Protein AF-0000000078527550 (afdb_homodimer)

Sequence (430 aa):
MIEKKNLVITIGRQYGSGGRIVGKALAEELGIHFYDEEILSITSEQSAVGEVFFRLADEKAGSNLLYKIVSGLKPQLGKPSTDADIVKPENLFRFQSQVIKELASEESCIIAGRCGDYILGREKEEFPGLVKIFVYADTETLIKRTMEVDKIDEKEATKRVKKINRERKEYYRYYTGGNWEDWNNYDLIINTSSIDLEQTAKLIKDYIKLRGIELMIEKKNLVITIGRQYGSGGRIVGKALAEELGIHFYDEEILSITSEQSAVGEVFFRLADEKAGSNLLYKIVSGLKPQLGKPSTDADIVKPENLFRFQSQVIKELASEESCIIAGRCGDYILGREKEEFPGLVKIFVYADTETLIKRTMEVDKIDEKEATKRVKKINRERKEYYRYYTGGNWEDWNNYDLIINTSSIDLEQTAKLIKDYIKLRGIEL

Foldseek 3Di:
DPPQFAAEEEEAEFAQLCRQVLQVVLCVVVVHAEAEPVQLQLLLCCLQVVPSPPPVPDDDDLVVQLVVQSVVCSVVLPHNPPPPPDCPPQSSLVSSLSSLVSSSQPHHYYYYASCSLVSCVVVCVSRVNYAYEYGYEDLVSSQVSQCVPVVDDSVVSSVVSVVVNVVRQVSCCVNPVDGSPDPVSHDYYDYCHVPPSVVVSVVVVVVSVVSVRDD/DPPQFAAEEEEAEFAQLCRQVLQVVLCVVVVHAEAEPVQLQLLLVCLQPPDSPCPVPDDDDLVVQLVVQSVVCSVVLPHNPPPPPPCPPQSSLVSSLSSLVSSSQPHHYYYYASCSLVSCVVVCVSRVNYAYEYGYEDLVSSQVSQCVPVVDDSVVSSVVSVVVNVVRQVSCCVRPVDGSPDPVSHDYYDYCHVPPSVVVSVVVVVVSVVSVRDD

Secondary structure (DSSP, 8-state):
-------EEEEEE-TTSSHHHHHHHHHHHHT-EEE-HHHHHHHHHHHHSSS------S-STHHHHHHHHHHHHTTTT----SSS----HHHHHHHHHHHHHHHHHHS-EEEESTTHHHHHHTTGGG-TTEEEEEEE--HHHHHHHHHHHHT--HHHHHHHHHHHHHHHHHHHHHHHSS-TT-GGG-SEEEETTTS-HHHHHHHHHHHHHHTT---/-------EEEEEE-TTSSHHHHHHHHHHHHT-EEE-HHHHHHHHHHHHSSS------SSSTHHHHHHHHHHHHTTTT----SSS----HHHHHHHHHHHHHHHHHHS-EEEESTTHHHHHHTTGGG-TTEEEEEEE--HHHHHHHHHHHHT--HHHHHHHHHHHHHHHHHHHHHHHSS-TT-GGG-SEEEETTTS-HHHHHHHHHHHHHHTT---

pLDDT: mean 83.4, std 20.77, range [29.89, 98.81]

Organism: NCBI:txid29354

Radius of gyration: 24.75 Å; Cα contacts (8 Å, |Δi|>4): 648; chains: 2; bounding box: 55×80×61 Å

Solvent-accessible surface area (backbone atoms only — not comparable to full-atom values): 23259 Å² total; per-residue (Å²): 124,86,72,81,65,40,46,27,38,22,37,43,58,40,56,39,28,48,36,68,60,27,47,47,51,44,19,60,75,71,71,36,36,67,44,39,53,70,60,49,46,41,53,31,48,17,56,48,49,73,72,59,68,70,76,65,72,88,87,77,80,59,56,58,56,54,50,52,51,53,63,62,44,35,71,73,72,46,70,50,64,83,60,85,69,68,79,48,70,64,56,46,49,52,49,40,46,49,51,52,52,51,49,48,72,73,37,43,31,35,34,35,42,88,52,40,41,59,62,49,56,74,42,40,87,81,38,78,33,58,41,29,35,33,27,30,48,49,69,67,50,17,31,53,44,31,20,66,75,69,68,46,52,68,69,60,21,45,52,47,38,53,50,52,40,49,50,52,38,50,51,35,27,71,77,67,72,47,60,70,85,43,69,85,65,38,44,36,37,42,29,46,69,73,40,54,60,68,51,48,36,50,49,52,52,53,51,42,50,67,65,65,50,87,127,122,85,71,78,67,39,47,28,37,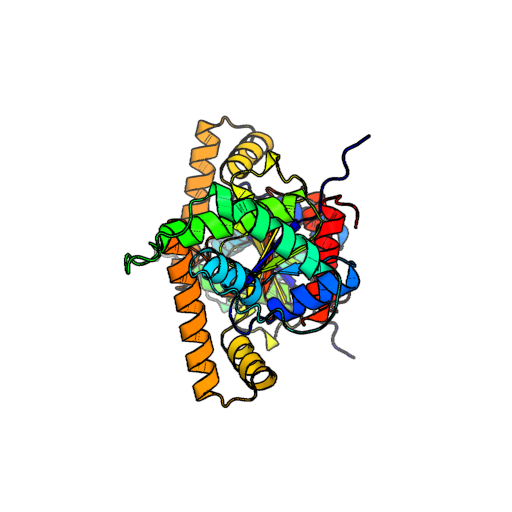22,37,43,57,41,56,39,27,46,36,69,59,30,48,47,53,44,19,60,74,71,71,38,37,69,43,39,53,69,62,49,45,46,54,30,53,20,54,50,46,79,83,59,72,69,80,64,67,88,90,69,78,60,57,57,56,56,50,51,50,52,63,61,45,35,72,74,73,46,69,46,66,85,61,84,72,67,80,49,71,64,56,44,49,52,49,40,45,49,52,52,50,50,48,48,70,74,36,43,31,35,34,35,42,88,51,39,42,60,61,49,56,75,42,38,87,81,37,77,33,60,43,29,35,34,26,30,50,50,68,67,52,18,31,53,43,31,20,66,73,68,67,46,53,69,68,60,21,47,52,48,36,53,49,51,41,48,50,50,38,50,50,34,26,70,76,67,71,46,59,70,83,43,69,85,65,38,43,36,37,42,29,46,68,74,39,54,60,68,50,48,37,49,50,52,50,51,51,41,50,68,66,65,49,84,126

Nearest PDB structures (foldseek):
  3hdt-assembly1_B  TM=9.704E-01  e=2.026E-17  [Clostridium] symbiosum ATCC 14940
  3fdi-assembly1_A  TM=9.260E-01  e=7.125E-14  Eubacterium ventriosum ATCC 27560
  3fdi-assembly1_B  TM=8.139E-01  e=6.017E-14  Eubacterium ventriosum ATCC 27560
  7l4a-assembly1_A  TM=5.461E-01  e=1.454E-07  Encephalitozoon cuniculi GB-M1
  2dft-assembly1_C  TM=6.383E-01  e=1.118E-04  Mycobacterium tuberculosis

InterPro domains:
  IPR027417 P-loop containing nucleoside triphosphate hydrolase [G3DSA:3.40.50.300] (2-211)
  IPR027417 P-loop containing nucleoside triphosphate hydrolase [SSF52540] (8-210)

Structure (mmCIF, N/CA/C/O backbone):
data_AF-0000000078527550-model_v1
#
loop_
_entity.id
_entity.type
_entity.pdbx_description
1 polymer 'Cytidylate kinase'
#
loop_
_atom_site.group_PDB
_atom_site.id
_atom_site.type_symbol
_atom_site.label_atom_id
_atom_site.label_alt_id
_atom_site.label_comp_id
_atom_site.label_asym_id
_atom_site.label_entity_id
_atom_site.label_seq_id
_atom_site.pdbx_PDB_ins_code
_atom_site.Cartn_x
_atom_site.Cartn_y
_atom_site.Cartn_z
_atom_site.occupancy
_atom_site.B_iso_or_equiv
_atom_site.auth_seq_id
_atom_site.auth_comp_id
_atom_site.auth_asym_id
_atom_site.auth_atom_id
_atom_site.pdbx_PDB_model_num
ATOM 1 N N . MET A 1 1 ? 22.531 15.102 23.359 1 30.14 1 MET A N 1
ATOM 2 C CA . MET A 1 1 ? 21.172 14.625 23.641 1 30.14 1 MET A CA 1
ATOM 3 C C . MET A 1 1 ? 20.547 14 22.406 1 30.14 1 MET A C 1
ATOM 5 O O . MET A 1 1 ? 20.516 14.617 21.328 1 30.14 1 MET A O 1
ATOM 9 N N . ILE A 1 2 ? 20.516 12.836 22.078 1 40.72 2 ILE A N 1
ATOM 10 C CA . ILE A 1 2 ? 20.125 12.219 20.828 1 40.72 2 ILE A CA 1
ATOM 11 C C . ILE A 1 2 ? 18.75 12.727 20.406 1 40.72 2 ILE A C 1
ATOM 13 O O . ILE A 1 2 ? 17.766 12.516 21.109 1 40.72 2 ILE A O 1
ATOM 17 N N . GLU A 1 3 ? 18.625 13.953 19.906 1 47.38 3 GLU A N 1
ATOM 18 C CA . GLU A 1 3 ? 17.453 14.797 19.703 1 47.38 3 GLU A CA 1
ATOM 19 C C . GLU A 1 3 ? 16.234 13.969 19.281 1 47.38 3 GLU A C 1
ATOM 21 O O . GLU A 1 3 ? 16.328 13.125 18.391 1 47.38 3 GLU A O 1
ATOM 26 N N . LYS A 1 4 ? 15.469 13.617 20.281 1 56.16 4 LYS A N 1
ATOM 27 C CA . LY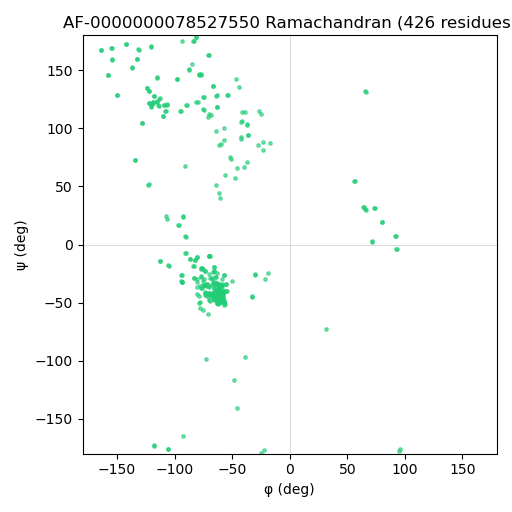S A 1 4 ? 14.25 12.82 20.125 1 56.16 4 LYS A CA 1
ATOM 28 C C . LYS A 1 4 ? 13.508 13.211 18.844 1 56.16 4 LYS A C 1
ATOM 30 O O . LYS A 1 4 ? 13.227 14.391 18.625 1 56.16 4 LYS A O 1
ATOM 35 N N . LYS A 1 5 ? 13.586 12.398 17.766 1 78.44 5 LYS A N 1
ATOM 36 C CA . LYS A 1 5 ? 12.945 12.625 16.484 1 78.44 5 LYS A CA 1
ATOM 37 C C . LYS A 1 5 ? 11.43 12.461 16.578 1 78.44 5 LYS A C 1
ATOM 39 O O . LYS A 1 5 ? 10.945 11.445 17.078 1 78.44 5 LYS A O 1
ATOM 44 N N . ASN A 1 6 ? 10.695 13.695 16.391 1 91 6 ASN A N 1
ATOM 45 C CA . ASN A 1 6 ? 9.242 13.641 16.438 1 91 6 ASN A CA 1
ATOM 46 C C . ASN A 1 6 ? 8.688 12.602 15.461 1 91 6 ASN A C 1
ATOM 48 O O . ASN A 1 6 ? 9.133 12.523 14.312 1 91 6 ASN A O 1
ATOM 52 N N . LEU A 1 7 ? 7.844 11.766 16.047 1 96.69 7 LEU A N 1
ATOM 53 C CA . LEU A 1 7 ? 7.062 10.898 15.172 1 96.69 7 LEU A CA 1
ATOM 54 C C . LEU A 1 7 ? 5.949 11.68 14.484 1 96.69 7 LEU A C 1
ATOM 56 O O . LEU A 1 7 ? 5.066 12.227 15.156 1 96.69 7 LEU A O 1
ATOM 60 N N . VAL A 1 8 ? 6.066 11.758 13.195 1 97.31 8 VAL A N 1
ATOM 61 C CA . VAL A 1 8 ? 5.023 12.414 12.422 1 97.31 8 VAL A CA 1
ATOM 62 C C . VAL A 1 8 ? 4.426 11.43 11.414 1 97.31 8 VAL A C 1
ATOM 64 O O . VAL A 1 8 ? 5.133 10.922 10.539 1 97.31 8 VAL A O 1
ATOM 67 N N . ILE A 1 9 ? 3.127 11.195 11.578 1 98.25 9 ILE A N 1
ATOM 68 C CA . ILE A 1 9 ? 2.428 10.312 10.656 1 98.25 9 ILE A CA 1
ATOM 69 C C . ILE A 1 9 ? 1.487 11.125 9.773 1 98.25 9 ILE A C 1
ATOM 71 O O . ILE A 1 9 ? 0.632 11.859 10.273 1 98.25 9 ILE A O 1
ATOM 75 N N . THR A 1 10 ? 1.687 11.078 8.477 1 98.38 10 THR A N 1
ATOM 76 C CA . THR A 1 10 ? 0.706 11.641 7.562 1 98.38 10 THR A CA 1
ATOM 77 C C . THR A 1 10 ? -0.215 10.555 7.016 1 98.38 10 THR A C 1
ATOM 79 O O . THR A 1 10 ? 0.228 9.438 6.742 1 98.38 10 THR A O 1
ATOM 82 N N . ILE A 1 11 ? -1.47 10.898 6.852 1 98.44 11 ILE A N 1
ATOM 83 C CA . ILE A 1 11 ? -2.438 9.93 6.352 1 98.44 11 ILE A CA 1
ATOM 84 C C . ILE A 1 11 ? -3.201 10.523 5.168 1 98.44 11 ILE A C 1
ATOM 86 O O . ILE A 1 11 ? -3.996 11.445 5.34 1 98.44 11 ILE A O 1
ATOM 90 N N . GLY A 1 12 ? -2.838 10.055 3.992 1 97.88 12 GLY A N 1
ATOM 91 C CA . GLY A 1 12 ? -3.785 10.156 2.893 1 97.88 12 GLY A CA 1
ATOM 92 C C . GLY A 1 12 ? -4.863 9.086 2.934 1 97.88 12 GLY A C 1
ATOM 93 O O . GLY A 1 12 ? -4.605 7.953 3.344 1 97.88 12 GLY A O 1
ATOM 94 N N . ARG A 1 13 ? -6.062 9.523 2.463 1 98.44 13 ARG A N 1
ATOM 95 C CA . ARG A 1 13 ? -7.129 8.539 2.619 1 98.44 13 ARG A CA 1
ATOM 96 C C . ARG A 1 13 ? -8.273 8.805 1.643 1 98.44 13 ARG A C 1
ATOM 98 O O . ARG A 1 13 ? -8.594 9.961 1.364 1 98.44 13 ARG A O 1
ATOM 105 N N . GLN A 1 14 ? -8.859 7.801 1.211 1 98.31 14 GLN A N 1
ATOM 106 C CA . GLN A 1 14 ? -10.133 7.91 0.505 1 98.31 14 GLN A CA 1
ATOM 107 C C . GLN A 1 14 ? -11.281 8.141 1.479 1 98.31 14 GLN A C 1
ATOM 109 O O . GLN A 1 14 ? -11.258 7.637 2.605 1 98.31 14 GLN A O 1
ATOM 114 N N . TYR A 1 15 ? -12.234 8.883 1.011 1 97.88 15 TYR A N 1
ATOM 115 C CA . TYR A 1 15 ? -13.43 9.055 1.837 1 97.88 15 TYR A CA 1
ATOM 116 C C . TYR A 1 15 ? -14.156 7.727 2.029 1 97.88 15 TYR A C 1
ATOM 118 O O . TYR A 1 15 ? -14.414 7.008 1.061 1 97.88 15 TYR A O 1
ATOM 126 N N . GLY A 1 16 ? -14.438 7.383 3.248 1 98.38 16 GLY A N 1
ATOM 127 C CA . GLY A 1 16 ? -15.094 6.121 3.553 1 98.38 16 GLY A CA 1
ATOM 128 C C . GLY A 1 16 ? -14.117 5 3.854 1 98.38 16 GLY A C 1
ATOM 129 O O . GLY A 1 16 ? -14.516 3.91 4.262 1 98.38 16 GLY A O 1
ATOM 130 N N . SER A 1 17 ? -12.82 5.238 3.732 1 98.5 17 SER A N 1
ATOM 131 C CA . SER A 1 17 ? -11.828 4.188 3.955 1 98.5 17 SER A CA 1
ATOM 132 C C . SER A 1 17 ? -11.625 3.926 5.445 1 98.5 17 SER A C 1
ATOM 134 O O . SER A 1 17 ? -11.094 2.883 5.832 1 98.5 17 SER A O 1
ATOM 136 N N . GLY A 1 18 ? -11.984 4.879 6.246 1 98.19 18 GLY A N 1
ATOM 137 C CA . GLY A 1 18 ? -11.758 4.785 7.68 1 98.19 18 GLY A CA 1
ATOM 138 C C . GLY A 1 18 ? -10.445 5.398 8.117 1 98.19 18 GLY A C 1
ATOM 139 O O . GLY A 1 18 ? -10.086 5.332 9.297 1 98.19 18 GLY A O 1
ATOM 140 N N . GLY A 1 19 ? -9.781 6.035 7.211 1 97.81 19 GLY A N 1
ATOM 141 C CA . GLY A 1 19 ? -8.484 6.609 7.523 1 97.81 19 GLY A CA 1
ATOM 142 C C . GLY A 1 19 ? -8.531 7.625 8.648 1 97.81 19 GLY A C 1
ATOM 143 O O . GLY A 1 19 ? -7.633 7.668 9.492 1 97.81 19 GLY A O 1
ATOM 144 N N . ARG A 1 20 ? -9.531 8.453 8.648 1 96.62 20 ARG A N 1
ATOM 145 C CA . ARG A 1 20 ? -9.688 9.445 9.703 1 96.62 20 ARG A CA 1
ATOM 146 C C . ARG A 1 20 ? -9.945 8.773 11.055 1 96.62 20 ARG A C 1
ATOM 148 O O . ARG A 1 20 ? -9.359 9.164 12.062 1 96.62 20 ARG A O 1
ATOM 155 N N . ILE A 1 21 ? -10.766 7.77 11.062 1 97.31 21 ILE A N 1
ATOM 156 C CA . ILE A 1 21 ? -11.117 7.043 12.281 1 97.31 21 ILE A CA 1
ATOM 157 C C . ILE A 1 21 ? -9.875 6.344 12.836 1 97.31 21 ILE A C 1
ATOM 159 O O . ILE A 1 21 ? -9.586 6.441 14.023 1 97.31 21 ILE A O 1
ATOM 163 N N . VAL A 1 22 ? -9.164 5.719 11.969 1 98.06 22 VAL A N 1
ATOM 164 C CA . VAL A 1 22 ? -7.934 5.027 12.352 1 98.06 22 VAL A CA 1
ATOM 165 C C . VAL A 1 22 ? -6.93 6.031 12.914 1 98.06 22 VAL A C 1
ATOM 167 O O . VAL A 1 22 ? -6.305 5.781 13.945 1 98.06 22 VAL A O 1
ATOM 170 N N . GLY A 1 23 ? -6.754 7.168 12.211 1 97.44 23 GLY A N 1
ATOM 171 C CA . GLY A 1 23 ? -5.824 8.195 12.656 1 97.44 23 GLY A CA 1
ATOM 172 C C . GLY A 1 23 ? -6.148 8.734 14.031 1 97.44 23 GLY A C 1
ATOM 173 O O . GLY A 1 23 ? -5.258 8.883 14.867 1 97.44 23 GLY A O 1
ATOM 174 N N . LYS A 1 24 ? -7.371 9.016 14.266 1 95.38 24 LYS A N 1
ATOM 175 C CA . LYS A 1 24 ? -7.801 9.539 15.562 1 95.38 24 LYS A CA 1
ATOM 176 C C . LYS A 1 24 ? -7.562 8.523 16.672 1 95.38 24 LYS A C 1
ATOM 178 O O . LYS A 1 24 ? -7.043 8.859 17.734 1 95.38 24 LYS A O 1
ATOM 183 N N . ALA A 1 25 ? -7.961 7.309 16.406 1 95.94 25 ALA A N 1
ATOM 184 C CA . ALA A 1 25 ? -7.773 6.246 17.391 1 95.94 25 ALA A CA 1
ATOM 185 C C . ALA A 1 25 ? -6.297 6.035 17.703 1 95.94 25 ALA A C 1
ATOM 187 O O . ALA A 1 25 ? -5.914 5.875 18.859 1 95.94 25 ALA A O 1
ATOM 188 N N . LEU A 1 26 ? -5.527 6.031 16.703 1 97.12 26 LEU A N 1
ATOM 189 C CA . LEU A 1 26 ? -4.086 5.844 16.844 1 97.12 26 LEU A CA 1
ATOM 190 C C . LEU A 1 26 ? -3.471 6.992 17.641 1 97.12 26 LEU A C 1
ATOM 192 O O . LEU A 1 26 ? -2.617 6.77 18.5 1 97.12 26 LEU A O 1
ATOM 196 N N . ALA A 1 27 ? -3.855 8.219 17.328 1 95.75 27 ALA A N 1
ATOM 197 C CA . ALA A 1 27 ? -3.363 9.398 18.047 1 95.75 27 ALA A CA 1
ATOM 198 C C . ALA A 1 27 ? -3.686 9.305 19.531 1 95.75 27 ALA A C 1
ATOM 200 O O . ALA A 1 27 ? -2.832 9.586 20.375 1 95.75 27 ALA A O 1
ATOM 201 N N . GLU A 1 28 ? -4.883 8.891 19.812 1 95.56 28 GLU A N 1
ATOM 202 C CA . GLU A 1 28 ? -5.301 8.719 21.203 1 95.56 28 GLU A CA 1
ATOM 203 C C . GLU A 1 28 ? -4.461 7.66 21.906 1 95.56 28 GLU A C 1
ATOM 205 O O . GLU A 1 28 ? -4 7.871 23.031 1 95.56 28 GLU A O 1
ATOM 210 N N . GLU A 1 29 ? -4.297 6.602 21.281 1 94.94 29 GLU A N 1
ATOM 211 C CA . GLU A 1 29 ? -3.539 5.496 21.859 1 94.94 29 GLU A CA 1
ATOM 212 C C . GLU A 1 29 ? -2.09 5.902 22.125 1 94.94 29 GLU A C 1
ATOM 214 O O . GLU A 1 29 ? -1.502 5.508 23.141 1 94.94 29 GLU A O 1
ATOM 219 N N . LEU A 1 30 ? -1.531 6.672 21.234 1 95 30 LEU A N 1
ATOM 220 C CA . LEU A 1 30 ? -0.128 7.062 21.312 1 95 30 LEU A CA 1
ATOM 221 C C . LEU A 1 30 ? 0.038 8.312 22.172 1 95 30 LEU A C 1
ATOM 223 O O . LEU A 1 30 ? 1.161 8.695 22.516 1 95 30 LEU A O 1
ATOM 227 N N . GLY A 1 31 ? -1.006 8.953 22.469 1 94.62 31 GLY A N 1
ATOM 228 C CA . GLY A 1 31 ? -0.956 10.172 23.266 1 94.62 31 GLY A CA 1
ATOM 229 C C . GLY A 1 31 ? -0.421 11.367 22.484 1 94.62 31 GLY A C 1
ATOM 230 O O . GLY A 1 31 ? 0.302 12.195 23.047 1 94.62 31 GLY A O 1
ATOM 231 N N . ILE A 1 32 ? -0.663 11.391 21.203 1 94.69 32 ILE A N 1
ATOM 232 C CA . ILE A 1 32 ? -0.208 12.5 20.375 1 94.69 32 ILE A CA 1
ATOM 233 C C . ILE A 1 32 ? -1.406 13.164 19.703 1 94.69 32 ILE A C 1
ATOM 235 O O . ILE A 1 32 ? -2.514 12.625 19.703 1 94.69 32 ILE A O 1
ATOM 239 N N . HIS A 1 33 ? -1.227 14.336 19.031 1 93.38 33 HIS A N 1
ATOM 240 C CA . HIS A 1 33 ? -2.328 15.109 18.469 1 93.38 33 HIS A CA 1
ATOM 241 C C . HIS A 1 33 ? -2.658 14.641 17.047 1 93.38 33 HIS A C 1
ATOM 243 O O . HIS A 1 33 ? -1.782 14.148 16.328 1 93.38 33 HIS A O 1
ATOM 249 N N . PHE A 1 34 ? -3.938 14.852 16.828 1 95.25 34 PHE A N 1
ATOM 250 C CA . PHE A 1 34 ? -4.453 14.562 15.492 1 95.25 34 PHE A CA 1
ATOM 251 C C . PHE A 1 34 ? -4.93 15.844 14.812 1 95.25 34 PHE A C 1
ATOM 253 O O . PHE A 1 34 ? -5.805 16.531 15.328 1 95.25 34 PHE A O 1
ATOM 260 N N . TYR A 1 35 ? -4.352 16.141 13.578 1 92.38 35 TYR A N 1
ATOM 261 C CA . TYR A 1 35 ? -4.727 17.328 12.797 1 92.38 35 TYR A CA 1
ATOM 262 C C . TYR A 1 35 ? -5.285 16.922 11.438 1 92.38 35 TYR A C 1
ATOM 264 O O . TYR A 1 35 ? -4.578 16.312 10.625 1 92.38 35 TYR A O 1
ATOM 272 N N . ASP A 1 36 ? -6.555 17.328 11.164 1 89.81 36 ASP A N 1
ATOM 273 C CA . ASP A 1 36 ? -7.137 16.984 9.867 1 89.81 36 ASP A CA 1
ATOM 274 C C . ASP A 1 36 ? -7.469 18.234 9.062 1 89.81 36 ASP A C 1
ATOM 276 O O . ASP A 1 36 ? -7.07 19.344 9.43 1 89.81 36 ASP A O 1
ATOM 280 N N . GLU A 1 37 ? -8.133 18.047 7.949 1 81.06 37 GLU A N 1
ATOM 281 C CA . GLU A 1 37 ? -8.398 19.125 7 1 81.06 37 GLU A CA 1
ATOM 282 C C . GLU A 1 37 ? -9.242 20.219 7.637 1 81.06 37 GLU A C 1
ATOM 284 O O . GLU A 1 37 ? -9.039 21.406 7.355 1 81.06 37 GLU A O 1
ATOM 289 N N . GLU A 1 38 ? -10.078 19.828 8.438 1 73.19 38 GLU A N 1
ATOM 290 C CA . GLU A 1 38 ? -10.961 20.812 9.062 1 73.19 38 GLU A CA 1
ATOM 291 C C . GLU A 1 38 ? -10.188 21.766 9.969 1 73.19 38 GLU A C 1
ATOM 293 O O . GLU A 1 38 ? -10.359 22.984 9.891 1 73.19 38 GLU A O 1
ATOM 298 N N . ILE A 1 39 ? -9.312 21.172 10.688 1 68.88 39 ILE A N 1
ATOM 299 C CA . ILE A 1 39 ? -8.531 21.953 11.641 1 68.88 39 ILE A CA 1
ATOM 300 C C . ILE A 1 39 ? -7.516 22.812 10.891 1 68.88 39 ILE A C 1
ATOM 302 O O . ILE A 1 39 ? -7.359 24 11.188 1 68.88 39 ILE A O 1
ATOM 306 N N . LEU A 1 40 ? -7.016 22.312 9.891 1 75.38 40 LEU A N 1
ATOM 307 C CA . LEU A 1 40 ? -5.949 23 9.172 1 75.38 40 LEU A CA 1
ATOM 308 C C . LEU A 1 40 ? -6.516 24.078 8.266 1 75.38 40 LEU A C 1
ATOM 310 O O . LEU A 1 40 ? -5.855 25.078 8 1 75.38 40 LEU A O 1
ATOM 314 N N . SER A 1 41 ? -7.734 23.828 7.797 1 69.25 41 SER A N 1
ATOM 315 C CA . SER A 1 41 ? -8.375 24.812 6.926 1 69.25 41 SER A CA 1
ATOM 316 C C . SER A 1 41 ? -8.844 26.031 7.715 1 69.25 41 SER A C 1
ATOM 318 O O . SER A 1 41 ? -8.711 27.172 7.25 1 69.25 41 SER A O 1
ATOM 320 N N . ILE A 1 42 ? -9.359 25.844 8.797 1 61.97 42 ILE A N 1
ATOM 321 C CA . ILE A 1 42 ? -9.852 26.938 9.641 1 61.97 42 ILE A CA 1
ATOM 322 C C . ILE A 1 42 ? -8.695 27.844 10.023 1 61.97 42 ILE A C 1
ATOM 324 O O . ILE A 1 42 ? -8.836 29.078 10 1 61.97 42 ILE A O 1
ATOM 328 N N . THR A 1 43 ? -7.676 27.234 10.234 1 59.94 43 THR A N 1
ATOM 329 C CA . THR A 1 43 ? -6.5 27.984 10.656 1 59.94 43 THR A CA 1
ATOM 330 C C . THR A 1 43 ? -5.988 28.875 9.523 1 59.94 43 THR A C 1
ATOM 332 O O . THR A 1 43 ? -5.605 30.016 9.75 1 59.94 43 THR A O 1
ATOM 335 N N . SER A 1 44 ? -6.133 28.375 8.359 1 57.03 44 SER A N 1
ATOM 336 C CA . SER A 1 44 ? -5.613 29.078 7.195 1 57.03 44 SER A CA 1
ATOM 337 C C . SER A 1 44 ? -6.535 30.234 6.797 1 57.03 44 SER A C 1
ATOM 339 O O . SER A 1 44 ? -6.066 31.312 6.438 1 57.03 44 SER A O 1
ATOM 341 N N . GLU A 1 45 ? -7.789 29.875 6.715 1 56.44 45 GLU A N 1
ATOM 342 C CA . GLU A 1 45 ? -8.773 30.906 6.367 1 56.44 45 GLU A CA 1
ATOM 343 C C . GLU A 1 45 ? -8.766 32.031 7.375 1 56.44 45 GLU A C 1
ATOM 345 O O . GLU A 1 45 ? -8.883 33.219 7 1 56.44 45 GLU A O 1
ATOM 350 N N . GLN A 1 46 ? -8.57 31.609 8.562 1 52.25 46 GLN A N 1
ATOM 351 C CA . GLN A 1 46 ? -8.547 32.594 9.633 1 52.25 46 GLN A CA 1
ATOM 352 C C . GLN A 1 46 ? -7.359 33.531 9.492 1 52.25 46 GLN A C 1
ATOM 354 O O . GLN A 1 46 ? -7.469 34.719 9.766 1 52.25 46 GLN A O 1
ATOM 359 N N . SER A 1 47 ? -6.352 32.906 9.242 1 50.53 47 SER A N 1
ATOM 360 C CA . SER A 1 47 ? -5.141 33.719 9.102 1 50.53 47 SER A CA 1
ATOM 361 C C . SER A 1 47 ? -5.227 34.625 7.887 1 50.53 47 SER A C 1
ATOM 363 O O . SER A 1 47 ? -4.652 35.719 7.883 1 50.53 47 SER A O 1
ATOM 365 N N . ALA A 1 48 ? -5.922 34.031 6.922 1 49.12 48 ALA A N 1
ATOM 366 C CA . ALA A 1 48 ? -6.082 34.875 5.738 1 49.12 48 ALA A CA 1
ATOM 367 C C . ALA A 1 48 ? -7.164 35.938 5.957 1 49.12 48 ALA A C 1
ATOM 369 O O . ALA A 1 48 ? -7.02 37.062 5.523 1 49.12 48 ALA A O 1
ATOM 370 N N . VAL A 1 49 ? -8.5 35.375 6.375 1 42.69 49 VAL A N 1
ATOM 371 C CA . VAL A 1 49 ? -9.633 36.312 6.488 1 42.69 49 VAL A CA 1
ATOM 372 C C . VAL A 1 49 ? -9.703 36.844 7.91 1 42.69 49 VAL A C 1
ATOM 374 O O . VAL A 1 49 ? -9.898 36.094 8.867 1 42.69 49 VAL A O 1
ATOM 377 N N . GLY A 1 50 ? -8.977 37.531 8.453 1 40.84 50 GLY A N 1
ATOM 378 C CA . GLY A 1 50 ? -8.977 38.188 9.742 1 40.84 50 GLY A CA 1
ATOM 379 C C . GLY A 1 50 ? -9.703 37.406 10.82 1 40.84 50 GLY A C 1
ATOM 380 O O . GLY A 1 50 ? -9.242 37.344 11.961 1 40.84 50 GLY A O 1
ATOM 381 N N . GLU A 1 51 ? -11.164 37.344 10.758 1 35.97 51 GLU A N 1
ATOM 382 C CA . GLU A 1 51 ? -11.922 36.812 11.883 1 35.97 51 GLU A CA 1
ATOM 383 C C . GLU A 1 51 ? -11.742 35.312 12.008 1 35.97 51 GLU A C 1
ATOM 385 O O . GLU A 1 51 ? -11.922 34.594 11.031 1 35.97 51 GLU A O 1
ATOM 390 N N . VAL A 1 52 ? -11.102 34.812 12.93 1 40.06 52 VAL A N 1
ATOM 391 C CA . VAL A 1 52 ? -10.695 33.5 13.383 1 40.06 52 VAL A CA 1
ATOM 392 C C . VAL A 1 52 ? -11.93 32.688 13.742 1 40.06 52 VAL A C 1
ATOM 394 O O . VAL A 1 52 ? -12.609 32.969 14.734 1 40.06 52 VAL A O 1
ATOM 397 N N . PHE A 1 53 ? -13.023 32.5 12.945 1 33.41 53 PHE A N 1
ATOM 398 C CA . PHE A 1 53 ? -13.93 31.578 13.617 1 33.41 53 PHE A CA 1
ATOM 399 C C . PHE A 1 53 ? -13.258 30.234 13.82 1 33.41 53 PHE A C 1
ATOM 401 O O . PHE A 1 53 ? -12.891 29.562 12.859 1 33.41 53 PHE A O 1
ATOM 408 N N . PHE A 1 54 ? -12.523 30.094 14.875 1 38.41 54 PHE A N 1
ATOM 409 C CA . PHE A 1 54 ? -12.016 28.875 15.492 1 38.41 54 PHE A CA 1
ATOM 410 C C . PHE A 1 54 ? -13.117 27.828 15.648 1 38.41 54 PHE A C 1
ATOM 412 O O . PHE A 1 54 ? -14.039 28.016 16.453 1 38.41 54 PHE A O 1
ATOM 419 N N . ARG A 1 55 ? -13.719 27.453 14.688 1 35.22 55 ARG A N 1
ATOM 420 C CA . ARG A 1 55 ? -14.484 26.312 15.18 1 35.22 55 ARG A CA 1
ATOM 421 C C . ARG A 1 55 ? -13.555 25.219 15.68 1 35.22 55 ARG A C 1
ATOM 423 O O . ARG A 1 55 ? -13.133 24.359 14.898 1 35.22 55 ARG A O 1
ATOM 430 N N . LEU A 1 56 ? -12.508 25.484 16.438 1 37.88 56 LEU A N 1
ATOM 431 C CA . LEU A 1 56 ? -11.836 24.469 17.25 1 37.88 56 LEU A CA 1
ATOM 432 C C . LEU A 1 56 ? -12.844 23.531 17.891 1 37.88 56 LEU A C 1
ATOM 434 O O . LEU A 1 56 ? -13.633 23.953 18.75 1 37.88 56 LEU A O 1
ATOM 438 N N . ALA A 1 57 ? -13.523 22.781 17.328 1 34.25 57 ALA A N 1
ATOM 439 C CA . ALA A 1 57 ? -14.344 21.922 18.172 1 34.25 57 ALA A CA 1
ATOM 440 C C . ALA A 1 57 ? -13.758 21.797 19.578 1 34.25 57 ALA A C 1
ATOM 442 O O . ALA A 1 57 ? -12.555 22 19.766 1 34.25 57 ALA A O 1
ATOM 443 N N . ASP A 1 58 ? -14.398 20.906 20.609 1 33.19 58 ASP A N 1
ATOM 444 C CA . ASP A 1 58 ? -14.312 20.875 22.062 1 33.19 58 ASP A CA 1
ATOM 445 C C . ASP A 1 58 ? -12.859 20.938 22.531 1 33.19 58 ASP A C 1
ATOM 447 O O . ASP A 1 58 ? -12.5 21.797 23.344 1 33.19 58 ASP A O 1
ATOM 451 N N . GLU A 1 59 ? -12.414 19.766 23.25 1 33.19 59 GLU A N 1
ATOM 452 C CA . GLU A 1 59 ? -11.727 19.578 24.531 1 33.19 59 GLU A CA 1
ATOM 453 C C . GLU A 1 59 ? -10.258 20 24.422 1 33.19 59 GLU A C 1
ATOM 455 O O . GLU A 1 59 ? -9.766 20.766 25.25 1 33.19 59 GLU A O 1
ATOM 460 N N . LYS A 1 60 ? -9.172 19.031 24.203 1 38.94 60 LYS A N 1
ATOM 461 C CA . LYS A 1 60 ? -7.906 18.891 24.922 1 38.94 60 LYS A CA 1
ATOM 462 C C . LYS A 1 60 ? -6.793 19.688 24.234 1 38.94 60 LYS A C 1
ATOM 464 O O . LYS A 1 60 ? -6.941 20.109 23.094 1 38.94 60 LYS A O 1
ATOM 469 N N . ALA A 1 61 ? -5.438 19.5 24.5 1 39.38 61 ALA A N 1
ATOM 470 C CA . ALA A 1 61 ? -4.043 19.938 24.531 1 39.38 61 ALA A CA 1
ATOM 471 C C . ALA A 1 61 ? -3.549 20.312 23.141 1 39.38 61 ALA A C 1
ATOM 473 O O . ALA A 1 61 ? -2.561 21.031 23 1 39.38 61 ALA A O 1
ATOM 474 N N . GLY A 1 62 ? -3.988 19.781 22.062 1 46.16 62 GLY A N 1
ATOM 475 C CA . GLY A 1 62 ? -3.383 20.031 20.766 1 46.16 62 GLY A CA 1
ATOM 476 C C . GLY A 1 62 ? -3.555 21.469 20.297 1 46.16 62 GLY A C 1
ATOM 477 O O . GLY A 1 62 ? -2.781 21.938 19.469 1 46.16 62 GLY A O 1
ATOM 478 N N . SER A 1 63 ? -4.645 22.297 20.797 1 55.69 63 SER A N 1
ATOM 479 C CA . SER A 1 63 ? -5.188 23.578 20.391 1 55.69 63 SER A CA 1
ATOM 480 C C . SER A 1 63 ? -4.207 24.719 20.688 1 55.69 63 SER A C 1
ATOM 482 O O . SER A 1 63 ? -4.023 25.609 19.875 1 55.69 63 SER A O 1
ATOM 484 N N . ASN A 1 64 ? -3.488 24.438 21.656 1 64.69 64 ASN A N 1
ATOM 485 C CA . ASN A 1 64 ? -2.672 25.578 22.062 1 64.69 64 ASN A CA 1
ATOM 486 C C . ASN A 1 64 ? -1.475 25.766 21.141 1 64.69 64 ASN A C 1
ATOM 488 O O . ASN A 1 64 ? -1.175 26.891 20.734 1 64.69 64 ASN A O 1
ATOM 492 N N . LEU A 1 65 ? -0.957 24.672 20.703 1 65.75 65 LEU A N 1
ATOM 493 C CA . LEU A 1 65 ? 0.213 24.781 19.844 1 65.75 65 LEU A CA 1
ATOM 494 C C . LEU A 1 65 ? -0.181 25.281 18.453 1 65.75 65 LEU A C 1
ATOM 496 O O . LEU A 1 65 ? 0.499 26.141 17.875 1 65.75 65 LEU A O 1
ATOM 500 N N . LEU A 1 66 ? -1.214 24.781 18 1 70.38 66 LEU A N 1
ATOM 501 C CA . LEU A 1 66 ? -1.702 25.219 16.703 1 70.38 66 LEU A CA 1
ATOM 502 C C . LEU A 1 66 ? -2.008 26.703 16.688 1 70.38 66 LEU A C 1
ATOM 504 O O . LEU A 1 66 ? -1.633 27.422 15.758 1 70.38 66 LEU A O 1
ATOM 508 N N . TYR A 1 67 ? -2.623 27.109 17.781 1 70.12 67 TYR A N 1
ATOM 509 C CA . TYR A 1 67 ? -2.957 28.531 17.906 1 70.12 67 TYR A CA 1
ATOM 510 C C . TYR A 1 67 ? -1.697 29.391 17.938 1 70.12 67 TYR A C 1
ATOM 512 O O . TYR A 1 67 ? -1.627 30.422 17.281 1 70.12 67 TYR A O 1
ATOM 520 N N . LYS A 1 68 ? -0.818 28.938 18.688 1 70.38 68 LYS A N 1
ATOM 521 C CA . LYS A 1 68 ? 0.442 29.656 18.812 1 70.38 68 LYS A CA 1
ATOM 522 C C . LYS A 1 68 ? 1.161 29.75 17.469 1 70.38 68 LYS A C 1
ATOM 524 O O . LYS A 1 68 ? 1.683 30.812 17.109 1 70.38 68 LYS A O 1
ATOM 529 N N . ILE A 1 69 ? 1.159 28.719 16.766 1 70.06 69 ILE A N 1
ATOM 530 C CA . ILE A 1 69 ? 1.842 28.672 15.477 1 70.06 69 ILE A CA 1
ATOM 531 C C . ILE A 1 69 ? 1.146 29.594 14.484 1 70.06 69 ILE A C 1
ATOM 533 O O . ILE A 1 69 ? 1.796 30.422 13.828 1 70.06 69 ILE A O 1
ATOM 537 N N . VAL A 1 70 ? -0.073 29.578 14.484 1 69.62 70 VAL A N 1
ATOM 538 C CA . VAL A 1 70 ? -0.847 30.375 13.539 1 69.62 70 VAL A CA 1
ATOM 539 C C . VAL A 1 70 ? -0.701 31.859 13.859 1 69.62 70 VAL A C 1
ATOM 541 O O . VAL A 1 70 ? -0.521 32.688 12.961 1 69.62 70 VAL A O 1
ATOM 544 N N . SER A 1 71 ? -0.769 32.125 15.156 1 68.38 71 SER A N 1
ATOM 545 C CA . SER A 1 71 ? -0.633 33.531 15.594 1 68.38 71 SER A CA 1
ATOM 546 C C . SER A 1 71 ? 0.751 34.062 15.273 1 68.38 71 SER A C 1
ATOM 548 O O . SER A 1 71 ? 0.897 35.25 14.961 1 68.38 71 SER A O 1
ATOM 550 N N . GLY A 1 72 ? 1.715 33.219 15.375 1 68.69 72 GLY A N 1
ATOM 551 C CA . GLY A 1 72 ? 3.08 33.656 15.094 1 68.69 72 GLY A CA 1
ATOM 552 C C . GLY A 1 72 ? 3.354 33.844 13.617 1 68.69 72 GLY A C 1
ATOM 553 O O . GLY A 1 72 ? 4.219 34.656 13.25 1 68.69 72 GLY A O 1
ATOM 554 N N . LEU A 1 73 ? 2.713 33.125 12.812 1 65.62 73 LEU A N 1
ATOM 555 C CA . LEU A 1 73 ? 2.949 33.188 11.375 1 65.62 73 LEU A CA 1
ATOM 556 C C . LEU A 1 73 ? 2.168 34.344 10.734 1 65.62 73 LEU A C 1
ATOM 558 O O . LEU A 1 73 ? 2.523 34.812 9.656 1 65.62 73 LEU A O 1
ATOM 562 N N . LYS A 1 74 ? 1.206 34.844 11.352 1 62.72 74 LYS A N 1
ATOM 563 C CA . LYS A 1 74 ? 0.334 35.906 10.844 1 62.72 74 LYS A CA 1
ATOM 564 C C . LYS A 1 74 ? 1.138 37.156 10.43 1 62.72 74 LYS A C 1
ATOM 566 O O . LYS A 1 74 ? 0.956 37.688 9.336 1 62.72 74 LYS A O 1
ATOM 571 N N . PRO A 1 75 ? 1.99 37.625 11.336 1 55.16 75 PRO A N 1
ATOM 572 C CA . PRO A 1 75 ? 2.723 38.844 10.945 1 55.16 75 PRO A CA 1
ATOM 573 C C . PRO A 1 75 ? 3.686 38.594 9.789 1 55.16 75 PRO A C 1
ATOM 575 O O . PRO A 1 75 ? 3.941 39.5 8.992 1 55.16 75 PRO A O 1
ATOM 578 N N . GLN A 1 76 ? 4.188 37.469 9.773 1 54.59 76 GLN A N 1
ATOM 579 C CA . GLN A 1 76 ? 5.266 37.188 8.828 1 54.59 76 GLN A CA 1
ATOM 580 C C . GLN A 1 76 ? 4.73 37 7.414 1 54.59 76 GLN A C 1
ATOM 582 O O . GLN A 1 76 ? 5.41 37.344 6.441 1 54.59 76 GLN A O 1
ATOM 587 N N . LEU A 1 77 ? 3.648 36.406 7.348 1 55.69 77 LEU A N 1
ATOM 588 C CA . LEU A 1 77 ? 3.17 36.125 6.004 1 55.69 77 LEU A CA 1
ATOM 589 C C . LEU A 1 77 ? 2.258 37.219 5.488 1 55.69 77 LEU A C 1
ATOM 591 O O . LEU A 1 77 ? 1.758 37.156 4.363 1 55.69 77 LEU A O 1
ATOM 595 N N . GLY A 1 78 ? 2.393 38.594 6.066 1 49.31 78 GLY A N 1
ATOM 596 C CA . GLY A 1 78 ? 1.708 39.812 5.68 1 49.31 78 GLY A CA 1
ATOM 597 C C . GLY A 1 78 ? 0.211 39.781 5.922 1 49.31 78 GLY A C 1
ATOM 598 O O . GLY A 1 78 ? -0.371 38.688 6.012 1 49.31 78 GLY A O 1
ATOM 599 N N . LYS A 1 79 ? -0.381 40.844 6.551 1 46 79 LYS A N 1
ATOM 600 C CA . LYS A 1 79 ? -1.826 41 6.652 1 46 79 LYS A CA 1
ATOM 601 C C . LYS A 1 79 ? -2.52 40.656 5.344 1 46 79 LYS A C 1
ATOM 603 O O . LYS A 1 79 ? -2.135 41.125 4.277 1 46 79 LYS A O 1
ATOM 608 N N . PRO A 1 80 ? -3.15 39.562 5.254 1 43.25 80 PRO A N 1
ATOM 609 C CA . PRO A 1 80 ? -3.918 39.625 4.008 1 43.25 80 PRO A CA 1
ATOM 610 C C . PRO A 1 80 ? -4.57 40.969 3.777 1 43.25 80 PRO A C 1
ATOM 612 O O . PRO A 1 80 ? -5.098 41.594 4.715 1 43.25 80 PRO A O 1
ATOM 615 N N . SER A 1 81 ? -3.98 42 3.051 1 38.28 81 SER A N 1
ATOM 616 C CA . SER A 1 81 ? -4.711 43.219 2.744 1 38.28 81 SER A CA 1
ATOM 617 C C . SER A 1 81 ? -6.219 42.969 2.742 1 38.28 81 SER A C 1
ATOM 619 O O . SER A 1 81 ? -6.684 41.938 2.273 1 38.28 81 SER A O 1
ATOM 621 N N . THR A 1 82 ? -7.023 43.531 3.693 1 36.59 82 THR A N 1
ATOM 622 C CA . THR A 1 82 ? -8.477 43.625 3.686 1 36.59 82 THR A CA 1
ATOM 623 C C . THR A 1 82 ? -9.008 43.781 2.264 1 36.59 82 THR A C 1
ATOM 625 O O . THR A 1 82 ? -10.211 43.906 2.051 1 36.59 82 THR A O 1
ATOM 628 N N . ASP A 1 83 ? -8.422 44.656 1.338 1 38.09 83 ASP A N 1
ATOM 629 C CA . ASP A 1 83 ? -9.055 44.75 0.026 1 38.09 83 ASP A CA 1
ATOM 630 C C . ASP A 1 83 ? -9.422 43.375 -0.528 1 38.09 83 ASP A C 1
ATOM 632 O O . ASP A 1 83 ? -8.758 42.375 -0.239 1 38.09 83 ASP A O 1
ATOM 636 N N . ALA A 1 84 ? -10.648 43.25 -1.083 1 40.22 84 ALA A N 1
ATOM 637 C CA . ALA A 1 84 ? -11.305 42.219 -1.869 1 40.22 84 ALA A CA 1
ATOM 638 C C . ALA A 1 84 ? -10.281 41.281 -2.482 1 40.22 84 ALA A C 1
ATOM 640 O O . ALA A 1 84 ? -10.625 40.438 -3.32 1 40.22 84 ALA A O 1
ATOM 641 N N . ASP A 1 85 ? -9.094 41.688 -2.674 1 39.38 85 ASP A N 1
ATOM 642 C CA . ASP A 1 85 ? -8.219 40.812 -3.445 1 39.38 85 ASP A CA 1
ATOM 643 C C . ASP A 1 85 ? -8.125 39.438 -2.803 1 39.38 85 ASP A C 1
ATOM 645 O O . ASP A 1 85 ? -7.82 39.312 -1.614 1 39.38 85 ASP A O 1
ATOM 649 N N . ILE A 1 86 ? -8.812 38.438 -3.26 1 41.91 86 ILE A N 1
ATOM 650 C CA . ILE A 1 86 ? -9.023 37 -3.234 1 41.91 86 ILE A CA 1
ATOM 651 C C . ILE A 1 86 ? -7.746 36.312 -2.773 1 41.91 86 ILE A C 1
ATOM 653 O O . ILE A 1 86 ? -6.707 36.406 -3.436 1 41.91 86 ILE A O 1
ATOM 657 N N . VAL A 1 87 ? -7.496 36.25 -1.52 1 50.59 87 VAL A N 1
ATOM 658 C CA . VAL A 1 87 ? -6.445 35.406 -0.999 1 50.59 87 VAL A CA 1
ATOM 659 C C . VAL A 1 87 ? -6.164 34.281 -1.989 1 50.59 87 VAL A C 1
ATOM 661 O O . VAL A 1 87 ? -7.023 33.406 -2.232 1 50.59 87 VAL A O 1
ATOM 664 N N . LYS A 1 88 ? -5.266 34.5 -2.947 1 59.75 88 LYS A N 1
ATOM 665 C CA . LYS A 1 88 ? -4.824 33.531 -3.959 1 59.75 88 LYS A CA 1
ATOM 666 C C . LYS A 1 88 ? -4.621 32.156 -3.354 1 59.75 88 LYS A C 1
ATOM 668 O O . LYS A 1 88 ? -4.066 32.031 -2.26 1 59.75 88 LYS A O 1
ATOM 673 N N . PRO A 1 89 ? -5.422 31.172 -3.748 1 63.5 89 PRO A N 1
ATOM 674 C CA . PRO A 1 89 ? -5.273 29.781 -3.318 1 63.5 89 PRO A CA 1
ATOM 675 C C . PRO A 1 89 ? -3.822 29.406 -3.025 1 63.5 89 PRO A C 1
ATOM 677 O O . PRO A 1 89 ? -3.549 28.672 -2.072 1 63.5 89 PRO A O 1
ATOM 680 N N . GLU A 1 90 ? -2.959 30.062 -3.627 1 69.94 90 GLU A N 1
ATOM 681 C CA . GLU A 1 90 ? -1.543 29.766 -3.441 1 69.94 90 GLU A CA 1
ATOM 682 C C . GLU A 1 90 ? -1.041 30.266 -2.092 1 69.94 90 GLU A C 1
ATOM 684 O O . GLU A 1 90 ? -0.196 29.625 -1.459 1 69.94 90 GLU A O 1
ATOM 689 N N . ASN A 1 91 ? -1.571 31.344 -1.693 1 73 91 ASN A N 1
ATOM 690 C CA . ASN A 1 91 ? -1.175 31.891 -0.396 1 73 91 ASN A CA 1
ATOM 691 C C . ASN A 1 91 ? -1.7 31.031 0.75 1 73 91 ASN A C 1
ATOM 693 O O . ASN A 1 91 ? -1.003 30.812 1.744 1 73 91 ASN A O 1
ATOM 697 N N . LEU A 1 92 ? -2.846 30.547 0.524 1 75.94 92 LEU A N 1
ATOM 698 C CA . LEU A 1 92 ? -3.441 29.688 1.529 1 75.94 92 LEU A CA 1
ATOM 699 C C . LEU A 1 92 ? -2.637 28.391 1.682 1 75.94 92 LEU A C 1
ATOM 701 O O . LEU A 1 92 ? -2.391 27.938 2.801 1 75.94 92 LEU A O 1
ATOM 705 N N . PHE A 1 93 ? -2.17 27.906 0.636 1 83 93 PHE A N 1
ATOM 706 C CA . PHE A 1 93 ? -1.39 26.672 0.678 1 83 93 PHE A CA 1
ATOM 707 C C . PHE A 1 93 ? -0.043 26.906 1.351 1 83 93 PHE A C 1
ATOM 709 O O . PHE A 1 93 ? 0.441 26.047 2.098 1 83 93 PHE A O 1
ATOM 716 N N . ARG A 1 94 ? 0.513 27.984 1.006 1 84.62 94 ARG A N 1
ATOM 717 C CA . ARG A 1 94 ? 1.784 28.312 1.638 1 84.62 94 ARG A CA 1
ATOM 718 C C . ARG A 1 94 ? 1.636 28.406 3.152 1 84.62 94 ARG A C 1
ATOM 720 O O . ARG A 1 94 ? 2.492 27.922 3.896 1 84.62 94 ARG A O 1
ATOM 727 N N . PHE A 1 95 ? 0.603 29.031 3.518 1 80.69 95 PHE A N 1
ATOM 728 C CA . PHE A 1 95 ? 0.326 29.156 4.941 1 80.69 95 PHE A CA 1
ATOM 729 C C . PHE A 1 95 ? 0.094 27.781 5.574 1 80.69 95 PHE A C 1
ATOM 731 O O . PHE A 1 95 ? 0.662 27.469 6.621 1 80.69 95 PHE A O 1
ATOM 738 N N . GLN A 1 96 ? -0.731 26.969 5.031 1 83.94 96 GLN A N 1
ATOM 739 C CA . GLN A 1 96 ? -1.005 25.625 5.527 1 83.94 96 GLN A CA 1
ATOM 740 C C . GLN A 1 96 ? 0.273 24.781 5.594 1 83.94 96 GLN A C 1
ATOM 742 O O . GLN A 1 96 ? 0.488 24.047 6.559 1 83.94 96 GLN A O 1
ATOM 747 N N . SER A 1 97 ? 1.062 24.984 4.598 1 90.44 97 SER A N 1
ATOM 748 C CA . SER A 1 97 ? 2.332 24.266 4.551 1 90.44 97 SER A CA 1
ATOM 749 C C . SER A 1 97 ? 3.227 24.641 5.727 1 90.44 97 SER A C 1
ATOM 751 O O . SER A 1 97 ? 3.842 23.766 6.348 1 90.44 97 SER A O 1
ATOM 753 N N . GLN A 1 98 ? 3.219 25.922 5.98 1 88.5 98 GLN A N 1
ATOM 754 C CA . GLN A 1 98 ? 4.039 26.391 7.09 1 88.5 98 GLN A CA 1
ATOM 755 C C . GLN A 1 98 ? 3.512 25.875 8.43 1 88.5 98 GLN A C 1
ATOM 757 O O . GLN A 1 98 ? 4.289 25.5 9.305 1 88.5 98 GLN A O 1
ATOM 762 N N . VAL A 1 99 ? 2.271 25.891 8.617 1 86.94 99 VAL A N 1
ATOM 763 C CA . VAL A 1 99 ? 1.649 25.391 9.836 1 86.94 99 VAL A CA 1
ATOM 764 C C . VAL A 1 99 ? 1.999 23.906 10.023 1 86.94 99 VAL A C 1
ATOM 766 O O . VAL A 1 99 ? 2.4 23.5 11.117 1 86.94 99 VAL A O 1
ATOM 769 N N . ILE A 1 100 ? 1.888 23.141 8.984 1 92.62 100 ILE A N 1
ATOM 770 C CA . ILE A 1 100 ? 2.158 21.719 9.023 1 92.62 100 ILE A CA 1
ATOM 771 C C . ILE A 1 100 ? 3.617 21.469 9.406 1 92.62 100 ILE A C 1
ATOM 773 O O . ILE A 1 100 ? 3.91 20.641 10.273 1 92.62 100 ILE A O 1
ATOM 777 N N . LYS A 1 101 ? 4.469 22.25 8.828 1 94.19 101 LYS A N 1
ATOM 778 C CA . LYS A 1 101 ? 5.891 22.094 9.117 1 94.19 101 LYS A CA 1
ATOM 779 C C . LYS A 1 101 ? 6.199 22.453 10.57 1 94.19 101 LYS A C 1
ATOM 781 O O . LYS A 1 101 ? 6.965 21.75 11.234 1 94.19 101 LYS A O 1
ATOM 786 N N . GLU A 1 102 ? 5.609 23.469 11.016 1 90.94 102 GLU A N 1
ATOM 787 C CA . GLU A 1 102 ? 5.852 23.906 12.391 1 90.94 102 GLU A CA 1
ATOM 788 C C . GLU A 1 102 ? 5.297 22.891 13.383 1 90.94 102 GLU A C 1
ATOM 790 O O . GLU A 1 102 ? 5.953 22.562 14.375 1 90.94 102 GLU A O 1
ATOM 795 N N . LEU A 1 103 ? 4.125 22.391 13.141 1 91 103 LEU A N 1
ATOM 796 C CA . LEU A 1 103 ? 3.545 21.359 14.008 1 91 103 LEU A CA 1
ATOM 797 C C . LEU A 1 103 ? 4.449 20.141 14.086 1 91 103 LEU A C 1
ATOM 799 O O . LEU A 1 103 ? 4.754 19.656 15.18 1 91 103 LEU A O 1
ATOM 803 N N . ALA A 1 104 ? 4.906 19.734 12.938 1 94.56 104 ALA A N 1
ATOM 804 C CA . ALA A 1 104 ? 5.723 18.516 12.836 1 94.56 104 ALA A CA 1
ATOM 805 C C . ALA A 1 104 ? 7.074 18.719 13.516 1 94.56 104 ALA A C 1
ATOM 807 O O . ALA A 1 104 ? 7.672 17.766 14.016 1 94.56 104 ALA A O 1
ATOM 808 N N . SER A 1 105 ? 7.543 19.953 13.523 1 94 105 SER A N 1
ATOM 809 C CA . SER A 1 105 ? 8.82 20.266 14.164 1 94 105 SER A CA 1
ATOM 810 C C . SER A 1 105 ? 8.68 20.328 15.68 1 94 105 SER A C 1
ATOM 812 O O . SER A 1 105 ? 9.617 20 16.406 1 94 105 SER A O 1
ATOM 814 N N . GLU A 1 106 ? 7.543 20.641 16.094 1 91.69 106 GLU A N 1
ATOM 815 C CA . GLU A 1 106 ? 7.371 20.969 17.5 1 91.69 106 GLU A CA 1
ATOM 816 C C . GLU A 1 106 ? 6.934 19.75 18.312 1 91.69 106 GLU A C 1
ATOM 818 O O . GLU A 1 106 ? 7.262 19.625 19.484 1 91.69 106 GLU A O 1
ATOM 823 N N . GLU A 1 107 ? 6.141 18.812 17.625 1 93.12 107 GLU A N 1
ATOM 824 C CA . GLU A 1 107 ? 5.625 17.688 18.391 1 93.12 107 GLU A CA 1
ATOM 825 C C . GLU A 1 107 ? 5.344 16.484 17.5 1 93.12 107 GLU A C 1
ATOM 827 O O . GLU A 1 107 ? 5.211 16.641 16.281 1 93.12 107 GLU A O 1
ATOM 832 N N . SER A 1 108 ? 5.297 15.367 18.172 1 96.12 108 SER A N 1
ATOM 833 C CA . SER A 1 108 ? 4.746 14.195 17.5 1 96.12 108 SER A CA 1
ATOM 834 C C . SER A 1 108 ? 3.26 14.367 17.219 1 96.12 108 SER A C 1
ATOM 836 O O . SER A 1 108 ? 2.512 14.859 18.062 1 96.12 108 SER A O 1
ATOM 838 N N . CYS A 1 109 ? 2.871 13.992 16.031 1 96.38 109 CYS A N 1
ATOM 839 C CA . CYS A 1 109 ? 1.471 14.203 15.688 1 96.38 109 CYS A CA 1
ATOM 840 C C . CYS A 1 109 ? 1.086 13.375 14.461 1 96.38 109 CYS A C 1
ATOM 842 O O . CYS A 1 109 ? 1.947 12.781 13.812 1 96.38 109 CYS A O 1
ATOM 844 N N . ILE A 1 110 ? -0.191 13.297 14.242 1 97.75 110 ILE A N 1
ATOM 845 C CA . ILE A 1 110 ? -0.754 12.719 13.023 1 97.75 110 ILE A CA 1
ATOM 846 C C . ILE A 1 110 ? -1.451 13.805 12.211 1 97.75 110 ILE A C 1
ATOM 848 O O . ILE A 1 110 ? -2.236 14.586 12.75 1 97.75 110 ILE A O 1
ATOM 852 N N . ILE A 1 111 ? -1.062 13.93 10.992 1 96.25 111 ILE A N 1
ATOM 853 C CA . ILE A 1 111 ? -1.644 14.898 10.078 1 96.25 111 ILE A CA 1
ATOM 854 C C . ILE A 1 111 ? -2.393 14.18 8.961 1 96.25 111 ILE A C 1
ATOM 856 O O . ILE A 1 111 ? -1.795 13.414 8.195 1 96.25 111 ILE A O 1
ATOM 860 N N . ALA A 1 112 ? -3.68 14.422 8.852 1 96.12 112 ALA A N 1
ATOM 861 C CA . ALA A 1 112 ? -4.496 13.773 7.828 1 96.12 112 ALA A CA 1
ATOM 862 C C . ALA A 1 112 ? -4.93 14.766 6.758 1 96.12 112 ALA A C 1
ATOM 864 O O . ALA A 1 112 ? -5.785 15.625 7.008 1 96.12 112 ALA A O 1
ATOM 865 N N . GLY A 1 113 ? -4.371 14.586 5.598 1 93.38 113 GLY A N 1
ATOM 866 C CA . GLY A 1 113 ? -4.785 15.422 4.484 1 93.38 113 GLY A CA 1
ATOM 867 C C . GLY A 1 113 ? -3.887 16.625 4.281 1 93.38 113 GLY A C 1
ATOM 868 O O . GLY A 1 113 ? -2.748 16.656 4.75 1 93.38 113 GLY A O 1
ATOM 869 N N . ARG A 1 114 ? -4.32 17.484 3.262 1 91 114 ARG A N 1
ATOM 870 C CA . ARG A 1 114 ? -3.715 18.766 2.943 1 91 114 ARG A CA 1
ATOM 871 C C . ARG A 1 114 ? -2.275 18.594 2.469 1 91 114 ARG A C 1
ATOM 873 O O . ARG A 1 114 ? -1.403 19.391 2.816 1 91 114 ARG A O 1
ATOM 880 N N . CYS A 1 115 ? -2.049 17.547 1.843 1 95.44 115 CYS A N 1
ATOM 881 C CA . CYS A 1 115 ? -0.763 17.297 1.202 1 95.44 115 CYS A CA 1
ATOM 882 C C . CYS A 1 115 ? 0.347 17.172 2.24 1 95.44 115 CYS A C 1
ATOM 884 O O . CYS A 1 115 ? 1.498 17.516 1.967 1 95.44 115 CYS A O 1
ATOM 886 N N . GLY A 1 116 ? -0.018 16.688 3.426 1 96.88 116 GLY A N 1
ATOM 887 C CA . GLY A 1 116 ? 0.984 16.531 4.469 1 96.88 116 GLY A CA 1
ATOM 888 C C . GLY A 1 116 ? 2.166 15.688 4.035 1 96.88 116 GLY A C 1
ATOM 889 O O . GLY A 1 116 ? 3.312 15.984 4.375 1 96.88 116 GLY A O 1
ATOM 890 N N . ASP A 1 117 ? 1.9 14.602 3.285 1 97.81 117 ASP A N 1
ATOM 891 C CA . ASP A 1 117 ? 2.951 13.727 2.779 1 97.81 117 ASP A CA 1
ATOM 892 C C . ASP A 1 117 ? 3.924 14.492 1.885 1 97.81 117 ASP A C 1
ATOM 894 O O . ASP A 1 117 ? 5.141 14.328 1.995 1 97.81 117 ASP A O 1
ATOM 898 N N . TYR A 1 118 ? 3.369 15.305 1.03 1 97.5 118 TYR A N 1
ATOM 899 C CA . TYR A 1 118 ? 4.16 16.078 0.083 1 97.5 118 TYR A CA 1
ATOM 900 C C . TYR A 1 118 ? 4.957 17.172 0.797 1 97.5 118 TYR A C 1
ATOM 902 O O . TYR A 1 118 ? 6.16 17.312 0.561 1 97.5 118 TYR A O 1
ATOM 910 N N . ILE A 1 119 ? 4.289 17.906 1.649 1 96.75 119 ILE A N 1
ATOM 911 C CA . ILE A 1 119 ? 4.883 19.062 2.334 1 96.75 119 ILE A CA 1
ATOM 912 C C . ILE A 1 119 ? 6.07 18.594 3.174 1 96.75 119 ILE A C 1
ATOM 914 O O . ILE A 1 119 ? 7.16 19.156 3.084 1 96.75 119 ILE A O 1
ATOM 918 N N . LEU A 1 120 ? 5.879 17.578 3.922 1 97.62 120 LEU A N 1
ATOM 919 C CA . LEU A 1 120 ? 6.918 17.125 4.836 1 97.62 120 LEU A CA 1
ATOM 920 C C . LEU A 1 120 ? 7.918 16.234 4.113 1 97.62 120 LEU A C 1
ATOM 922 O O . LEU A 1 120 ? 9.094 16.188 4.48 1 97.62 120 LEU A O 1
ATOM 926 N N . GLY A 1 121 ? 7.473 15.555 3.1 1 96.31 121 GLY A N 1
ATOM 927 C CA . GLY A 1 121 ? 8.32 14.648 2.342 1 96.31 121 GLY A CA 1
ATOM 928 C C . GLY A 1 121 ? 9.43 15.359 1.586 1 96.31 121 GLY A C 1
ATOM 929 O O . GLY A 1 121 ? 10.469 14.766 1.301 1 96.31 121 GLY A O 1
ATOM 930 N N . ARG A 1 122 ? 9.242 16.562 1.335 1 93.69 122 ARG A N 1
ATOM 931 C CA . ARG A 1 122 ? 10.227 17.344 0.609 1 93.69 122 ARG A CA 1
ATOM 932 C C . ARG A 1 122 ? 11.406 17.719 1.509 1 93.69 122 ARG A C 1
ATOM 934 O O . ARG A 1 122 ? 12.484 18.047 1.021 1 93.69 122 ARG A O 1
ATOM 941 N N . GLU A 1 123 ? 11.156 17.656 2.736 1 93.06 123 GLU A N 1
ATOM 942 C CA . GLU A 1 123 ? 12.195 17.969 3.723 1 93.06 123 GLU A CA 1
ATOM 943 C C . GLU A 1 123 ? 12.414 16.797 4.668 1 93.06 123 GLU A C 1
ATOM 945 O O . GLU A 1 123 ? 12.445 16.969 5.887 1 93.06 123 GLU A O 1
ATOM 950 N N . LYS A 1 124 ? 12.609 15.703 4.094 1 89.25 124 LYS A N 1
ATOM 951 C CA . LYS A 1 124 ? 12.672 14.453 4.84 1 89.25 124 LYS A CA 1
ATOM 952 C C . LYS A 1 124 ? 13.781 14.492 5.891 1 89.25 124 LYS A C 1
ATOM 954 O O . LYS A 1 124 ? 13.633 13.922 6.973 1 89.25 124 LYS A O 1
ATOM 959 N N . GLU A 1 125 ? 14.844 15.172 5.578 1 91 125 GLU A N 1
ATOM 960 C CA . GLU A 1 125 ? 15.969 15.258 6.504 1 91 125 GLU A CA 1
ATOM 961 C C . GLU A 1 125 ? 15.578 15.992 7.781 1 91 125 GLU A C 1
ATOM 963 O O . GLU A 1 125 ? 16.141 15.734 8.852 1 91 125 GLU A O 1
ATOM 968 N N . GLU A 1 126 ? 14.617 16.859 7.629 1 93.5 126 GLU A N 1
ATOM 969 C CA . GLU A 1 126 ? 14.156 17.625 8.781 1 93.5 126 GLU A CA 1
ATOM 970 C C . GLU A 1 126 ? 13.156 16.828 9.609 1 93.5 126 GLU A C 1
ATOM 972 O O . GLU A 1 126 ? 12.883 17.172 10.766 1 93.5 126 GLU A O 1
ATOM 977 N N . PHE A 1 127 ? 12.688 15.766 9.039 1 95.31 127 PHE A N 1
ATOM 978 C CA . PHE A 1 127 ? 11.672 14.969 9.719 1 95.31 127 PHE A CA 1
ATOM 979 C C . PHE A 1 127 ? 12.016 13.484 9.641 1 95.31 127 PHE A C 1
ATOM 981 O O . PHE A 1 127 ? 11.281 12.703 9.023 1 95.31 127 PHE A O 1
ATOM 988 N N . PRO A 1 128 ? 12.961 13.117 10.352 1 92.5 128 PRO A N 1
ATOM 989 C CA . PRO A 1 128 ? 13.422 11.727 10.266 1 92.5 128 PRO A CA 1
ATOM 990 C C . PRO A 1 128 ? 12.383 10.727 10.758 1 92.5 128 PRO A C 1
ATOM 992 O O . PRO A 1 128 ? 12.445 9.539 10.422 1 92.5 128 PRO A O 1
ATOM 995 N N . GLY A 1 129 ? 11.43 11.172 11.523 1 95 129 GLY A N 1
ATOM 996 C CA . GLY A 1 129 ? 10.398 10.297 12.055 1 95 129 GLY A CA 1
ATOM 997 C C . GLY A 1 129 ? 9.125 10.312 11.234 1 95 129 GLY A C 1
ATOM 998 O O . GLY A 1 129 ? 8.07 9.875 11.695 1 95 129 GLY A O 1
ATOM 999 N N . LEU A 1 130 ? 9.258 10.82 10.016 1 96.94 130 LEU A N 1
ATOM 1000 C CA . LEU A 1 130 ? 8.086 10.938 9.156 1 96.94 130 LEU A CA 1
ATOM 1001 C C . LEU A 1 130 ? 7.68 9.57 8.609 1 96.94 130 LEU A C 1
ATOM 1003 O O . LEU A 1 130 ? 8.516 8.836 8.086 1 96.94 130 LEU A O 1
ATOM 1007 N N . VAL A 1 131 ? 6.445 9.219 8.789 1 97.62 131 VAL A N 1
ATOM 1008 C CA . VAL A 1 131 ? 5.82 8.031 8.227 1 97.62 131 VAL A CA 1
ATOM 1009 C C . VAL A 1 131 ? 4.613 8.438 7.379 1 97.62 131 VAL A C 1
ATOM 1011 O O . VAL A 1 131 ? 3.693 9.094 7.871 1 97.62 131 VAL A O 1
ATOM 1014 N N . LYS A 1 132 ? 4.617 8.078 6.148 1 98.44 132 LYS A N 1
ATOM 1015 C CA . LYS A 1 132 ? 3.553 8.461 5.227 1 98.44 132 LYS A CA 1
ATOM 1016 C C . LYS A 1 132 ? 2.67 7.266 4.883 1 98.44 132 LYS A C 1
ATOM 1018 O O . LYS A 1 132 ? 3.098 6.359 4.164 1 98.44 132 LYS A O 1
ATOM 1023 N N . ILE A 1 133 ? 1.396 7.324 5.289 1 98.69 133 ILE A N 1
ATOM 1024 C CA . ILE A 1 133 ? 0.445 6.227 5.141 1 98.69 133 ILE A CA 1
ATOM 1025 C C . ILE A 1 133 ? -0.679 6.645 4.191 1 98.69 133 ILE A C 1
ATOM 1027 O O . ILE A 1 133 ? -1.081 7.809 4.172 1 98.69 133 ILE A O 1
ATOM 1031 N N . PHE A 1 134 ? -1.131 5.695 3.414 1 98.69 134 PHE A N 1
ATOM 1032 C CA . PHE A 1 134 ? -2.373 5.883 2.672 1 98.69 134 PHE A CA 1
ATOM 1033 C C . PHE A 1 134 ? -3.367 4.77 2.992 1 98.69 134 PHE A C 1
ATOM 1035 O O . PHE A 1 134 ? -2.996 3.596 3.049 1 98.69 134 PHE A O 1
ATOM 1042 N N . VAL A 1 135 ? -4.609 5.156 3.227 1 98.75 135 VAL A N 1
ATOM 1043 C CA . VAL A 1 135 ? -5.676 4.207 3.545 1 98.75 135 VAL A CA 1
ATOM 1044 C C . VAL A 1 135 ? -6.758 4.27 2.471 1 98.75 135 VAL A C 1
ATOM 1046 O O . VAL A 1 135 ? -7.262 5.352 2.148 1 98.75 135 VAL A O 1
ATOM 1049 N N . TYR A 1 136 ? -7.102 3.107 1.93 1 98.56 136 TYR A N 1
ATOM 1050 C CA . TYR A 1 136 ? -8.109 3.014 0.88 1 98.56 136 TYR A CA 1
ATOM 1051 C C . TYR A 1 136 ? -8.969 1.769 1.059 1 98.56 136 TYR A C 1
ATOM 1053 O O . TYR A 1 136 ? -8.773 1.001 2.004 1 98.56 136 TYR A O 1
ATOM 1061 N N . ALA A 1 137 ? -10.016 1.655 0.256 1 98.44 137 ALA A N 1
ATOM 1062 C CA . ALA A 1 137 ? -10.867 0.469 0.234 1 98.44 137 ALA A CA 1
ATOM 1063 C C . ALA A 1 137 ? -11.562 0.318 -1.117 1 98.44 137 ALA A C 1
ATOM 1065 O O . ALA A 1 137 ? -11.477 1.206 -1.969 1 98.44 137 ALA A O 1
ATOM 1066 N N . ASP A 1 138 ? -12.172 -0.861 -1.286 1 97.31 138 ASP A N 1
ATOM 1067 C CA . ASP A 1 138 ? -12.977 -1.017 -2.494 1 97.31 138 ASP A CA 1
ATOM 1068 C C . ASP A 1 138 ? -14.25 -0.175 -2.42 1 97.31 138 ASP A C 1
ATOM 1070 O O . ASP A 1 138 ? -14.641 0.276 -1.341 1 97.31 138 ASP A O 1
ATOM 1074 N N . THR A 1 139 ? -14.852 0.03 -3.523 1 97.69 139 THR A N 1
ATOM 1075 C CA . THR A 1 139 ? -15.984 0.941 -3.641 1 97.69 139 THR A CA 1
ATOM 1076 C C . THR A 1 139 ? -17.125 0.512 -2.717 1 97.69 139 THR A C 1
ATOM 1078 O O . THR A 1 139 ? -17.719 1.346 -2.039 1 97.69 139 THR A O 1
ATOM 1081 N N . GLU A 1 140 ? -17.406 -0.707 -2.656 1 97.94 140 GLU A N 1
ATOM 1082 C CA . GLU A 1 140 ? -18.484 -1.211 -1.812 1 97.94 140 GLU A CA 1
ATOM 1083 C C . GLU A 1 140 ? -18.234 -0.878 -0.343 1 97.94 140 GLU A C 1
ATOM 1085 O O . GLU A 1 140 ? -19.141 -0.411 0.354 1 97.94 140 GLU A O 1
ATOM 1090 N N . THR A 1 141 ? -17.062 -1.146 0.112 1 98.31 141 THR A N 1
ATOM 1091 C CA . THR A 1 141 ? -16.688 -0.869 1.493 1 98.31 141 THR A CA 1
ATOM 1092 C C . THR A 1 141 ? -16.766 0.626 1.787 1 98.31 141 THR A C 1
ATOM 1094 O O . THR A 1 141 ? -17.25 1.031 2.844 1 98.31 141 THR A O 1
ATOM 1097 N N . LEU A 1 142 ? -16.297 1.463 0.846 1 98.75 142 LEU A N 1
ATOM 1098 C CA . LEU A 1 142 ? -16.344 2.912 1.015 1 98.75 142 LEU A CA 1
ATOM 1099 C C . LEU A 1 142 ? -17.781 3.379 1.228 1 98.75 142 LEU A C 1
ATOM 1101 O O . LEU A 1 142 ? -18.062 4.133 2.162 1 98.75 142 LEU A O 1
ATOM 1105 N N . ILE A 1 143 ? -18.641 2.922 0.377 1 98.81 143 ILE A N 1
ATOM 1106 C CA . ILE A 1 143 ? -20.031 3.352 0.393 1 98.81 143 ILE A CA 1
ATOM 1107 C C . ILE A 1 143 ? -20.703 2.863 1.672 1 98.81 143 ILE A C 1
ATOM 1109 O O . ILE A 1 143 ? -21.391 3.633 2.357 1 98.81 143 ILE A O 1
ATOM 1113 N N . LYS A 1 144 ? -20.516 1.66 2.031 1 98.69 144 LYS A N 1
ATOM 1114 C CA . LYS A 1 144 ? -21.125 1.076 3.219 1 98.69 144 LYS A CA 1
ATOM 1115 C C . LYS A 1 144 ? -20.703 1.823 4.48 1 98.69 144 LYS A C 1
ATOM 1117 O O . LYS A 1 144 ? -21.547 2.16 5.32 1 98.69 144 LYS A O 1
ATOM 1122 N N . ARG A 1 145 ? -19.453 2.037 4.648 1 98.69 145 ARG A N 1
ATOM 1123 C CA . ARG A 1 145 ? -18.969 2.742 5.832 1 98.69 145 ARG A CA 1
ATOM 1124 C C . ARG A 1 145 ? -19.484 4.176 5.863 1 98.69 145 ARG A C 1
ATOM 1126 O O . ARG A 1 145 ? -19.859 4.684 6.926 1 98.69 145 ARG A O 1
ATOM 1133 N N . THR A 1 146 ? -19.5 4.82 4.703 1 98.62 146 THR A N 1
ATOM 1134 C CA . THR A 1 146 ? -20.016 6.184 4.633 1 98.62 146 THR A CA 1
ATOM 1135 C C . THR A 1 146 ? -21.484 6.223 5.047 1 98.62 146 THR A C 1
ATOM 1137 O O . THR A 1 146 ? -21.906 7.133 5.762 1 98.62 146 THR A O 1
ATOM 1140 N N . MET A 1 147 ? -22.25 5.219 4.586 1 98.81 147 MET A N 1
ATOM 1141 C CA . MET A 1 147 ? -23.641 5.117 4.996 1 98.81 147 MET A CA 1
ATOM 1142 C C . MET A 1 147 ? -23.766 5.012 6.512 1 98.81 147 MET A C 1
ATOM 1144 O O . MET A 1 147 ? -24.578 5.703 7.125 1 98.81 147 MET A O 1
ATOM 1148 N N . GLU A 1 148 ? -22.953 4.27 7.094 1 98.38 148 GLU A N 1
ATOM 1149 C CA . GLU A 1 148 ? -23.016 3.977 8.523 1 98.38 148 GLU A CA 1
ATOM 1150 C C . GLU A 1 148 ? -22.562 5.176 9.352 1 98.38 148 GLU A C 1
ATOM 1152 O O . GLU A 1 148 ? -23.188 5.52 10.352 1 98.38 148 GLU A O 1
ATOM 1157 N N . VAL A 1 149 ? -21.516 5.797 8.938 1 97.44 149 VAL A N 1
ATOM 1158 C CA . VAL A 1 149 ? -20.891 6.859 9.719 1 97.44 149 VAL A CA 1
ATOM 1159 C C . VAL A 1 149 ? -21.672 8.156 9.547 1 97.44 149 VAL A C 1
ATOM 1161 O O . VAL A 1 149 ? -21.938 8.867 10.523 1 97.44 149 VAL A O 1
ATOM 1164 N N . ASP A 1 150 ? -22.031 8.414 8.273 1 97.06 150 ASP A N 1
ATOM 1165 C CA . ASP A 1 150 ? -22.688 9.688 7.984 1 97.06 150 ASP A CA 1
ATOM 1166 C C . ASP A 1 150 ? -24.203 9.562 8.109 1 97.06 150 ASP A C 1
ATOM 1168 O O . ASP A 1 150 ? -24.922 10.562 8.062 1 97.06 150 ASP A O 1
ATOM 1172 N N . LYS A 1 151 ? -24.609 8.391 8.281 1 98.12 151 LYS A N 1
ATOM 1173 C CA . LYS A 1 151 ? -26.031 8.125 8.422 1 98.12 151 LYS A CA 1
ATOM 1174 C C . LYS A 1 151 ? -26.812 8.656 7.219 1 98.12 151 LYS A C 1
ATOM 1176 O O . LYS A 1 151 ? -27.781 9.398 7.383 1 98.12 151 LYS A O 1
ATOM 1181 N N . ILE A 1 152 ? -26.406 8.234 6.078 1 98.44 152 ILE A N 1
ATOM 1182 C CA . ILE A 1 152 ? -27.047 8.625 4.824 1 98.44 152 ILE A CA 1
ATOM 1183 C C . ILE A 1 152 ? -27.312 7.383 3.973 1 98.44 152 ILE A C 1
ATOM 1185 O O . ILE A 1 152 ? -26.812 6.297 4.281 1 98.44 152 ILE A O 1
ATOM 1189 N N . ASP A 1 153 ? -28.125 7.547 2.896 1 98.44 153 ASP A N 1
ATOM 1190 C CA . ASP A 1 153 ? -28.484 6.383 2.088 1 98.44 153 ASP A CA 1
ATOM 1191 C C . ASP A 1 153 ? -27.406 6.09 1.047 1 98.44 153 ASP A C 1
ATOM 1193 O O . ASP A 1 153 ? -26.438 6.832 0.927 1 98.44 153 ASP A O 1
ATOM 1197 N N . GLU A 1 154 ? -27.562 5.031 0.348 1 98.62 154 GLU A N 1
ATOM 1198 C CA . GLU A 1 154 ? -26.562 4.531 -0.588 1 98.62 154 GLU A CA 1
ATOM 1199 C C . GLU A 1 154 ? -26.281 5.547 -1.691 1 98.62 154 GLU A C 1
ATOM 1201 O O . GLU A 1 154 ? -25.125 5.754 -2.076 1 98.62 154 GLU A O 1
ATOM 1206 N N . LYS A 1 155 ? -27.328 6.105 -2.188 1 98.56 155 LYS A N 1
ATOM 1207 C CA . LYS A 1 155 ? -27.188 7.074 -3.273 1 98.56 155 LYS A CA 1
ATOM 1208 C C . LYS A 1 155 ? -26.375 8.281 -2.836 1 98.56 155 LYS A C 1
ATOM 1210 O O . LYS A 1 155 ? -25.438 8.695 -3.535 1 98.56 155 LYS A O 1
ATOM 1215 N N . GLU A 1 156 ? -26.734 8.836 -1.755 1 98.56 156 GLU A N 1
ATOM 1216 C CA . GLU A 1 156 ? -26.016 9.984 -1.221 1 98.56 156 GLU A CA 1
ATOM 1217 C C . GLU A 1 156 ? -24.578 9.617 -0.866 1 98.56 156 GLU A C 1
ATOM 1219 O O . GLU A 1 156 ? -23.656 10.406 -1.098 1 98.56 156 GLU A O 1
ATOM 1224 N N . ALA A 1 157 ? -24.359 8.477 -0.311 1 98.75 157 ALA A N 1
ATOM 1225 C CA . ALA A 1 157 ? -23.031 8.016 0.044 1 98.75 157 ALA A CA 1
ATOM 1226 C C . ALA A 1 157 ? -22.141 7.867 -1.196 1 98.75 157 ALA A C 1
ATOM 1228 O O . ALA A 1 157 ? -20.984 8.266 -1.189 1 98.75 157 ALA A O 1
ATOM 1229 N N . THR A 1 158 ? -22.734 7.297 -2.205 1 98.75 158 THR A N 1
ATOM 1230 C CA . THR A 1 158 ? -22.016 7.109 -3.461 1 98.75 158 THR A CA 1
ATOM 1231 C C . THR A 1 158 ? -21.562 8.453 -4.035 1 98.75 158 THR A C 1
ATOM 1233 O O . THR A 1 158 ? -20.406 8.602 -4.434 1 98.75 158 THR A O 1
ATOM 1236 N N . LYS A 1 159 ? -22.453 9.352 -4.031 1 98.56 159 LYS A N 1
ATOM 1237 C CA . LYS A 1 159 ? -22.156 10.688 -4.535 1 98.56 159 LYS A CA 1
ATOM 1238 C C . LYS A 1 159 ? -21.078 11.367 -3.699 1 98.56 159 LYS A C 1
ATOM 1240 O O . LYS A 1 159 ? -20.172 11.992 -4.246 1 98.56 159 LYS A O 1
ATOM 1245 N N . ARG A 1 160 ? -21.172 11.242 -2.451 1 98.31 160 ARG A N 1
ATOM 1246 C CA . ARG A 1 160 ? -20.234 11.891 -1.532 1 98.31 160 ARG A CA 1
ATOM 1247 C C . ARG A 1 160 ? -18.828 11.312 -1.68 1 98.31 160 ARG A C 1
ATOM 1249 O O . ARG A 1 160 ? -17.844 12.055 -1.756 1 98.31 160 ARG A O 1
ATOM 1256 N N . VAL A 1 161 ? -18.75 10 -1.7 1 98.56 161 VAL A N 1
ATOM 1257 C CA . VAL A 1 161 ? -17.469 9.328 -1.866 1 98.56 161 VAL A CA 1
ATOM 1258 C C . VAL A 1 161 ? -16.797 9.789 -3.162 1 98.56 161 VAL A C 1
ATOM 1260 O O . VAL A 1 161 ? -15.633 10.172 -3.166 1 98.56 161 VAL A O 1
ATOM 1263 N N . LYS A 1 162 ? -17.531 9.781 -4.211 1 98.31 162 LYS A N 1
ATOM 1264 C CA . LYS A 1 162 ? -17.016 10.172 -5.516 1 98.31 162 LYS A CA 1
ATOM 1265 C C . LYS A 1 162 ? -16.578 11.633 -5.52 1 98.31 162 LYS A C 1
ATOM 1267 O O . LYS A 1 162 ? -15.492 11.969 -5.996 1 98.31 162 LYS A O 1
ATOM 1272 N N . LYS A 1 163 ? -17.391 12.453 -5.02 1 97.5 163 LYS A N 1
ATOM 1273 C CA . LYS A 1 163 ? -17.141 13.891 -5.008 1 97.5 163 LYS A CA 1
ATOM 1274 C C . LYS A 1 163 ? -15.906 14.227 -4.172 1 97.5 163 LYS A C 1
ATOM 1276 O O . LYS A 1 163 ? -15 14.914 -4.645 1 97.5 163 LYS A O 1
ATOM 1281 N N . ILE A 1 164 ? -15.852 13.734 -2.994 1 97.06 164 ILE A N 1
ATOM 1282 C CA . ILE A 1 164 ? -14.781 14.086 -2.07 1 97.06 164 ILE A CA 1
ATOM 1283 C C . ILE A 1 164 ? -13.453 13.531 -2.582 1 97.06 164 ILE A C 1
ATOM 1285 O O . ILE A 1 164 ? -12.43 14.211 -2.537 1 97.06 164 ILE A O 1
ATOM 1289 N N . ASN A 1 165 ? -13.492 12.305 -3.039 1 97.31 165 ASN A N 1
ATOM 1290 C CA . ASN A 1 165 ? -12.258 11.742 -3.574 1 97.31 165 ASN A CA 1
ATOM 1291 C C . ASN A 1 165 ? -11.773 12.516 -4.797 1 97.31 165 ASN A C 1
ATOM 1293 O O . ASN A 1 165 ? -10.57 12.711 -4.973 1 97.31 165 ASN A O 1
ATOM 1297 N N . ARG A 1 166 ? -12.672 12.906 -5.633 1 96.81 166 ARG A N 1
ATOM 1298 C CA . ARG A 1 166 ? -12.312 13.742 -6.773 1 96.81 166 ARG A CA 1
ATOM 1299 C C . ARG A 1 166 ? -11.703 15.062 -6.309 1 96.81 166 ARG A C 1
ATOM 1301 O O . ARG A 1 166 ? -10.688 15.508 -6.852 1 96.81 166 ARG A O 1
ATOM 1308 N N . GLU A 1 167 ? -12.289 15.68 -5.383 1 95.56 167 GLU A N 1
ATOM 1309 C CA . GLU A 1 167 ? -11.805 16.953 -4.848 1 95.56 167 GLU A CA 1
ATOM 1310 C C . GLU A 1 167 ? -10.406 16.797 -4.25 1 95.56 167 GLU A C 1
ATOM 1312 O O . GLU A 1 167 ? -9.555 17.672 -4.422 1 95.56 167 GLU A O 1
ATOM 1317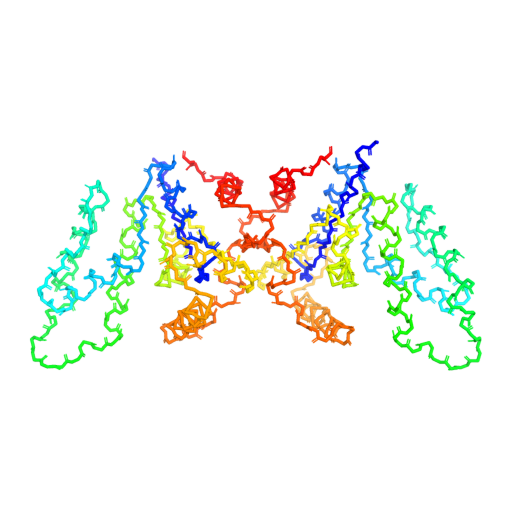 N N . ARG A 1 168 ? -10.188 15.719 -3.543 1 95.88 168 ARG A N 1
ATOM 1318 C CA . ARG A 1 168 ? -8.875 15.461 -2.955 1 95.88 168 ARG A CA 1
ATOM 1319 C C . ARG A 1 168 ? -7.816 15.258 -4.035 1 95.88 168 ARG A C 1
ATOM 1321 O O . ARG A 1 168 ? -6.695 15.758 -3.916 1 95.88 168 ARG A O 1
ATOM 1328 N N . LYS A 1 169 ? -8.195 14.547 -5.07 1 96.88 169 LYS A N 1
ATOM 1329 C CA . LYS A 1 169 ? -7.293 14.352 -6.199 1 96.88 169 LYS A CA 1
ATOM 1330 C C . LYS A 1 169 ? -6.953 15.688 -6.867 1 96.88 169 LYS A C 1
ATOM 1332 O O . LYS A 1 169 ? -5.789 15.953 -7.168 1 96.88 169 LYS A O 1
ATOM 1337 N N . GLU A 1 170 ? -7.918 16.438 -7.09 1 95.44 170 GLU A N 1
ATOM 1338 C CA . GLU A 1 170 ? -7.738 17.734 -7.742 1 95.44 170 GLU A CA 1
ATOM 1339 C C . GLU A 1 170 ? -6.918 18.688 -6.871 1 95.44 170 GLU A C 1
ATOM 1341 O O . GLU A 1 170 ? -6.051 19.406 -7.375 1 95.44 170 GLU A O 1
ATOM 1346 N N . TYR A 1 171 ? -7.219 18.672 -5.621 1 91.81 171 TYR A N 1
ATOM 1347 C CA . TYR A 1 171 ? -6.457 19.484 -4.68 1 91.81 171 TYR A CA 1
ATOM 1348 C C . TYR A 1 171 ? -4.977 19.141 -4.719 1 91.81 171 TYR A C 1
ATOM 1350 O O . TYR A 1 171 ? -4.121 20.016 -4.824 1 91.81 171 TYR A O 1
ATOM 1358 N N . TYR A 1 172 ? -4.719 17.891 -4.641 1 95.38 172 TYR A N 1
ATOM 1359 C CA . TYR A 1 172 ? -3.344 17.406 -4.645 1 95.38 172 TYR A CA 1
ATOM 1360 C C . TYR A 1 172 ? -2.629 17.781 -5.934 1 95.38 172 TYR A C 1
ATOM 1362 O O . TYR A 1 172 ? -1.492 18.266 -5.902 1 95.38 172 TYR A O 1
ATOM 1370 N N . ARG A 1 173 ? -3.295 17.562 -7.004 1 96.56 173 ARG A N 1
ATOM 1371 C CA . ARG A 1 173 ? -2.723 17.891 -8.305 1 96.56 173 ARG A CA 1
ATOM 1372 C C . ARG A 1 173 ? -2.447 19.391 -8.422 1 96.56 173 ARG A C 1
ATOM 1374 O O . ARG A 1 173 ? -1.384 19.797 -8.898 1 96.56 173 ARG A O 1
ATOM 1381 N N . TYR A 1 174 ? -3.332 20.109 -8.039 1 93.25 174 TYR A N 1
ATOM 1382 C CA . TYR A 1 174 ? -3.238 21.547 -8.172 1 93.25 174 TYR A CA 1
ATOM 1383 C C . TYR A 1 174 ? -2.057 22.094 -7.375 1 93.25 174 TYR A C 1
ATOM 1385 O O . TYR A 1 174 ? -1.273 22.906 -7.887 1 93.25 174 TYR A O 1
ATOM 1393 N N . TYR A 1 175 ? -1.884 21.625 -6.176 1 91.31 175 TYR A N 1
ATOM 1394 C CA . TYR A 1 175 ? -0.927 22.266 -5.281 1 91.31 175 TYR A CA 1
ATOM 1395 C C . TYR A 1 175 ? 0.438 21.594 -5.371 1 91.31 175 TYR A C 1
ATOM 1397 O O . TYR A 1 175 ? 1.465 22.219 -5.105 1 91.31 175 TYR A O 1
ATOM 1405 N N . THR A 1 176 ? 0.452 20.312 -5.754 1 95.12 176 THR A N 1
ATOM 1406 C CA . THR A 1 176 ? 1.727 19.609 -5.738 1 95.12 176 THR A CA 1
ATOM 1407 C C . THR A 1 176 ? 2.178 19.266 -7.156 1 95.12 176 THR A C 1
ATOM 1409 O O . THR A 1 176 ? 3.342 18.922 -7.379 1 95.12 176 THR A O 1
ATOM 1412 N N . GLY A 1 177 ? 1.264 19.375 -8.102 1 95.69 177 GLY A N 1
ATOM 1413 C CA . GLY A 1 177 ? 1.556 18.906 -9.453 1 95.69 177 GLY A CA 1
ATOM 1414 C C . GLY A 1 177 ? 1.618 17.406 -9.57 1 95.69 177 GLY A C 1
ATOM 1415 O O . GLY A 1 177 ? 1.884 16.875 -10.648 1 95.69 177 GLY A O 1
ATOM 1416 N N . GLY A 1 178 ? 1.371 16.766 -8.516 1 96.5 178 GLY A N 1
ATOM 1417 C CA . GLY A 1 178 ? 1.514 15.312 -8.492 1 96.5 178 GLY A CA 1
ATOM 1418 C C . GLY A 1 178 ? 0.184 14.578 -8.5 1 96.5 178 GLY A C 1
ATOM 1419 O O . GLY A 1 178 ? -0.868 15.195 -8.688 1 96.5 178 GLY A O 1
ATOM 1420 N N . ASN A 1 179 ? 0.256 13.305 -8.391 1 96.81 179 ASN A N 1
ATOM 1421 C CA . ASN A 1 179 ? -0.891 12.406 -8.352 1 96.81 179 ASN A CA 1
ATOM 1422 C C . ASN A 1 179 ? -1.125 11.852 -6.945 1 96.81 179 ASN A C 1
ATOM 1424 O O . ASN A 1 179 ? -0.255 11.188 -6.383 1 96.81 179 ASN A O 1
ATOM 1428 N N . TRP A 1 180 ? -2.297 12.133 -6.461 1 96.69 180 TRP A N 1
ATOM 1429 C CA . TRP A 1 180 ? -2.705 11.75 -5.113 1 96.69 180 TRP A CA 1
ATOM 1430 C C . TRP A 1 180 ? -2.596 10.234 -4.926 1 96.69 180 TRP A C 1
ATOM 1432 O O . TRP A 1 180 ? -2.328 9.758 -3.822 1 96.69 180 TRP A O 1
ATOM 1442 N N . GLU A 1 181 ? -2.701 9.531 -6.012 1 95.94 181 GLU A N 1
ATOM 1443 C CA . GLU A 1 181 ? -2.705 8.078 -5.953 1 95.94 181 GLU A CA 1
ATOM 1444 C C . GLU A 1 181 ? -1.396 7.5 -6.48 1 95.94 181 GLU A C 1
ATOM 1446 O O . GLU A 1 181 ? -1.358 6.363 -6.957 1 95.94 181 GLU A O 1
ATOM 1451 N N . ASP A 1 182 ? -0.347 8.242 -6.438 1 95.88 182 ASP A N 1
ATOM 1452 C CA . ASP A 1 182 ? 0.984 7.746 -6.766 1 95.88 182 ASP A CA 1
ATOM 1453 C C . ASP A 1 182 ? 1.603 7.008 -5.582 1 95.88 182 ASP A C 1
ATOM 1455 O O . ASP A 1 182 ? 1.845 7.602 -4.531 1 95.88 182 ASP A O 1
ATOM 1459 N N . TRP A 1 183 ? 1.982 5.742 -5.77 1 93.69 183 TRP A N 1
ATOM 1460 C CA . TRP A 1 183 ? 2.562 4.891 -4.738 1 93.69 183 TRP A CA 1
ATOM 1461 C C . TRP A 1 183 ? 3.797 5.543 -4.125 1 93.69 183 TRP A C 1
ATOM 1463 O O . TRP A 1 183 ? 4.055 5.398 -2.926 1 93.69 183 TRP A O 1
ATOM 1473 N N . ASN A 1 184 ? 4.469 6.234 -4.934 1 94.81 184 ASN A N 1
ATOM 1474 C CA . ASN A 1 184 ? 5.777 6.734 -4.527 1 94.81 184 ASN A CA 1
ATOM 1475 C C . ASN A 1 184 ? 5.656 7.82 -3.463 1 94.81 184 ASN A C 1
ATOM 1477 O O . ASN A 1 184 ? 6.648 8.188 -2.828 1 94.81 184 ASN A O 1
ATOM 1481 N N . ASN A 1 185 ? 4.449 8.25 -3.25 1 96.81 185 ASN A N 1
ATOM 1482 C CA . ASN A 1 185 ? 4.234 9.273 -2.24 1 96.81 185 ASN A CA 1
ATOM 1483 C C . ASN A 1 185 ? 4.203 8.688 -0.834 1 96.81 185 ASN A C 1
ATOM 1485 O O . ASN A 1 185 ? 4.281 9.414 0.154 1 96.81 185 ASN A O 1
ATOM 1489 N N . TYR A 1 186 ? 4.152 7.344 -0.71 1 98.06 186 TYR A N 1
ATOM 1490 C CA . TYR A 1 186 ? 3.781 6.777 0.582 1 98.06 186 TYR A CA 1
ATOM 1491 C C . TYR A 1 186 ? 4.738 5.66 0.98 1 98.06 186 TYR A C 1
ATOM 1493 O O . TYR A 1 186 ? 5.441 5.102 0.133 1 98.06 186 TYR A O 1
ATOM 1501 N N . ASP A 1 187 ? 4.73 5.395 2.309 1 98.06 187 ASP A N 1
ATOM 1502 C CA . ASP A 1 187 ? 5.555 4.328 2.861 1 98.06 187 ASP A CA 1
ATOM 1503 C C . ASP A 1 187 ? 4.773 3.021 2.957 1 98.06 187 ASP A C 1
ATOM 1505 O O . ASP A 1 187 ? 5.352 1.938 2.848 1 98.06 187 ASP A O 1
ATOM 1509 N N . LEU A 1 188 ? 3.561 3.166 3.184 1 98.56 188 LEU A N 1
ATOM 1510 C CA . LEU A 1 188 ? 2.658 2.035 3.371 1 98.56 188 LEU A CA 1
ATOM 1511 C C . LEU A 1 188 ? 1.248 2.383 2.904 1 98.56 188 LEU A C 1
ATOM 1513 O O . LEU A 1 188 ? 0.726 3.451 3.23 1 98.56 188 LEU A O 1
ATOM 1517 N N . ILE A 1 189 ? 0.712 1.549 2.09 1 98.69 189 ILE A N 1
ATOM 1518 C CA . ILE A 1 189 ? -0.633 1.717 1.552 1 98.69 189 ILE A CA 1
ATOM 1519 C C . ILE A 1 189 ? -1.51 0.542 1.979 1 98.69 189 ILE A C 1
ATOM 1521 O O . ILE A 1 189 ? -1.196 -0.614 1.687 1 98.69 189 ILE A O 1
ATOM 1525 N N . ILE A 1 190 ? -2.643 0.83 2.674 1 98.69 190 ILE A N 1
ATOM 1526 C CA . ILE A 1 190 ? -3.389 -0.203 3.385 1 98.69 190 ILE A CA 1
ATOM 1527 C C . ILE A 1 190 ? -4.824 -0.255 2.861 1 98.69 190 ILE A C 1
ATOM 1529 O O . ILE A 1 190 ? -5.496 0.774 2.777 1 98.69 190 ILE A O 1
ATOM 1533 N N . ASN A 1 191 ? -5.254 -1.462 2.57 1 98.56 191 ASN A N 1
ATOM 1534 C CA . ASN A 1 191 ? -6.625 -1.72 2.146 1 98.56 191 ASN A CA 1
ATOM 1535 C C . ASN A 1 191 ? -7.512 -2.115 3.324 1 98.56 191 ASN A C 1
ATOM 1537 O O . ASN A 1 191 ? -7.383 -3.217 3.863 1 98.56 191 ASN A O 1
ATOM 1541 N N . THR A 1 192 ? -8.469 -1.324 3.637 1 98.25 192 THR A N 1
ATOM 1542 C CA . THR A 1 192 ? -9.281 -1.585 4.816 1 98.25 192 THR A CA 1
ATOM 1543 C C . THR A 1 192 ? -10.5 -2.436 4.457 1 98.25 192 THR A C 1
ATOM 1545 O O . THR A 1 192 ? -11.383 -2.643 5.289 1 98.25 192 THR A O 1
ATOM 1548 N N . SER A 1 193 ? -10.562 -2.93 3.203 1 96.94 193 SER A N 1
ATOM 1549 C CA . SER A 1 193 ? -11.586 -3.902 2.844 1 96.94 193 SER A CA 1
ATOM 1550 C C . SER A 1 193 ? -11.281 -5.273 3.438 1 96.94 193 SER A C 1
ATOM 1552 O O . SER A 1 193 ? -12.18 -6.09 3.623 1 96.94 193 SER A O 1
ATOM 1554 N N . SER A 1 194 ? -9.992 -5.48 3.744 1 93 194 SER A N 1
ATOM 1555 C CA . SER A 1 194 ? -9.547 -6.828 4.094 1 93 194 SER A CA 1
ATOM 1556 C C . SER A 1 194 ? -9.305 -6.953 5.594 1 93 194 SER A C 1
ATOM 1558 O O . SER A 1 194 ? -9.203 -8.062 6.121 1 93 194 SER A O 1
ATOM 1560 N N . ILE A 1 195 ? -9.148 -5.832 6.258 1 95.06 195 ILE A N 1
ATOM 1561 C CA . ILE A 1 195 ? -8.961 -5.789 7.707 1 95.06 195 ILE A CA 1
ATOM 1562 C C . ILE A 1 195 ? -9.805 -4.672 8.305 1 95.06 195 ILE A C 1
ATOM 1564 O O . ILE A 1 195 ? -10.133 -3.695 7.621 1 95.06 195 ILE A O 1
ATOM 1568 N N . ASP A 1 196 ? -10.18 -4.832 9.531 1 95.12 196 ASP A N 1
ATOM 1569 C CA . ASP A 1 196 ? -11.008 -3.795 10.133 1 95.12 196 ASP A CA 1
ATOM 1570 C C . ASP A 1 196 ? -10.156 -2.625 10.625 1 95.12 196 ASP A C 1
ATOM 1572 O O . ASP A 1 196 ? -8.938 -2.633 10.469 1 95.12 196 ASP A O 1
ATOM 1576 N N . LEU A 1 197 ? -10.828 -1.626 11.156 1 97.38 197 LEU A N 1
ATOM 1577 C CA . LEU A 1 197 ? -10.148 -0.37 11.461 1 97.38 197 LEU A CA 1
ATOM 1578 C C . LEU A 1 197 ? -9.227 -0.529 12.664 1 97.38 197 LEU A C 1
ATOM 1580 O O . LEU A 1 197 ? -8.172 0.107 12.734 1 97.38 197 LEU A O 1
ATOM 1584 N N . GLU A 1 198 ? -9.633 -1.364 13.609 1 96.38 198 GLU A N 1
ATOM 1585 C CA . GLU A 1 198 ? -8.766 -1.655 14.742 1 96.38 198 GLU A CA 1
ATOM 1586 C C . GLU A 1 198 ? -7.492 -2.371 14.297 1 96.38 198 GLU A C 1
ATOM 1588 O O . GLU A 1 198 ? -6.395 -2.029 14.734 1 96.38 198 GLU A O 1
ATOM 1593 N N . GLN A 1 199 ? -7.688 -3.309 13.484 1 96.94 199 GLN A N 1
ATOM 1594 C CA . GLN A 1 199 ? -6.562 -4.035 12.906 1 96.94 199 GLN A CA 1
ATOM 1595 C C . GLN A 1 199 ? -5.66 -3.104 12.102 1 96.94 199 GLN A C 1
ATOM 1597 O O . GLN A 1 199 ? -4.434 -3.252 12.117 1 96.94 199 GLN A O 1
ATOM 1602 N N . THR A 1 200 ? -6.27 -2.207 11.422 1 98.06 200 THR A N 1
ATOM 1603 C CA . THR A 1 200 ? -5.512 -1.239 10.641 1 98.06 200 THR A CA 1
ATOM 1604 C C . THR A 1 200 ? -4.621 -0.389 11.539 1 98.06 200 THR A C 1
ATOM 1606 O O . THR A 1 200 ? -3.439 -0.195 11.258 1 98.06 200 THR A O 1
ATOM 1609 N N . ALA A 1 201 ? -5.145 0.107 12.641 1 97.69 201 ALA A N 1
ATOM 1610 C CA . ALA A 1 201 ? -4.363 0.888 13.594 1 97.69 201 ALA A CA 1
ATOM 1611 C C . ALA A 1 201 ? -3.197 0.074 14.148 1 97.69 201 ALA A C 1
ATOM 1613 O O . ALA A 1 201 ? -2.08 0.58 14.266 1 97.69 201 ALA A O 1
ATOM 1614 N N . LYS A 1 202 ? -3.482 -1.14 14.453 1 97 202 LYS A N 1
ATOM 1615 C CA . LYS A 1 202 ? -2.439 -2.021 14.969 1 97 202 LYS A CA 1
ATOM 1616 C C . LYS A 1 202 ? -1.338 -2.236 13.93 1 97 202 LYS A C 1
ATOM 1618 O O . LYS A 1 202 ? -0.154 -2.258 14.273 1 97 202 LYS A O 1
ATOM 1623 N N . LEU A 1 203 ? -1.698 -2.424 12.734 1 97.88 203 LEU A N 1
ATOM 1624 C CA . LEU A 1 203 ? -0.723 -2.607 11.664 1 97.88 203 LEU A CA 1
ATOM 1625 C C . LEU A 1 203 ? 0.191 -1.393 11.547 1 97.88 203 LEU A C 1
ATOM 1627 O O . LEU A 1 203 ? 1.402 -1.536 11.367 1 97.88 203 LEU A O 1
ATOM 1631 N N . ILE A 1 204 ? -0.402 -0.2 11.594 1 98.12 204 ILE A N 1
ATOM 1632 C CA . ILE A 1 204 ? 0.386 1.024 11.508 1 98.12 204 ILE A CA 1
ATOM 1633 C C . ILE A 1 204 ? 1.354 1.104 12.68 1 98.12 204 ILE A C 1
ATOM 1635 O O . ILE A 1 204 ? 2.525 1.451 12.508 1 98.12 204 ILE A O 1
ATOM 1639 N N . LYS A 1 205 ? 0.903 0.745 13.82 1 96.69 205 LYS A N 1
ATOM 1640 C CA . LYS A 1 205 ? 1.771 0.728 14.992 1 96.69 205 LYS A CA 1
ATOM 1641 C C . LYS A 1 205 ? 2.934 -0.243 14.805 1 96.69 205 LYS A C 1
ATOM 1643 O O . LYS A 1 205 ? 4.078 0.078 15.133 1 96.69 205 LYS A O 1
ATOM 1648 N N . ASP A 1 206 ? 2.629 -1.421 14.336 1 96.19 206 ASP A N 1
ATOM 1649 C CA . ASP A 1 206 ? 3.672 -2.406 14.062 1 96.19 206 ASP A CA 1
ATOM 1650 C C . ASP A 1 206 ? 4.691 -1.865 13.07 1 96.19 206 ASP A C 1
ATOM 1652 O O . ASP A 1 206 ? 5.898 -2.074 13.227 1 96.19 206 ASP A O 1
ATOM 1656 N N . TYR A 1 207 ? 4.211 -1.183 12.086 1 97.69 207 TYR A N 1
ATOM 1657 C CA . TYR A 1 207 ? 5.086 -0.602 11.078 1 97.69 207 TYR A CA 1
ATOM 1658 C C . TYR A 1 207 ? 6.02 0.433 11.695 1 97.69 207 TYR A C 1
ATOM 1660 O O . TYR A 1 207 ? 7.215 0.458 11.391 1 97.69 207 TYR A O 1
ATOM 1668 N N . ILE A 1 208 ? 5.457 1.257 12.539 1 96.06 208 ILE A N 1
ATOM 1669 C CA . ILE A 1 208 ? 6.238 2.295 13.203 1 96.06 208 ILE A CA 1
ATOM 1670 C C . ILE A 1 208 ? 7.324 1.652 14.062 1 96.06 208 ILE A C 1
ATOM 1672 O O . ILE A 1 208 ? 8.469 2.105 14.07 1 96.06 208 ILE A O 1
ATOM 1676 N N . LYS A 1 209 ? 6.996 0.602 14.742 1 94.44 209 LYS A N 1
ATOM 1677 C CA . LYS A 1 209 ? 7.969 -0.114 15.562 1 94.44 209 LYS A CA 1
ATOM 1678 C C . LYS A 1 209 ? 9.094 -0.685 14.703 1 94.44 209 LYS A C 1
ATOM 1680 O O . LYS A 1 209 ? 10.266 -0.625 15.086 1 94.44 209 LYS A O 1
ATOM 1685 N N . LEU A 1 210 ? 8.734 -1.233 13.625 1 94.38 210 LEU A N 1
ATOM 1686 C CA . LEU A 1 210 ? 9.727 -1.818 12.727 1 94.38 210 LEU A CA 1
ATOM 1687 C C . LEU A 1 210 ? 10.68 -0.751 12.195 1 94.38 210 LEU A C 1
ATOM 1689 O O . LEU A 1 210 ? 11.852 -1.033 11.938 1 94.38 210 LEU A O 1
ATOM 1693 N N . ARG A 1 211 ? 10.133 0.478 12.008 1 92.19 211 ARG A N 1
ATOM 1694 C CA . ARG A 1 211 ? 10.945 1.6 11.547 1 92.19 211 ARG A CA 1
ATOM 1695 C C . ARG A 1 211 ? 11.922 2.049 12.633 1 92.19 211 ARG A C 1
ATOM 1697 O O . ARG A 1 211 ? 12.844 2.816 12.359 1 92.19 211 ARG A O 1
ATOM 1704 N N . GLY A 1 212 ? 11.773 1.56 13.781 1 87.06 212 GLY A N 1
ATOM 1705 C CA . GLY A 1 212 ? 12.672 1.897 14.875 1 87.06 212 GLY A CA 1
ATOM 1706 C C . GLY A 1 212 ? 12.344 3.23 15.523 1 87.06 212 GLY A C 1
ATOM 1707 O O . GLY A 1 212 ? 13.211 3.854 16.141 1 87.06 212 GLY A O 1
A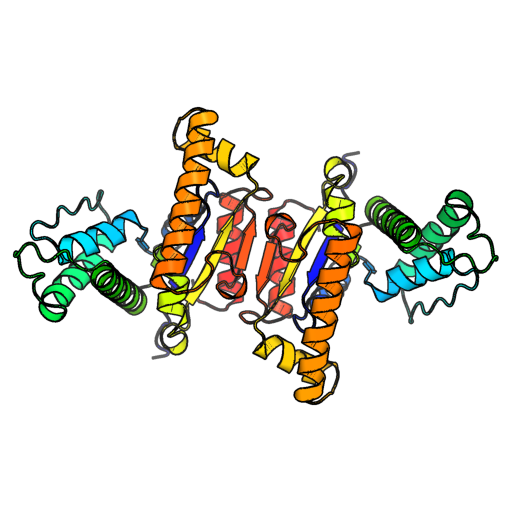TOM 1708 N N . ILE A 1 213 ? 11.18 3.623 15.297 1 81.56 213 ILE A N 1
ATOM 1709 C CA . ILE A 1 213 ? 10.773 4.891 15.891 1 81.56 213 ILE A CA 1
ATOM 1710 C C . ILE A 1 213 ? 10.164 4.645 17.266 1 81.56 213 ILE A C 1
ATOM 1712 O O . ILE A 1 213 ? 9.297 3.783 17.422 1 81.56 213 ILE A O 1
ATOM 1716 N N . GLU A 1 214 ? 10.695 5.18 18.25 1 72.69 214 GLU A N 1
ATOM 1717 C CA . GLU A 1 214 ? 10.234 5.02 19.625 1 72.69 214 GLU A CA 1
ATOM 1718 C C . GLU A 1 214 ? 8.828 5.59 19.812 1 72.69 214 GLU A C 1
ATOM 1720 O O . GLU A 1 214 ? 8.547 6.715 19.391 1 72.69 214 GLU A O 1
ATOM 1725 N N . LEU A 1 215 ? 7.949 4.699 20.172 1 74.12 215 LEU A N 1
ATOM 1726 C CA . LEU A 1 215 ? 6.582 5.129 20.438 1 74.12 215 LEU A CA 1
ATOM 1727 C C . LEU A 1 215 ? 6.449 5.684 21.859 1 74.12 215 LEU A C 1
ATOM 1729 O O . LEU A 1 215 ? 7.176 5.27 22.766 1 74.12 215 LEU A O 1
ATOM 1733 N N . MET B 1 1 ? -14.898 -30.656 10.703 1 29.89 1 MET B N 1
ATOM 1734 C CA . MET B 1 1 ? -13.469 -30.344 10.727 1 29.89 1 MET B CA 1
ATOM 1735 C C . MET B 1 1 ? -13.211 -28.922 10.242 1 29.89 1 MET B C 1
ATOM 1737 O O . MET B 1 1 ? -13.641 -28.547 9.148 1 29.89 1 MET B O 1
ATOM 1741 N N . ILE B 1 2 ? -13.133 -27.922 10.898 1 40.72 2 ILE B N 1
ATOM 1742 C CA . ILE B 1 2 ? -13.094 -26.531 10.469 1 40.72 2 ILE B CA 1
ATOM 1743 C C . ILE B 1 2 ? -12.023 -26.344 9.391 1 40.72 2 ILE B C 1
ATOM 1745 O O . ILE B 1 2 ? -10.836 -26.578 9.641 1 40.72 2 ILE B O 1
ATOM 1749 N N . GLU B 1 3 ? -12.25 -26.797 8.164 1 47.34 3 GLU B N 1
ATOM 1750 C CA . GLU B 1 3 ? -11.359 -27.047 7.027 1 47.34 3 GLU B CA 1
ATOM 1751 C C . GLU B 1 3 ? -10.25 -26 6.965 1 47.34 3 GLU B C 1
ATOM 1753 O O . GLU B 1 3 ? -10.508 -24.797 7.082 1 47.34 3 GLU B O 1
ATOM 1758 N N . LYS B 1 4 ? -9.141 -26.359 7.551 1 56.12 4 LYS B N 1
ATOM 1759 C CA . LYS B 1 4 ? -7.949 -25.531 7.617 1 56.12 4 LYS B CA 1
ATOM 1760 C C . LYS B 1 4 ? -7.75 -24.75 6.32 1 56.12 4 LYS B C 1
ATOM 1762 O O . LYS B 1 4 ? -7.746 -25.328 5.234 1 56.12 4 LYS B O 1
ATOM 1767 N N . LYS B 1 5 ? -8.078 -23.438 6.289 1 78.31 5 LYS B N 1
ATOM 1768 C CA . LYS B 1 5 ? -7.949 -22.547 5.145 1 78.31 5 LYS B CA 1
ATOM 1769 C C . LYS B 1 5 ? -6.488 -22.281 4.812 1 78.31 5 LYS B C 1
ATOM 1771 O O . LYS B 1 5 ? -5.715 -21.859 5.684 1 78.31 5 LYS B O 1
ATOM 1776 N N . ASN B 1 6 ? -6.051 -22.859 3.555 1 90.94 6 ASN B N 1
ATOM 1777 C CA . ASN B 1 6 ? -4.672 -22.625 3.129 1 90.94 6 ASN B CA 1
ATOM 1778 C C . ASN B 1 6 ? -4.336 -21.141 3.1 1 90.94 6 ASN B C 1
ATOM 1780 O O . ASN B 1 6 ? -5.129 -20.328 2.623 1 90.94 6 ASN B O 1
ATOM 1784 N N . LEU B 1 7 ? -3.227 -20.875 3.766 1 96.69 7 LEU B N 1
ATOM 1785 C CA . LEU B 1 7 ? -2.674 -19.531 3.594 1 96.69 7 LEU B CA 1
ATOM 1786 C C . LEU B 1 7 ? -1.994 -19.406 2.236 1 96.69 7 LEU B C 1
ATOM 1788 O O . LEU B 1 7 ? -1.032 -20.109 1.943 1 96.69 7 LEU B O 1
ATOM 1792 N N . VAL B 1 8 ? -2.559 -18.531 1.442 1 97.25 8 VAL B N 1
ATOM 1793 C CA . VAL B 1 8 ? -1.955 -18.25 0.142 1 97.25 8 VAL B CA 1
ATOM 1794 C C . VAL B 1 8 ? -1.596 -16.781 0.039 1 97.25 8 VAL B C 1
ATOM 1796 O O . VAL B 1 8 ? -2.473 -15.906 0.114 1 97.25 8 VAL B O 1
ATOM 1799 N N . ILE B 1 9 ? -0.297 -16.531 -0.135 1 98.19 9 ILE B N 1
ATOM 1800 C CA . ILE B 1 9 ? 0.172 -15.164 -0.291 1 98.19 9 ILE B CA 1
ATOM 1801 C C . ILE B 1 9 ? 0.616 -14.93 -1.733 1 98.19 9 ILE B C 1
ATOM 1803 O O . ILE B 1 9 ? 1.472 -15.648 -2.25 1 98.19 9 ILE B O 1
ATOM 1807 N N . THR B 1 10 ? -0.009 -13.992 -2.406 1 98.31 10 THR B N 1
ATOM 1808 C CA . THR B 1 10 ? 0.501 -13.562 -3.705 1 98.31 10 THR B CA 1
ATOM 1809 C C . THR B 1 10 ? 1.334 -12.297 -3.568 1 98.31 10 THR B C 1
ATOM 1811 O O . THR B 1 10 ? 1.001 -11.406 -2.777 1 98.31 10 THR B O 1
ATOM 1814 N N . ILE B 1 11 ? 2.396 -12.219 -4.336 1 98.44 11 ILE B N 1
ATOM 1815 C CA . ILE B 1 11 ? 3.273 -11.055 -4.273 1 98.44 11 ILE B CA 1
ATOM 1816 C C . ILE B 1 11 ? 3.486 -10.484 -5.676 1 98.44 11 ILE B C 1
ATOM 1818 O O . ILE B 1 11 ? 4.145 -11.117 -6.508 1 98.44 11 ILE B O 1
ATOM 1822 N N . GLY B 1 12 ? 2.811 -9.375 -5.934 1 97.88 12 GLY B N 1
ATOM 1823 C CA . GLY B 1 12 ? 3.299 -8.508 -6.992 1 97.88 12 GLY B CA 1
ATOM 1824 C C . GLY B 1 12 ? 4.473 -7.645 -6.566 1 97.88 12 GLY B C 1
ATOM 1825 O O . GLY B 1 12 ? 4.551 -7.215 -5.414 1 97.88 12 GLY B O 1
ATOM 1826 N N . ARG B 1 13 ? 5.375 -7.426 -7.578 1 98.44 13 ARG B N 1
ATOM 1827 C CA . ARG B 1 13 ? 6.566 -6.707 -7.137 1 98.44 13 ARG B CA 1
ATOM 1828 C C . ARG B 1 13 ? 7.254 -6.016 -8.312 1 98.44 13 ARG B C 1
ATOM 1830 O O . ARG B 1 13 ? 7.285 -6.551 -9.422 1 98.44 13 ARG B O 1
ATOM 1837 N N . GLN B 1 14 ? 7.812 -4.922 -8.055 1 98.38 14 GLN B N 1
ATOM 1838 C CA . GLN B 1 14 ? 8.734 -4.297 -8.992 1 98.38 14 GLN B CA 1
ATOM 1839 C C . GLN B 1 14 ? 10.102 -4.98 -8.961 1 98.38 14 GLN B C 1
ATOM 1841 O O . GLN B 1 14 ? 10.539 -5.457 -7.91 1 98.38 14 GLN B O 1
ATOM 1846 N N . TYR B 1 15 ? 10.703 -5.008 -10.102 1 98 15 TYR B N 1
ATOM 1847 C CA . TYR B 1 15 ? 12.062 -5.535 -10.133 1 98 15 TYR B CA 1
ATOM 1848 C C . TYR B 1 15 ? 13 -4.66 -9.305 1 98 15 TYR B C 1
ATOM 1850 O O . TYR B 1 15 ? 13.016 -3.438 -9.469 1 98 15 TYR B O 1
ATOM 1858 N N . GLY B 1 16 ? 13.734 -5.262 -8.414 1 98.38 16 GLY B N 1
ATOM 1859 C CA . GLY B 1 16 ? 14.641 -4.52 -7.551 1 98.38 16 GLY B CA 1
ATOM 1860 C C . GLY B 1 16 ? 14.008 -4.125 -6.227 1 98.38 16 GLY B C 1
ATOM 1861 O O . GLY B 1 16 ? 14.688 -3.615 -5.336 1 98.38 16 GLY B O 1
ATOM 1862 N N . SER B 1 17 ? 12.719 -4.406 -6.031 1 98.56 17 SER B N 1
ATOM 1863 C CA . SER B 1 17 ? 12.047 -4.004 -4.805 1 98.56 17 SER B CA 1
ATOM 1864 C C . SER B 1 17 ? 12.406 -4.93 -3.646 1 98.56 17 SER B C 1
ATOM 1866 O O . SER B 1 17 ? 12.203 -4.586 -2.48 1 98.56 17 SER B O 1
ATOM 1868 N N . GLY B 1 18 ? 12.875 -6.09 -3.969 1 98.25 18 GLY B N 1
ATOM 1869 C CA . GLY B 1 18 ? 13.172 -7.094 -2.959 1 98.25 18 GLY B CA 1
ATOM 1870 C C . GLY B 1 18 ? 12.008 -8.023 -2.684 1 98.25 18 GLY B C 1
ATOM 1871 O O . GLY B 1 18 ? 12.086 -8.891 -1.807 1 98.25 18 GLY B O 1
ATOM 1872 N N . GLY B 1 19 ? 10.977 -7.902 -3.469 1 97.94 19 GLY B N 1
ATOM 1873 C CA . GLY B 1 19 ? 9.797 -8.719 -3.244 1 97.94 19 GLY B CA 1
ATOM 1874 C C . GLY B 1 19 ? 10.07 -10.203 -3.314 1 97.94 19 GLY B C 1
ATOM 1875 O O . GLY B 1 19 ? 9.516 -10.984 -2.531 1 97.94 19 GLY B O 1
ATOM 1876 N N . ARG B 1 20 ? 10.867 -10.609 -4.25 1 96.62 20 ARG B N 1
ATOM 1877 C CA . ARG B 1 20 ? 11.219 -12.023 -4.379 1 96.62 20 ARG B CA 1
ATOM 1878 C C . ARG B 1 20 ? 12.016 -12.5 -3.17 1 96.62 20 ARG B C 1
ATOM 1880 O O . ARG B 1 20 ? 11.766 -13.578 -2.639 1 96.62 20 ARG B O 1
ATOM 1887 N N . ILE B 1 21 ? 12.938 -11.695 -2.719 1 97.44 21 ILE B N 1
ATOM 1888 C CA . ILE B 1 21 ? 13.789 -12.031 -1.579 1 97.44 21 ILE B CA 1
ATOM 1889 C C . ILE B 1 21 ? 12.93 -12.148 -0.319 1 97.44 21 ILE B C 1
ATOM 1891 O O . ILE B 1 21 ? 13.047 -13.117 0.432 1 97.44 21 ILE B O 1
ATOM 1895 N N . VAL B 1 22 ? 12.07 -11.211 -0.142 1 98.12 22 VAL B N 1
ATOM 1896 C CA . VAL B 1 22 ? 11.164 -11.203 1.001 1 98.12 22 VAL B CA 1
ATOM 1897 C C . VAL B 1 22 ? 10.273 -12.445 0.962 1 98.12 22 VAL B C 1
ATOM 1899 O O . VAL B 1 22 ? 10.086 -13.109 1.98 1 98.12 22 VAL B O 1
ATOM 1902 N N . GLY B 1 23 ? 9.703 -12.734 -0.223 1 97.5 23 GLY B N 1
ATOM 1903 C CA . GLY B 1 23 ? 8.836 -13.891 -0.376 1 97.5 23 GLY B CA 1
ATOM 1904 C C . GLY B 1 23 ? 9.523 -15.203 -0.042 1 97.5 23 GLY B C 1
ATOM 1905 O O . GLY B 1 23 ? 8.961 -16.047 0.664 1 97.5 23 GLY B O 1
ATOM 1906 N N . LYS B 1 24 ? 10.695 -15.375 -0.511 1 95.5 24 LYS B N 1
ATOM 1907 C CA . LYS B 1 24 ? 11.453 -16.594 -0.248 1 95.5 24 LYS B CA 1
ATOM 1908 C C . LYS B 1 24 ? 11.773 -16.734 1.238 1 95.5 24 LYS B C 1
ATOM 1910 O O . LYS B 1 24 ? 11.602 -17.812 1.812 1 95.5 24 LYS B O 1
ATOM 1915 N N . ALA B 1 25 ? 12.234 -15.664 1.802 1 96.12 25 ALA B N 1
ATOM 1916 C CA . ALA B 1 25 ? 12.555 -15.68 3.225 1 96.12 25 ALA B CA 1
ATOM 1917 C C . ALA B 1 25 ? 11.32 -15.984 4.066 1 96.12 25 ALA B C 1
ATOM 1919 O O . ALA B 1 25 ? 11.391 -16.766 5.016 1 96.12 25 ALA B O 1
ATOM 1920 N N . LEU B 1 26 ? 10.266 -15.383 3.73 1 97.12 26 LEU B N 1
ATOM 1921 C CA . LEU B 1 26 ? 9.008 -15.586 4.445 1 97.12 26 LEU B CA 1
ATOM 1922 C C . LEU B 1 26 ? 8.531 -17.031 4.305 1 97.12 26 LEU B C 1
ATOM 1924 O O . LEU B 1 26 ? 8.07 -17.641 5.277 1 97.12 26 LEU B O 1
ATOM 1928 N N . ALA B 1 27 ? 8.602 -17.578 3.109 1 95.94 27 ALA B N 1
ATOM 1929 C CA . ALA B 1 27 ? 8.211 -18.969 2.863 1 95.94 27 ALA B CA 1
ATOM 1930 C C . ALA B 1 27 ? 9.031 -19.922 3.715 1 95.94 27 ALA B C 1
ATOM 1932 O O . ALA B 1 27 ? 8.484 -20.859 4.316 1 95.94 27 ALA B O 1
ATOM 1933 N N . GLU B 1 28 ? 10.305 -19.656 3.771 1 95.69 28 GLU B N 1
ATOM 1934 C CA . GLU B 1 28 ? 11.195 -20.484 4.586 1 95.69 28 GLU B CA 1
ATOM 1935 C C . GLU B 1 28 ? 10.82 -20.406 6.066 1 95.69 28 GLU B C 1
ATOM 1937 O O . GLU B 1 28 ? 10.742 -21.422 6.75 1 95.69 28 GLU B O 1
ATOM 1942 N N . GLU B 1 29 ? 10.609 -19.281 6.52 1 95.06 29 GLU B N 1
ATOM 1943 C CA . GLU B 1 29 ? 10.273 -19.062 7.922 1 95.06 29 GLU B CA 1
ATOM 1944 C C . GLU B 1 29 ? 8.953 -19.75 8.281 1 95.06 29 GLU B C 1
ATOM 1946 O O . GLU B 1 29 ? 8.812 -20.297 9.375 1 95.06 29 GLU B O 1
ATOM 1951 N N . LEU B 1 30 ? 8.016 -19.703 7.375 1 95 30 LEU B N 1
ATOM 1952 C CA . LEU B 1 30 ? 6.684 -20.234 7.621 1 95 30 LEU B CA 1
ATOM 1953 C C . LEU B 1 30 ? 6.633 -21.734 7.297 1 95 30 LEU B C 1
ATOM 1955 O O . LEU B 1 30 ? 5.648 -22.406 7.609 1 95 30 LEU B O 1
ATOM 1959 N N . GLY B 1 31 ? 7.613 -22.219 6.664 1 94.62 31 GLY B N 1
ATOM 1960 C CA . GLY B 1 31 ? 7.652 -23.625 6.281 1 94.62 31 GLY B CA 1
ATOM 1961 C C . GLY B 1 31 ? 6.711 -23.969 5.141 1 94.62 31 GLY B C 1
ATOM 1962 O O . GLY B 1 31 ? 6.102 -25.031 5.125 1 94.62 31 GLY B O 1
ATOM 1963 N N . ILE B 1 32 ? 6.488 -23.016 4.254 1 94.69 32 ILE B N 1
ATOM 1964 C CA . ILE B 1 32 ? 5.613 -23.234 3.109 1 94.69 32 ILE B CA 1
ATOM 1965 C C . ILE B 1 32 ? 6.391 -23.016 1.814 1 94.69 32 ILE B C 1
ATOM 1967 O O . ILE B 1 32 ? 7.508 -22.484 1.835 1 94.69 32 ILE B O 1
ATOM 1971 N N . HIS B 1 33 ? 5.82 -23.359 0.645 1 93.44 33 HIS B N 1
ATOM 1972 C CA . HIS B 1 33 ? 6.535 -23.312 -0.627 1 93.44 33 HIS B CA 1
ATOM 1973 C C . HIS B 1 33 ? 6.426 -21.922 -1.258 1 93.44 33 HIS B C 1
ATOM 1975 O O . HIS B 1 33 ? 5.438 -21.219 -1.044 1 93.44 33 HIS B O 1
ATOM 1981 N N . PHE B 1 34 ? 7.48 -21.672 -2.002 1 95.06 34 PHE B N 1
ATOM 1982 C CA . PHE B 1 34 ? 7.547 -20.438 -2.777 1 95.06 34 PHE B CA 1
ATOM 1983 C C . PHE B 1 34 ? 7.562 -20.734 -4.27 1 95.06 34 PHE B C 1
ATOM 1985 O O . PHE B 1 34 ? 8.438 -21.469 -4.758 1 95.06 34 PHE B O 1
ATOM 1992 N N . TYR B 1 35 ? 6.57 -20.156 -5.039 1 91.94 35 TYR B N 1
ATOM 1993 C CA . TYR B 1 35 ? 6.473 -20.344 -6.484 1 91.94 35 TYR B CA 1
ATOM 1994 C C . TYR B 1 35 ? 6.594 -19 -7.203 1 91.94 35 TYR B C 1
ATOM 1996 O O . TYR B 1 35 ? 5.758 -18.109 -7.02 1 91.94 35 TYR B O 1
ATOM 2004 N N . ASP B 1 36 ? 7.605 -18.875 -8.109 1 89.38 36 ASP B N 1
ATOM 2005 C CA . ASP B 1 36 ? 7.762 -17.625 -8.844 1 89.38 36 ASP B CA 1
ATOM 2006 C C . ASP B 1 36 ? 7.602 -17.844 -10.344 1 89.38 36 ASP B C 1
ATOM 2008 O O . ASP B 1 36 ? 7.184 -18.922 -10.773 1 89.38 36 ASP B O 1
ATOM 2012 N N . GLU B 1 37 ? 7.867 -16.797 -11.117 1 81 37 GLU B N 1
ATOM 2013 C CA . GLU B 1 37 ? 7.629 -16.812 -12.555 1 81 37 GLU B CA 1
ATOM 2014 C C . GLU B 1 37 ? 8.461 -17.891 -13.242 1 81 37 GLU B C 1
ATOM 2016 O O . GLU B 1 37 ? 8.008 -18.516 -14.203 1 81 37 GLU B O 1
ATOM 2021 N N . GLU B 1 38 ? 9.555 -18.094 -12.75 1 71.81 38 GLU B N 1
ATOM 2022 C CA . GLU B 1 38 ? 10.438 -19.078 -13.367 1 71.81 38 GLU B CA 1
ATOM 2023 C C . GLU B 1 38 ? 9.867 -20.484 -13.242 1 71.81 38 GLU B C 1
ATOM 2025 O O . GLU B 1 38 ? 9.836 -21.234 -14.211 1 71.81 38 GLU B O 1
ATOM 2030 N N . ILE B 1 39 ? 9.383 -20.734 -12.078 1 67.88 39 ILE B N 1
ATOM 2031 C CA . ILE B 1 39 ? 8.867 -22.062 -11.805 1 67.88 39 ILE B CA 1
ATOM 2032 C C . ILE B 1 39 ? 7.531 -22.25 -12.523 1 67.88 39 ILE B C 1
ATOM 2034 O O . ILE B 1 39 ? 7.289 -23.297 -13.117 1 67.88 39 ILE B O 1
ATOM 2038 N N . LEU B 1 40 ? 6.812 -21.266 -12.602 1 73 40 LEU B N 1
ATOM 2039 C CA . LEU B 1 40 ? 5.473 -21.359 -13.172 1 73 40 LEU B CA 1
ATOM 2040 C C . LEU B 1 40 ? 5.527 -21.344 -14.695 1 73 40 LEU B C 1
ATOM 2042 O O . LEU B 1 40 ? 4.664 -21.922 -15.359 1 73 40 LEU B O 1
ATOM 2046 N N . SER B 1 41 ? 6.492 -20.641 -15.234 1 66.25 41 SER B N 1
ATOM 2047 C CA . SER B 1 41 ? 6.629 -20.547 -16.688 1 66.25 41 SER B CA 1
ATOM 2048 C C . SER B 1 41 ? 7.105 -21.875 -17.266 1 66.25 41 SER B C 1
ATOM 2050 O O . SER B 1 41 ? 6.645 -22.297 -18.328 1 66.25 41 SER B O 1
ATOM 2052 N N . ILE B 1 42 ? 7.965 -22.406 -16.719 1 58.06 42 ILE B N 1
ATOM 2053 C CA . ILE B 1 42 ? 8.523 -23.656 -17.219 1 58.06 42 ILE B CA 1
ATOM 2054 C C . ILE B 1 42 ? 7.43 -24.734 -17.266 1 58.06 42 ILE B C 1
ATOM 2056 O O . ILE B 1 42 ? 7.352 -25.516 -18.203 1 58.06 42 ILE B O 1
ATOM 2060 N N . THR B 1 43 ? 6.66 -24.609 -16.297 1 56.34 43 THR B N 1
ATOM 2061 C CA . THR B 1 43 ? 5.594 -25.594 -16.188 1 56.34 43 THR B CA 1
ATOM 2062 C C . THR B 1 43 ? 4.605 -25.453 -17.344 1 56.34 43 THR B C 1
ATOM 2064 O O . THR B 1 43 ? 4.109 -26.453 -17.859 1 56.34 43 THR B O 1
ATOM 2067 N N . SER B 1 44 ? 4.453 -24.234 -17.75 1 54.22 44 SER B N 1
ATOM 2068 C CA . SER B 1 44 ? 3.484 -23.953 -18.797 1 54.22 44 SER B CA 1
ATOM 2069 C C . SER B 1 44 ? 4.039 -24.312 -20.172 1 54.22 44 SER B C 1
ATOM 2071 O O . SER B 1 44 ? 3.309 -24.812 -21.031 1 54.22 44 SER B O 1
ATOM 2073 N N . GLU B 1 45 ? 5.258 -23.797 -20.391 1 51.59 45 GLU B N 1
ATOM 2074 C CA . GLU B 1 45 ? 5.898 -24.078 -21.672 1 51.59 45 GLU B CA 1
ATOM 2075 C C . GLU B 1 45 ? 6.035 -25.578 -21.891 1 51.59 45 GLU B C 1
ATOM 2077 O O . GLU B 1 45 ? 5.898 -26.062 -23.016 1 51.59 45 GLU B O 1
ATOM 2082 N N . GLN B 1 46 ? 6.266 -26.156 -20.781 1 47.22 46 GLN B N 1
ATOM 2083 C CA . GLN B 1 46 ? 6.434 -27.609 -20.891 1 47.22 46 GLN B CA 1
ATOM 2084 C C . GLN B 1 46 ? 5.109 -28.297 -21.219 1 47.22 46 GLN B C 1
ATOM 2086 O O . GLN B 1 46 ? 5.09 -29.328 -21.906 1 47.22 46 GLN B O 1
ATOM 2091 N N . SER B 1 47 ? 4.152 -27.859 -20.562 1 46.16 47 SER B N 1
ATOM 2092 C CA . SER B 1 47 ? 2.869 -28.5 -20.844 1 46.16 47 SER B CA 1
ATOM 2093 C C . SER B 1 47 ? 2.479 -28.312 -22.312 1 46.16 47 SER B C 1
ATOM 2095 O O . SER B 1 47 ? 1.737 -29.125 -22.859 1 46.16 47 SER B O 1
ATOM 2097 N N . ALA B 1 48 ? 2.842 -27.125 -22.781 1 42.44 48 ALA B N 1
ATOM 2098 C CA . ALA B 1 48 ? 2.564 -26.984 -24.203 1 42.44 48 ALA B CA 1
ATOM 2099 C C . ALA B 1 48 ? 3.512 -27.859 -25.031 1 42.44 48 ALA B C 1
ATOM 2101 O O . ALA B 1 48 ? 3.109 -28.438 -26.047 1 42.44 48 ALA B O 1
ATOM 2102 N N . VAL B 1 49 ? 4.996 -27.594 -24.906 1 41.97 49 VAL B N 1
ATOM 2103 C CA . VAL B 1 49 ? 5.949 -28.375 -25.688 1 41.97 49 VAL B CA 1
ATOM 2104 C C . VAL B 1 49 ? 6.258 -29.688 -24.938 1 41.97 49 VAL B C 1
ATOM 2106 O O . VAL B 1 49 ? 6.074 -29.781 -23.734 1 41.97 49 VAL B O 1
ATOM 2109 N N . GLY B 1 50 ? 6.691 -30.844 -25.547 1 36.59 50 GLY B N 1
ATOM 2110 C CA . GLY B 1 50 ? 7.113 -32.125 -25.047 1 36.59 50 GLY B CA 1
ATOM 2111 C C . GLY B 1 50 ? 7.938 -32.062 -23.781 1 36.59 50 GLY B C 1
ATOM 2112 O O . GLY B 1 50 ? 7.387 -32.062 -22.672 1 36.59 50 GLY B O 1
ATOM 2113 N N . GLU B 1 51 ? 9.422 -32.125 -24.031 1 34.22 51 GLU B N 1
ATOM 2114 C CA . GLU B 1 51 ? 10.398 -32.438 -23 1 34.22 51 GLU B CA 1
ATOM 2115 C C . GLU B 1 51 ? 10.414 -31.391 -21.906 1 34.22 51 GLU B C 1
ATOM 2117 O O . GLU B 1 51 ? 10.609 -30.203 -22.188 1 34.22 51 GLU B O 1
ATOM 2122 N N . VAL B 1 52 ? 9.836 -31.531 -20.906 1 40.16 52 VAL B N 1
ATOM 2123 C CA . VAL B 1 52 ? 9.695 -30.766 -19.672 1 40.16 52 VAL B CA 1
ATOM 2124 C C . VAL B 1 52 ? 11.07 -30.5 -19.062 1 40.16 52 VAL B C 1
ATOM 2126 O O . VAL B 1 52 ? 11.727 -31.422 -18.578 1 40.16 52 VAL B O 1
ATOM 2129 N N . PHE B 1 53 ? 12.023 -29.812 -19.734 1 33.69 53 PHE B N 1
ATOM 2130 C CA . PHE B 1 53 ? 13.211 -29.609 -18.906 1 33.69 53 PHE B CA 1
ATOM 2131 C C . PHE B 1 53 ? 12.867 -28.828 -17.641 1 33.69 53 PHE B C 1
ATOM 2133 O O . PHE B 1 53 ? 12.406 -27.688 -17.719 1 33.69 53 PHE B O 1
ATOM 2140 N N . PHE B 1 54 ? 12.453 -29.453 -16.625 1 39.03 54 PHE B N 1
ATOM 2141 C CA . PHE B 1 54 ? 12.352 -29.047 -15.219 1 39.03 54 PHE B CA 1
ATOM 2142 C C . PHE B 1 54 ? 13.625 -28.359 -14.758 1 39.03 54 PHE B C 1
ATOM 2144 O O . PHE B 1 54 ? 14.68 -29 -14.648 1 39.03 54 PHE B O 1
ATOM 2151 N N . ARG B 1 55 ? 13.898 -27.297 -15.273 1 35.62 55 ARG B N 1
ATOM 2152 C CA . ARG B 1 55 ? 14.969 -26.781 -14.422 1 35.62 55 ARG B CA 1
ATOM 2153 C C . ARG B 1 55 ? 14.484 -26.594 -12.984 1 35.62 55 ARG B C 1
ATOM 2155 O O . ARG B 1 55 ? 14 -25.516 -12.633 1 35.62 55 ARG B O 1
ATOM 2162 N N . LEU B 1 56 ? 13.672 -27.516 -12.422 1 38 56 LEU B N 1
ATOM 2163 C CA . LEU B 1 56 ? 13.453 -27.609 -10.984 1 38 56 LEU B CA 1
ATOM 2164 C C . LEU B 1 56 ? 14.742 -27.312 -10.227 1 38 56 LEU B C 1
ATOM 2166 O O . LEU B 1 56 ? 15.711 -28.078 -10.297 1 38 56 LEU B O 1
ATOM 2170 N N . ALA B 1 57 ? 15.22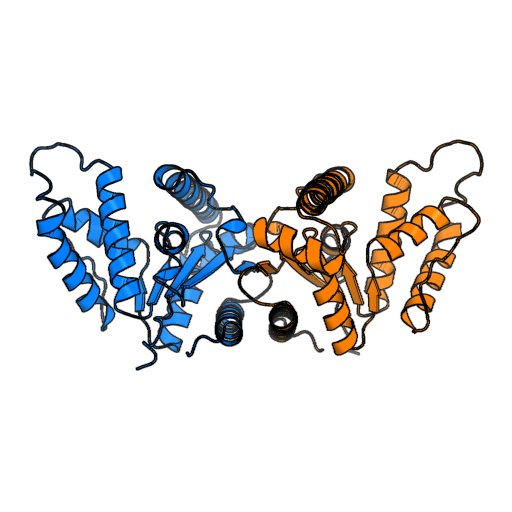7 -26.266 -10.156 1 34.97 57 ALA B N 1
ATOM 2171 C CA . ALA B 1 57 ? 16.359 -26.172 -9.258 1 34.97 57 ALA B CA 1
ATOM 2172 C C . ALA B 1 57 ? 16.297 -27.234 -8.172 1 34.97 57 ALA B C 1
ATOM 2174 O O . ALA B 1 57 ? 15.219 -27.734 -7.852 1 34.97 57 ALA B O 1
ATOM 2175 N N . ASP B 1 58 ? 17.344 -27.344 -7.121 1 34.03 58 ASP B N 1
ATOM 2176 C CA . ASP B 1 58 ? 17.688 -28.438 -6.223 1 34.03 58 ASP B CA 1
ATOM 2177 C C . ASP B 1 58 ? 16.438 -29.047 -5.594 1 34.03 58 ASP B C 1
ATOM 2179 O O . ASP B 1 58 ? 15.344 -28.484 -5.707 1 34.03 58 ASP B O 1
ATOM 2183 N N . GLU B 1 59 ? 16.578 -29.438 -4.133 1 33.19 59 GLU B N 1
ATOM 2184 C CA . GLU B 1 59 ? 16.312 -30.5 -3.17 1 33.19 59 GLU B CA 1
ATOM 2185 C C . GLU B 1 59 ? 14.836 -30.562 -2.799 1 33.19 59 GLU B C 1
ATOM 2187 O O . GLU B 1 59 ? 14.359 -31.562 -2.264 1 33.19 59 GLU B O 1
ATOM 2192 N N . LYS B 1 60 ? 14.055 -29.453 -2.256 1 39.78 60 LYS B N 1
ATOM 2193 C CA . LYS B 1 60 ? 13.07 -29.797 -1.232 1 39.78 60 LYS B CA 1
ATOM 2194 C C . LYS B 1 60 ? 11.695 -30.031 -1.848 1 39.78 60 LYS B C 1
ATOM 2196 O O . LYS B 1 60 ? 11.438 -29.609 -2.975 1 39.78 60 LYS B O 1
ATOM 2201 N N . ALA B 1 61 ? 10.555 -30.469 -1.163 1 40.41 61 ALA B N 1
ATOM 2202 C CA . ALA B 1 61 ? 9.203 -31.016 -1.105 1 40.41 61 ALA B CA 1
ATOM 2203 C C . ALA B 1 61 ? 8.266 -30.25 -2.033 1 40.41 61 ALA B C 1
ATOM 2205 O O . ALA B 1 61 ? 7.301 -30.812 -2.555 1 40.41 61 ALA B O 1
ATOM 2206 N N . GLY B 1 62 ? 8.367 -28.984 -2.332 1 46.56 62 GLY B N 1
ATOM 2207 C CA . GLY B 1 62 ? 7.41 -28.234 -3.129 1 46.56 62 GLY B CA 1
ATOM 2208 C C . GLY B 1 62 ? 7.289 -28.734 -4.555 1 46.56 62 GLY B C 1
ATOM 2209 O O . GLY B 1 62 ? 6.223 -28.641 -5.164 1 46.56 62 GLY B O 1
ATOM 2210 N N . SER B 1 63 ? 8.383 -29.438 -5.148 1 56.28 63 SER B N 1
ATOM 2211 C CA . SER B 1 63 ? 8.594 -29.906 -6.512 1 56.28 63 SER B CA 1
ATOM 2212 C C . SER B 1 63 ? 7.66 -31.062 -6.852 1 56.28 63 SER B C 1
ATOM 2214 O O . SER B 1 63 ? 7.078 -31.094 -7.938 1 56.28 63 SER B O 1
ATOM 2216 N N . ASN B 1 64 ? 7.324 -31.672 -5.805 1 65.19 64 ASN B N 1
ATOM 2217 C CA . ASN B 1 64 ? 6.551 -32.875 -6.117 1 65.19 64 ASN B CA 1
ATOM 2218 C C . ASN B 1 64 ? 5.09 -32.531 -6.41 1 65.19 64 ASN B C 1
ATOM 2220 O O . ASN B 1 64 ? 4.512 -33.062 -7.367 1 65.19 64 ASN B O 1
ATOM 2224 N N . LEU B 1 65 ? 4.59 -31.578 -5.699 1 66.44 65 LEU B N 1
ATOM 2225 C CA . LEU B 1 65 ? 3.189 -31.219 -5.906 1 66.44 65 LEU B CA 1
ATOM 2226 C C . LEU B 1 65 ? 3.002 -30.5 -7.234 1 66.44 65 LEU B C 1
ATOM 2228 O O . LEU B 1 65 ? 2.051 -30.781 -7.965 1 66.44 65 LEU B O 1
ATOM 2232 N N . LEU B 1 66 ? 3.869 -29.672 -7.492 1 69.94 66 LEU B N 1
ATOM 2233 C CA . LEU B 1 66 ? 3.809 -28.938 -8.758 1 69.94 66 LEU B CA 1
ATOM 2234 C C . LEU B 1 66 ? 3.873 -29.906 -9.938 1 69.94 66 LEU B C 1
ATOM 2236 O O . LEU B 1 66 ? 3.096 -29.766 -10.891 1 69.94 66 LEU B O 1
ATOM 2240 N N . TYR B 1 67 ? 4.758 -30.875 -9.789 1 69.88 67 TYR B N 1
ATOM 2241 C CA . TYR B 1 67 ? 4.906 -31.859 -10.844 1 69.88 67 TYR B CA 1
ATOM 2242 C C . TYR B 1 67 ? 3.623 -32.656 -11.016 1 69.88 67 TYR B C 1
ATOM 2244 O O . TYR B 1 67 ? 3.182 -32.906 -12.148 1 69.88 67 TYR B O 1
ATOM 2252 N N . LYS B 1 68 ? 3.123 -33.031 -9.945 1 71 68 LYS B N 1
ATOM 2253 C CA . LYS B 1 68 ? 1.892 -33.844 -9.969 1 71 68 LYS B CA 1
ATOM 2254 C C . LYS B 1 68 ? 0.75 -33.031 -10.602 1 71 68 LYS B C 1
ATOM 2256 O O . LYS B 1 68 ? -0.013 -33.562 -11.406 1 71 68 LYS B O 1
ATOM 2261 N N . ILE B 1 69 ? 0.647 -31.828 -10.297 1 69.75 69 ILE B N 1
ATOM 2262 C CA . ILE B 1 69 ? -0.424 -30.984 -10.805 1 69.75 69 ILE B CA 1
ATOM 2263 C C . ILE B 1 69 ? -0.256 -30.781 -12.305 1 69.75 69 ILE B C 1
ATOM 2265 O O . ILE B 1 69 ? -1.202 -30.969 -13.078 1 69.75 69 ILE B O 1
ATOM 2269 N N . VAL B 1 70 ? 0.877 -30.547 -12.719 1 69.06 70 VAL B N 1
ATOM 2270 C CA . VAL B 1 70 ? 1.153 -30.281 -14.125 1 69.06 70 VAL B CA 1
ATOM 2271 C C . VAL B 1 70 ? 0.917 -31.531 -14.953 1 69.06 70 VAL B C 1
ATOM 2273 O O . VAL B 1 70 ? 0.323 -31.484 -16.031 1 69.06 70 VAL B O 1
ATOM 2276 N N . SER B 1 71 ? 1.396 -32.656 -14.391 1 68.31 71 SER B N 1
ATOM 2277 C CA . SER B 1 71 ? 1.227 -33.938 -15.078 1 68.31 71 SER B CA 1
ATOM 2278 C C . SER B 1 71 ? -0.249 -34.312 -15.203 1 68.31 71 SER B C 1
ATOM 2280 O O . SER B 1 71 ? -0.661 -34.906 -16.203 1 68.31 71 SER B O 1
ATOM 2282 N N . GLY B 1 72 ? -0.986 -33.938 -14.203 1 68.38 72 GLY B N 1
ATOM 2283 C CA . GLY B 1 72 ? -2.406 -34.25 -14.211 1 68.38 72 GLY B CA 1
ATOM 2284 C C . GLY B 1 72 ? -3.205 -33.375 -15.156 1 68.38 72 GLY B C 1
ATOM 2285 O O . GLY B 1 72 ? -4.25 -33.781 -15.664 1 68.38 72 GLY B O 1
ATOM 2286 N N . LEU B 1 73 ? -2.803 -32.188 -15.344 1 64.62 73 LEU B N 1
ATOM 2287 C CA . LEU B 1 73 ? -3.537 -31.234 -16.156 1 64.62 73 LEU B CA 1
ATOM 2288 C C . LEU B 1 73 ? -3.197 -31.406 -17.641 1 64.62 73 LEU B C 1
ATOM 2290 O O . LEU B 1 73 ? -3.973 -31.016 -18.5 1 64.62 73 LEU B O 1
ATOM 2294 N N . LYS B 1 74 ? -2.148 -32.031 -17.984 1 62.22 74 LYS B N 1
ATOM 2295 C CA . LYS B 1 74 ? -1.664 -32.219 -19.344 1 62.22 74 LYS B CA 1
ATOM 2296 C C . LYS B 1 74 ? -2.715 -32.906 -20.219 1 62.22 74 LYS B C 1
ATOM 2298 O O . LYS B 1 74 ? -3.012 -32.438 -21.312 1 62.22 74 LYS B O 1
ATOM 2303 N N . PRO B 1 75 ? -3.244 -34.062 -19.75 1 54.88 75 PRO B N 1
ATOM 2304 C CA . PRO B 1 75 ? -4.223 -34.719 -20.609 1 54.88 75 PRO B CA 1
ATOM 2305 C C . PRO B 1 75 ? -5.496 -33.906 -20.812 1 54.88 75 PRO B C 1
ATOM 2307 O O . PRO B 1 75 ? -6.141 -34 -21.859 1 54.88 75 PRO B O 1
ATOM 2310 N N . GLN B 1 76 ? -5.812 -33.188 -19.812 1 54.38 76 GLN B N 1
ATOM 2311 C CA . GLN B 1 76 ? -7.105 -32.531 -19.812 1 54.38 76 GLN B CA 1
ATOM 2312 C C . GLN B 1 76 ? -7.082 -31.297 -20.719 1 54.38 76 GLN B C 1
ATOM 2314 O O . GLN B 1 76 ? -8.102 -30.938 -21.328 1 54.38 76 GLN B O 1
ATOM 2319 N N . LEU B 1 77 ? -6.035 -30.672 -20.688 1 55.31 77 LEU B N 1
ATOM 2320 C CA . LEU B 1 77 ? -6.02 -29.422 -21.438 1 55.31 77 LEU B CA 1
ATOM 2321 C C . LEU B 1 77 ? -5.492 -29.641 -22.844 1 55.31 77 LEU B C 1
ATOM 2323 O O . LEU B 1 77 ? -5.395 -28.688 -23.641 1 55.31 77 LEU B O 1
ATOM 2327 N N . GLY B 1 78 ? -5.574 -31.016 -23.469 1 48.81 78 GLY B N 1
ATOM 2328 C CA . GLY B 1 78 ? -5.223 -31.438 -24.812 1 48.81 78 GLY B CA 1
ATOM 2329 C C . GLY B 1 78 ? -3.738 -31.344 -25.109 1 48.81 78 GLY B C 1
ATOM 2330 O O . GLY B 1 78 ? -3.018 -30.594 -24.453 1 48.81 78 GLY B O 1
ATOM 2331 N N . LYS B 1 79 ? -3.127 -32.438 -25.672 1 45.38 79 LYS B N 1
ATOM 2332 C CA . LYS B 1 79 ? -1.769 -32.406 -26.203 1 45.38 79 LYS B CA 1
ATOM 2333 C C . LYS B 1 79 ? -1.505 -31.109 -26.984 1 45.38 79 LYS B C 1
ATOM 2335 O O . LYS B 1 79 ? -2.287 -30.734 -27.859 1 45.38 79 LYS B O 1
ATOM 2340 N N . PRO B 1 80 ? -0.78 -30.203 -26.5 1 42.62 80 PRO B N 1
ATOM 2341 C CA . PRO B 1 80 ? -0.499 -29.25 -27.578 1 42.62 80 PRO B CA 1
ATOM 2342 C C . PRO B 1 80 ? -0.182 -29.938 -28.906 1 42.62 80 PRO B C 1
ATOM 2344 O O . PRO B 1 80 ? 0.572 -30.906 -28.938 1 42.62 80 PRO B O 1
ATOM 2347 N N . SER B 1 81 ? -1.115 -30.25 -29.844 1 38 81 SER B N 1
ATOM 2348 C CA . SER B 1 81 ? -0.729 -30.766 -31.156 1 38 81 SER B CA 1
ATOM 2349 C C . SER B 1 81 ? 0.674 -30.297 -31.547 1 38 81 SER B C 1
ATOM 2351 O O . SER B 1 81 ? 1.063 -29.172 -31.25 1 38 81 SER B O 1
ATOM 2353 N N . THR B 1 82 ? 1.715 -31.188 -31.688 1 36.28 82 THR B N 1
ATOM 2354 C CA . THR B 1 82 ? 3.018 -30.969 -32.312 1 36.28 82 THR B CA 1
ATOM 2355 C C . THR B 1 82 ? 2.91 -29.984 -33.469 1 36.28 82 THR B C 1
ATOM 2357 O O . THR B 1 82 ? 3.91 -29.672 -34.125 1 36.28 82 THR B O 1
ATOM 2360 N N . ASP B 1 83 ? 1.896 -30.047 -34.438 1 38.12 83 ASP B N 1
ATOM 2361 C CA . ASP B 1 83 ? 1.925 -29.109 -35.562 1 38.12 83 ASP B CA 1
ATOM 2362 C C . ASP B 1 83 ? 2.189 -27.688 -35.062 1 38.12 83 ASP B C 1
ATOM 2364 O O . ASP B 1 83 ? 1.84 -27.344 -33.938 1 38.12 83 ASP B O 1
ATOM 2368 N N . ALA B 1 84 ? 2.973 -26.922 -35.844 1 40.28 84 ALA B N 1
ATOM 2369 C CA . ALA B 1 84 ? 3.355 -25.516 -35.875 1 40.28 84 ALA B CA 1
ATOM 2370 C C . ALA B 1 84 ? 2.34 -24.672 -35.125 1 40.28 84 ALA B C 1
ATOM 2372 O O . ALA B 1 84 ? 2.428 -23.438 -35.125 1 40.28 84 ALA B O 1
ATOM 2373 N N . ASP B 1 85 ? 1.129 -25.062 -35.094 1 39.12 85 ASP B N 1
ATOM 2374 C CA . ASP B 1 85 ? 0.158 -24.109 -34.562 1 39.12 85 ASP B CA 1
ATOM 2375 C C . ASP B 1 85 ? 0.539 -23.688 -33.125 1 39.12 85 ASP B C 1
ATOM 2377 O O . ASP B 1 85 ? 0.652 -24.516 -32.25 1 39.12 85 ASP B O 1
ATOM 2381 N N . ILE B 1 86 ? 1.294 -22.688 -32.906 1 41.81 86 ILE B N 1
ATOM 2382 C CA . ILE B 1 86 ? 1.787 -21.719 -31.938 1 41.81 86 ILE B CA 1
ATOM 2383 C C . ILE B 1 86 ? 0.862 -21.688 -30.719 1 41.81 86 ILE B C 1
ATOM 2385 O O . ILE B 1 86 ? -0.32 -21.359 -30.844 1 41.81 86 ILE B O 1
ATOM 2389 N N . VAL B 1 87 ? 1.06 -22.5 -29.75 1 49.53 87 VAL B N 1
ATOM 2390 C CA . VAL B 1 87 ? 0.415 -22.438 -28.453 1 49.53 87 VAL B CA 1
ATOM 2391 C C . VAL B 1 87 ? 0.018 -20.984 -28.141 1 49.53 87 VAL B C 1
ATOM 2393 O O . VAL B 1 87 ? 0.881 -20.125 -27.984 1 49.53 87 VAL B O 1
ATOM 2396 N N . LYS B 1 88 ? -1.149 -20.547 -28.594 1 59.41 88 LYS B N 1
ATOM 2397 C CA . LYS B 1 88 ? -1.751 -19.25 -28.359 1 59.41 88 LYS B CA 1
ATOM 2398 C C . LYS B 1 88 ? -1.511 -18.781 -26.922 1 59.41 88 LYS B C 1
ATOM 2400 O O . LYS B 1 88 ? -1.642 -19.562 -25.984 1 59.41 88 LYS B O 1
ATOM 2405 N N . PRO B 1 89 ? -0.739 -17.703 -26.719 1 62.84 89 PRO B N 1
ATOM 2406 C CA . PRO B 1 89 ? -0.511 -17.094 -25.406 1 62.84 89 PRO B CA 1
ATOM 2407 C C . PRO B 1 89 ? -1.696 -17.266 -24.469 1 62.84 89 PRO B C 1
ATOM 2409 O O . PRO B 1 89 ? -1.506 -17.5 -23.266 1 62.84 89 PRO B O 1
ATOM 2412 N N . GLU B 1 90 ? -2.812 -17.422 -25 1 69.56 90 GLU B N 1
ATOM 2413 C CA . GLU B 1 90 ? -4.012 -17.562 -24.188 1 69.56 90 GLU B CA 1
ATOM 2414 C C . GLU B 1 90 ? -4.09 -18.953 -23.547 1 69.56 90 GLU B C 1
ATOM 2416 O O . GLU B 1 90 ? -4.551 -19.094 -22.422 1 69.56 90 GLU B O 1
ATOM 2421 N N . ASN B 1 91 ? -3.631 -19.875 -24.281 1 72.12 91 ASN B N 1
ATOM 2422 C CA . ASN B 1 91 ? -3.639 -21.234 -23.75 1 72.12 91 ASN B CA 1
ATOM 2423 C C . ASN B 1 91 ? -2.623 -21.406 -22.625 1 72.12 91 ASN B C 1
ATOM 2425 O O . ASN B 1 91 ? -2.895 -22.078 -21.641 1 72.12 91 ASN B O 1
ATOM 2429 N N . LEU B 1 92 ? -1.568 -20.734 -22.812 1 74.94 92 LEU B N 1
ATOM 2430 C CA . LEU B 1 92 ? -0.532 -20.781 -21.781 1 74.94 92 LEU B CA 1
ATOM 2431 C C . LEU B 1 92 ? -1.023 -20.141 -20.484 1 74.94 92 LEU B C 1
ATOM 2433 O O . LEU B 1 92 ? -0.798 -20.688 -19.406 1 74.94 92 LEU B O 1
ATOM 2437 N N . PHE B 1 93 ? -1.729 -19.125 -20.594 1 82.62 93 PHE B N 1
ATOM 2438 C CA . PHE B 1 93 ? -2.242 -18.438 -19.406 1 82.62 93 PHE B CA 1
ATOM 2439 C C . PHE B 1 93 ? -3.295 -19.297 -18.719 1 82.62 93 PHE B C 1
ATOM 2441 O O . PHE B 1 93 ? -3.352 -19.328 -17.484 1 82.62 93 PHE B O 1
ATOM 2448 N N . ARG B 1 94 ? -4.082 -19.859 -19.5 1 84.19 94 ARG B N 1
ATOM 2449 C CA . ARG B 1 94 ? -5.098 -20.75 -18.922 1 84.19 94 ARG B CA 1
ATOM 2450 C C . ARG B 1 94 ? -4.453 -21.875 -18.125 1 84.19 94 ARG B C 1
ATOM 2452 O O . ARG B 1 94 ? -4.914 -22.219 -17.047 1 84.19 94 ARG B O 1
ATOM 2459 N N . PHE B 1 95 ? -3.473 -22.406 -18.719 1 79.81 95 PHE B N 1
ATOM 2460 C CA . PHE B 1 95 ? -2.746 -23.484 -18.047 1 79.81 95 PHE B CA 1
ATOM 2461 C C . PHE B 1 95 ? -2.104 -22.969 -16.766 1 79.81 95 PHE B C 1
ATOM 2463 O O . PHE B 1 95 ? -2.223 -23.609 -15.711 1 79.81 95 PHE B O 1
ATOM 2470 N N . GLN B 1 96 ? -1.398 -21.891 -16.781 1 83.5 96 GLN B N 1
ATOM 2471 C CA . GLN B 1 96 ? -0.764 -21.297 -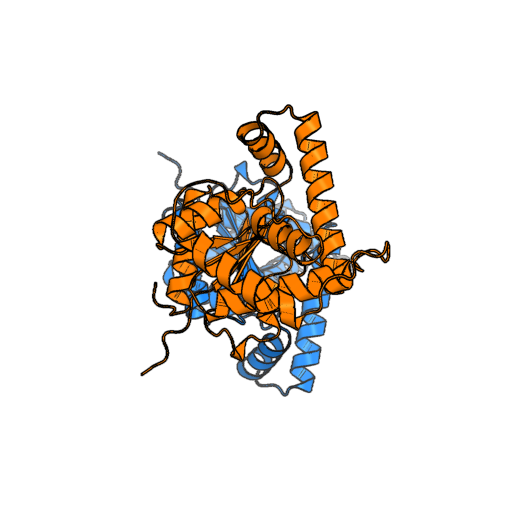15.602 1 83.5 96 GLN B CA 1
ATOM 2472 C C . GLN B 1 96 ? -1.794 -20.984 -14.523 1 83.5 96 GLN B C 1
ATOM 2474 O O . GLN B 1 96 ? -1.548 -21.203 -13.336 1 83.5 96 GLN B O 1
ATOM 2479 N N . SER B 1 97 ? -2.896 -20.516 -14.992 1 89.81 97 SER B N 1
ATOM 2480 C CA . SER B 1 97 ? -3.977 -20.188 -14.07 1 89.81 97 SER B CA 1
ATOM 2481 C C . SER B 1 97 ? -4.461 -21.422 -13.32 1 89.81 97 SER B C 1
ATOM 2483 O O . SER B 1 97 ? -4.684 -21.375 -12.109 1 89.81 97 SER B O 1
ATOM 2485 N N . GLN B 1 98 ? -4.559 -22.469 -14.094 1 87.88 98 GLN B N 1
ATOM 2486 C CA . GLN B 1 98 ? -5.012 -23.719 -13.484 1 87.88 98 GLN B CA 1
ATOM 2487 C C . GLN B 1 98 ? -3.988 -24.25 -12.492 1 87.88 98 GLN B C 1
ATOM 2489 O O . GLN B 1 98 ? -4.352 -24.75 -11.422 1 87.88 98 GLN B O 1
ATOM 2494 N N . VAL B 1 99 ? -2.779 -24.203 -12.805 1 86.12 99 VAL B N 1
ATOM 2495 C CA . VAL B 1 99 ? -1.709 -24.656 -11.914 1 86.12 99 VAL B CA 1
ATOM 2496 C C . VAL B 1 99 ? -1.738 -23.844 -10.625 1 86.12 99 VAL B C 1
ATOM 2498 O O . VAL B 1 99 ? -1.674 -24.406 -9.523 1 86.12 99 VAL B O 1
ATOM 2501 N N . ILE B 1 100 ? -1.867 -22.562 -10.734 1 92.06 100 ILE B N 1
ATOM 2502 C CA . ILE B 1 100 ? -1.882 -21.656 -9.586 1 92.06 100 ILE B CA 1
ATOM 2503 C C . ILE B 1 100 ? -3.064 -22 -8.68 1 92.06 100 ILE B C 1
ATOM 2505 O O . ILE B 1 100 ? -2.912 -22.094 -7.465 1 92.06 100 ILE B O 1
ATOM 2509 N N . LYS B 1 101 ? -4.168 -22.234 -9.297 1 93.81 101 LYS B N 1
ATOM 2510 C CA . LYS B 1 101 ? -5.367 -22.562 -8.531 1 93.81 101 LYS B CA 1
ATOM 2511 C C . LYS B 1 101 ? -5.207 -23.891 -7.797 1 93.81 101 LYS B C 1
ATOM 2513 O O . LYS B 1 101 ? -5.582 -24.016 -6.625 1 93.81 101 LYS B O 1
ATOM 2518 N N . GLU B 1 102 ? -4.664 -24.812 -8.477 1 90.38 102 GLU B N 1
ATOM 2519 C CA . GLU B 1 102 ? -4.48 -26.125 -7.871 1 90.38 102 GLU B CA 1
ATOM 2520 C C . GLU B 1 102 ? -3.471 -26.078 -6.727 1 90.38 102 GLU B C 1
ATOM 2522 O O . GLU B 1 102 ? -3.691 -26.672 -5.668 1 90.38 102 GLU B O 1
ATOM 2527 N N . LEU B 1 103 ? -2.391 -25.391 -6.914 1 90.62 103 LEU B N 1
ATOM 2528 C CA . LEU B 1 103 ? -1.402 -25.234 -5.855 1 90.62 103 LEU B CA 1
ATOM 2529 C C . LEU B 1 103 ? -2.027 -24.594 -4.617 1 90.62 103 LEU B C 1
ATOM 2531 O O . LEU B 1 103 ? -1.862 -25.109 -3.504 1 90.62 103 LEU B O 1
ATOM 2535 N N . ALA B 1 104 ? -2.789 -23.547 -4.855 1 94.31 104 ALA B N 1
ATOM 2536 C CA . ALA B 1 104 ? -3.395 -22.797 -3.766 1 94.31 104 ALA B CA 1
ATOM 2537 C C . ALA B 1 104 ? -4.445 -23.625 -3.035 1 94.31 104 ALA B C 1
ATOM 2539 O O . ALA B 1 104 ? -4.684 -23.422 -1.842 1 94.31 104 ALA B O 1
ATOM 2540 N N . SER B 1 105 ? -5.059 -24.531 -3.76 1 93.88 105 SER B N 1
ATOM 2541 C CA . SER B 1 105 ? -6.074 -25.406 -3.162 1 93.88 105 SER B CA 1
ATOM 2542 C C . SER B 1 105 ? -5.434 -26.516 -2.346 1 93.88 105 SER B C 1
ATOM 2544 O O . SER B 1 105 ? -6 -26.969 -1.347 1 93.88 105 SER B O 1
ATOM 2546 N N . GLU B 1 106 ? -4.285 -26.875 -2.707 1 91.62 106 GLU B N 1
ATOM 2547 C CA . GLU B 1 106 ? -3.695 -28.078 -2.143 1 91.62 106 GLU B CA 1
ATOM 2548 C C . GLU B 1 106 ? -2.83 -27.766 -0.928 1 91.62 106 GLU B C 1
ATOM 2550 O O . GLU B 1 106 ? -2.707 -28.578 -0.014 1 91.62 106 GLU B O 1
ATOM 2555 N N . GLU B 1 107 ? -2.174 -26.516 -0.943 1 93.19 107 GLU B N 1
ATOM 2556 C CA . GLU B 1 107 ? -1.258 -26.219 0.157 1 93.19 107 GLU B CA 1
ATOM 2557 C C . GLU B 1 107 ? -1.123 -24.719 0.383 1 93.19 107 GLU B C 1
ATOM 2559 O O . GLU B 1 107 ? -1.44 -23.922 -0.503 1 93.19 107 GLU B O 1
ATOM 2564 N N . SER B 1 108 ? -0.688 -24.438 1.591 1 96.12 108 SER B N 1
ATOM 2565 C CA . SER B 1 108 ? -0.236 -23.078 1.837 1 96.12 108 SER B CA 1
ATOM 2566 C C . SER B 1 108 ? 1.023 -22.766 1.038 1 96.12 108 SER B C 1
ATOM 2568 O O . SER B 1 108 ? 1.932 -23.594 0.945 1 96.12 108 SER B O 1
ATOM 2570 N N . CYS B 1 109 ? 1.036 -21.594 0.458 1 96.31 109 CYS B N 1
ATOM 2571 C CA . CYS B 1 109 ? 2.184 -21.266 -0.379 1 96.31 109 CYS B CA 1
ATOM 2572 C C . CYS B 1 109 ? 2.248 -19.766 -0.655 1 96.31 109 CYS B C 1
ATOM 2574 O O . CYS B 1 109 ? 1.315 -19.031 -0.328 1 96.31 109 CYS B O 1
ATOM 2576 N N . ILE B 1 110 ? 3.367 -19.344 -1.166 1 97.69 110 ILE B N 1
ATOM 2577 C CA . ILE B 1 110 ? 3.561 -18 -1.677 1 97.69 110 ILE B CA 1
ATOM 2578 C C . ILE B 1 110 ? 3.764 -18.047 -3.189 1 97.69 110 ILE B C 1
ATOM 2580 O O . ILE B 1 110 ? 4.559 -18.844 -3.693 1 97.69 110 ILE B O 1
ATOM 2584 N N . ILE B 1 111 ? 2.969 -17.297 -3.875 1 96 111 ILE B N 1
ATOM 2585 C CA . ILE B 1 111 ? 3.047 -17.219 -5.328 1 96 111 ILE B CA 1
ATOM 2586 C C . ILE B 1 111 ? 3.471 -15.805 -5.738 1 96 111 ILE B C 1
ATOM 2588 O O . ILE B 1 111 ? 2.771 -14.828 -5.453 1 96 111 ILE B O 1
ATOM 2592 N N . ALA B 1 112 ? 4.594 -15.695 -6.426 1 96.06 112 ALA B N 1
ATOM 2593 C CA . ALA B 1 112 ? 5.105 -14.391 -6.855 1 96.06 112 ALA B CA 1
ATOM 2594 C C . ALA B 1 112 ? 4.988 -14.234 -8.367 1 96.06 112 ALA B C 1
ATOM 2596 O O . ALA B 1 112 ? 5.727 -14.867 -9.125 1 96.06 112 ALA B O 1
ATOM 2597 N N . GLY B 1 113 ? 4.105 -13.352 -8.75 1 93.12 113 GLY B N 1
ATOM 2598 C CA . GLY B 1 113 ? 3.984 -13.055 -10.164 1 93.12 113 GLY B CA 1
ATOM 2599 C C . GLY B 1 113 ? 2.896 -13.859 -10.852 1 93.12 113 GLY B C 1
ATOM 2600 O O . GLY B 1 113 ? 2.002 -14.398 -10.195 1 93.12 113 GLY B O 1
ATOM 2601 N N . ARG B 1 114 ? 2.809 -13.625 -12.234 1 90.44 114 ARG B N 1
ATOM 2602 C CA . ARG B 1 114 ? 1.946 -14.367 -13.148 1 90.44 114 ARG B CA 1
ATOM 2603 C C . ARG B 1 114 ? 0.475 -14.133 -12.82 1 90.44 114 ARG B C 1
ATOM 2605 O O . ARG B 1 114 ? -0.335 -15.062 -12.898 1 90.44 114 ARG B O 1
ATOM 2612 N N . CYS B 1 115 ? 0.207 -13.016 -12.359 1 94.69 115 CYS B N 1
ATOM 2613 C CA . CYS B 1 115 ? -1.167 -12.586 -12.125 1 94.69 115 CYS B CA 1
ATOM 2614 C C . CYS B 1 115 ? -1.821 -13.414 -11.031 1 94.69 115 CYS B C 1
ATOM 2616 O O . CYS B 1 115 ? -3.035 -13.633 -11.055 1 94.69 115 CYS B O 1
ATOM 2618 N N . GLY B 1 116 ? -1.003 -13.898 -10.094 1 96.56 116 GLY B N 1
ATOM 2619 C CA . GLY B 1 116 ? -1.553 -14.695 -9.008 1 96.56 116 GLY B CA 1
ATOM 2620 C C . GLY B 1 116 ? -2.67 -13.992 -8.258 1 96.56 116 GLY B C 1
ATOM 2621 O O . GLY B 1 116 ? -3.664 -14.625 -7.883 1 96.56 116 GLY B O 1
ATOM 2622 N N . ASP B 1 117 ? -2.518 -12.688 -8.016 1 97.75 117 ASP B N 1
ATOM 2623 C CA . ASP B 1 117 ? -3.535 -11.891 -7.328 1 97.75 117 ASP B CA 1
ATOM 2624 C C . ASP B 1 117 ? -4.855 -11.922 -8.094 1 97.75 117 ASP B C 1
ATOM 2626 O O . ASP B 1 117 ? -5.922 -12.078 -7.492 1 97.75 117 ASP B O 1
ATOM 2630 N N . TYR B 1 118 ? -4.75 -11.758 -9.391 1 97.44 118 TYR B N 1
ATOM 2631 C CA . TYR B 1 118 ? -5.922 -11.719 -10.258 1 97.44 118 TYR B CA 1
ATOM 2632 C C . TYR B 1 118 ? -6.586 -13.094 -10.336 1 97.44 118 TYR B C 1
ATOM 2634 O O . TYR B 1 118 ? -7.801 -13.211 -10.18 1 97.44 118 TYR B O 1
ATOM 2642 N N . ILE B 1 119 ? -5.793 -14.109 -10.578 1 96.44 119 ILE B N 1
ATOM 2643 C CA . ILE B 1 119 ? -6.285 -15.469 -10.781 1 96.44 119 ILE B CA 1
ATOM 2644 C C . ILE B 1 119 ? -7.027 -15.938 -9.539 1 96.44 119 ILE B C 1
ATOM 2646 O O . ILE B 1 119 ? -8.156 -16.422 -9.625 1 96.44 119 ILE B O 1
ATOM 2650 N N . LEU B 1 120 ? -6.438 -15.766 -8.43 1 97.5 120 LEU B N 1
ATOM 2651 C CA . LEU B 1 120 ? -7.02 -16.281 -7.191 1 97.5 120 LEU B CA 1
ATOM 2652 C C . LEU B 1 120 ? -8.062 -15.305 -6.641 1 97.5 120 LEU B C 1
ATOM 2654 O O . LEU B 1 120 ? -9.016 -15.719 -5.98 1 97.5 120 LEU B O 1
ATOM 2658 N N . GLY B 1 121 ? -7.891 -14.047 -6.914 1 96.31 121 GLY B N 1
ATOM 2659 C CA . GLY B 1 121 ? -8.805 -13.023 -6.43 1 96.31 121 GLY B CA 1
ATOM 2660 C C . GLY B 1 121 ? -10.195 -13.133 -7.02 1 96.31 121 GLY B C 1
ATOM 2661 O O . GLY B 1 121 ? -11.172 -12.695 -6.41 1 96.31 121 GLY B O 1
ATOM 2662 N N . ARG B 1 122 ? -10.289 -13.734 -8.109 1 93.56 122 ARG B N 1
ATOM 2663 C CA . ARG B 1 122 ? -11.57 -13.906 -8.781 1 93.56 122 ARG B CA 1
ATOM 2664 C C . ARG B 1 122 ? -12.406 -14.984 -8.102 1 93.56 122 ARG B C 1
ATOM 2666 O O . ARG B 1 122 ? -13.625 -15.023 -8.258 1 93.56 122 ARG B O 1
ATOM 2673 N N . GLU B 1 123 ? -11.742 -15.789 -7.402 1 92.94 123 GLU B N 1
ATOM 2674 C CA . GLU B 1 123 ? -12.406 -16.859 -6.672 1 92.94 123 GLU B CA 1
ATOM 2675 C C . GLU B 1 123 ? -12.117 -16.781 -5.18 1 92.94 123 GLU B C 1
ATOM 2677 O O . GLU B 1 123 ? -11.742 -17.781 -4.559 1 92.94 123 GLU B O 1
ATOM 2682 N N . LYS B 1 124 ? -12.336 -15.672 -4.672 1 89.12 124 LYS B N 1
ATOM 2683 C CA . LYS B 1 124 ? -11.945 -15.367 -3.295 1 89.12 124 LYS B CA 1
ATOM 2684 C C . LYS B 1 124 ? -12.617 -16.328 -2.312 1 89.12 124 LYS B C 1
ATOM 2686 O O . LYS B 1 124 ? -12.031 -16.703 -1.3 1 89.12 124 LYS B O 1
ATOM 2691 N N . GLU B 1 125 ? -13.82 -16.719 -2.627 1 90.88 125 GLU B N 1
ATOM 2692 C CA . GLU B 1 125 ? -14.555 -17.625 -1.75 1 90.88 125 GLU B CA 1
ATOM 2693 C C . GLU B 1 125 ? -13.859 -18.984 -1.641 1 90.88 125 GLU B C 1
ATOM 2695 O O . GLU B 1 125 ? -13.977 -19.656 -0.619 1 90.88 125 GLU B O 1
ATOM 2700 N N . GLU B 1 126 ? -13.156 -19.297 -2.688 1 93.31 126 GLU B N 1
ATOM 2701 C CA . GLU B 1 126 ? -12.453 -20.578 -2.707 1 93.31 126 GLU B CA 1
ATOM 2702 C C . GLU B 1 126 ? -11.117 -20.484 -1.97 1 93.31 126 GLU B C 1
ATOM 2704 O O . GLU B 1 126 ? -10.523 -21.516 -1.618 1 93.31 126 GLU B O 1
ATOM 2709 N N . PHE B 1 127 ? -10.727 -19.281 -1.708 1 95.19 127 PHE B N 1
ATOM 2710 C CA . PHE B 1 127 ? -9.438 -19.078 -1.069 1 95.19 127 PHE B CA 1
ATOM 2711 C C . PHE B 1 127 ? -9.555 -18.062 0.07 1 95.19 127 PHE B C 1
ATOM 2713 O O . PHE B 1 127 ? -8.969 -16.984 0.014 1 95.19 127 PHE B O 1
ATOM 2720 N N . PRO B 1 128 ? -10.141 -18.469 1.09 1 92.31 128 PRO B N 1
ATOM 2721 C CA . PRO B 1 128 ? -10.391 -17.531 2.193 1 92.31 128 PRO B CA 1
ATOM 2722 C C . PRO B 1 128 ? -9.102 -17.047 2.861 1 92.31 128 PRO B C 1
ATOM 2724 O O . PRO B 1 128 ? -9.094 -16.016 3.535 1 92.31 128 PRO B O 1
ATOM 2727 N N . GLY B 1 129 ? -8.016 -17.766 2.68 1 94.94 129 GLY B N 1
ATOM 2728 C CA . GLY B 1 129 ? -6.738 -17.391 3.273 1 94.94 129 GLY B CA 1
ATOM 2729 C C . GLY B 1 129 ? -5.844 -16.609 2.328 1 94.94 129 GLY B C 1
ATOM 2730 O O . GLY B 1 129 ? -4.645 -16.469 2.572 1 94.94 129 GLY B O 1
ATOM 2731 N N . LEU B 1 130 ? -6.465 -16.094 1.281 1 96.94 130 LEU B N 1
ATOM 2732 C CA . LEU B 1 130 ? -5.695 -15.375 0.279 1 96.94 130 LEU B CA 1
ATOM 2733 C C . LEU B 1 130 ? -5.297 -13.992 0.791 1 96.94 130 LEU B C 1
ATOM 2735 O O . LEU B 1 130 ? -6.141 -13.25 1.295 1 96.94 130 LEU B O 1
ATOM 2739 N N . VAL B 1 131 ? -4.027 -13.703 0.73 1 97.56 131 VAL B N 1
ATOM 2740 C CA . VAL B 1 131 ? -3.459 -12.391 1.036 1 97.56 131 VAL B CA 1
ATOM 2741 C C . VAL B 1 131 ? -2.689 -11.867 -0.174 1 97.56 131 VAL B C 1
ATOM 2743 O O . VAL B 1 131 ? -1.765 -12.523 -0.661 1 97.56 131 VAL B O 1
ATOM 2746 N N . LYS B 1 132 ? -3.057 -10.742 -0.662 1 98.44 132 LYS B N 1
ATOM 2747 C CA . LYS B 1 132 ? -2.443 -10.172 -1.856 1 98.44 132 LYS B CA 1
ATOM 2748 C C . LYS B 1 132 ? -1.558 -8.977 -1.502 1 98.44 132 LYS B C 1
ATOM 2750 O O . LYS B 1 132 ? -2.057 -7.914 -1.13 1 98.44 132 LYS B O 1
ATOM 2755 N N . ILE B 1 133 ? -0.246 -9.117 -1.73 1 98.69 133 ILE B N 1
ATOM 2756 C CA . ILE B 1 133 ? 0.754 -8.117 -1.355 1 98.69 133 ILE B CA 1
ATOM 2757 C C . ILE B 1 133 ? 1.407 -7.547 -2.611 1 98.69 133 ILE B C 1
ATOM 2759 O O . ILE B 1 133 ? 1.599 -8.258 -3.6 1 98.69 133 ILE B O 1
ATOM 2763 N N . PHE B 1 134 ? 1.7 -6.273 -2.551 1 98.75 134 PHE B N 1
ATOM 2764 C CA . PHE B 1 134 ? 2.566 -5.672 -3.559 1 98.75 134 PHE B CA 1
ATOM 2765 C C . PHE B 1 134 ? 3.766 -4.996 -2.908 1 98.75 134 PHE B C 1
ATOM 2767 O O . PHE B 1 134 ? 3.621 -4.293 -1.907 1 98.75 134 PHE B O 1
ATOM 2774 N N . VAL B 1 135 ? 4.945 -5.238 -3.471 1 98.75 135 VAL B N 1
ATOM 2775 C CA . VAL B 1 135 ? 6.188 -4.66 -2.963 1 98.75 135 VAL B CA 1
ATOM 2776 C C . VAL B 1 135 ? 6.816 -3.764 -4.027 1 98.75 135 VAL B C 1
ATOM 2778 O O . VAL B 1 135 ? 7.004 -4.188 -5.168 1 98.75 135 VAL B O 1
ATOM 2781 N N . TYR B 1 136 ? 7.129 -2.535 -3.627 1 98.56 136 TYR B N 1
ATOM 2782 C CA . TYR B 1 136 ? 7.723 -1.562 -4.539 1 98.56 136 TYR B CA 1
ATOM 2783 C C . TYR B 1 136 ? 8.773 -0.716 -3.826 1 98.56 136 TYR B C 1
ATOM 2785 O O . TYR B 1 136 ? 9.031 -0.91 -2.635 1 98.56 136 TYR B O 1
ATOM 2793 N N . ALA B 1 137 ? 9.492 0.102 -4.59 1 98.44 137 ALA B N 1
ATOM 2794 C CA . ALA B 1 137 ? 10.453 1.051 -4.039 1 98.44 137 ALA B CA 1
ATOM 2795 C C . ALA B 1 137 ? 10.664 2.232 -4.98 1 98.44 137 ALA B C 1
ATOM 2797 O O . ALA B 1 137 ? 10.156 2.232 -6.109 1 98.44 137 ALA B O 1
ATOM 2798 N N . ASP B 1 138 ? 11.344 3.25 -4.445 1 97.31 138 ASP B N 1
ATOM 2799 C CA . ASP B 1 138 ? 11.703 4.348 -5.34 1 97.31 138 ASP B CA 1
ATOM 2800 C C . ASP B 1 138 ? 12.773 3.918 -6.332 1 97.31 138 ASP B C 1
ATOM 2802 O O . ASP B 1 138 ? 13.438 2.898 -6.137 1 97.31 138 ASP B O 1
ATOM 2806 N N . THR B 1 139 ? 12.93 4.656 -7.355 1 97.69 139 THR B N 1
ATOM 2807 C CA . THR B 1 139 ? 13.805 4.301 -8.469 1 97.69 139 THR B CA 1
ATOM 2808 C C . THR B 1 139 ? 15.234 4.098 -7.988 1 97.69 139 THR B C 1
ATOM 2810 O O . THR B 1 139 ? 15.898 3.141 -8.391 1 97.69 139 THR B O 1
ATOM 2813 N N . GLU B 1 140 ? 15.711 4.93 -7.18 1 97.88 140 GLU B N 1
ATOM 2814 C CA . GLU B 1 140 ? 17.078 4.828 -6.672 1 97.88 140 GLU B CA 1
ATOM 2815 C C . GLU B 1 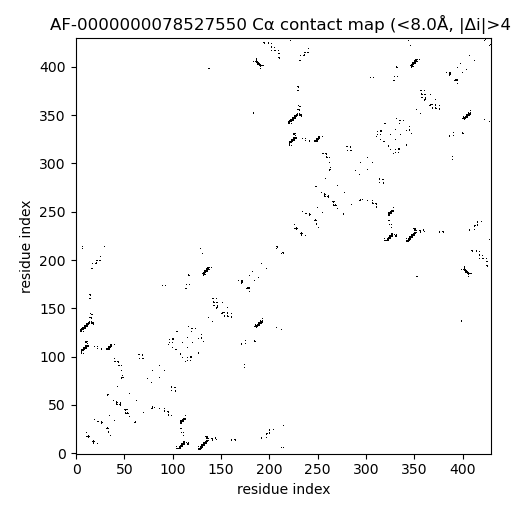140 ? 17.297 3.51 -5.941 1 97.88 140 GLU B C 1
ATOM 2817 O O . GLU B 1 140 ? 18.297 2.828 -6.164 1 97.88 140 GLU B O 1
ATOM 2822 N N . THR B 1 141 ? 16.391 3.186 -5.07 1 98.31 141 THR B N 1
ATOM 2823 C CA . THR B 1 141 ? 16.484 1.945 -4.305 1 98.31 141 THR B CA 1
ATOM 2824 C C . THR B 1 141 ? 16.422 0.734 -5.234 1 98.31 141 THR B C 1
ATOM 2826 O O . THR B 1 141 ? 17.172 -0.225 -5.051 1 98.31 141 THR B O 1
ATOM 2829 N N . LEU B 1 142 ? 15.539 0.777 -6.242 1 98.75 142 LEU B N 1
ATOM 2830 C CA . LEU B 1 142 ? 15.43 -0.317 -7.203 1 98.75 142 LEU B CA 1
ATOM 2831 C C . LEU B 1 142 ? 16.766 -0.564 -7.898 1 98.75 142 LEU B C 1
ATOM 2833 O O . LEU B 1 142 ? 17.234 -1.704 -7.973 1 98.75 142 LEU B O 1
ATOM 2837 N N . ILE B 1 143 ? 17.328 0.488 -8.375 1 98.81 143 ILE B N 1
ATOM 2838 C CA . ILE B 1 143 ? 18.562 0.4 -9.148 1 98.81 143 ILE B CA 1
ATOM 2839 C C . ILE B 1 143 ? 19.703 -0.086 -8.25 1 98.81 143 ILE B C 1
ATOM 2841 O O . ILE B 1 143 ? 20.453 -0.996 -8.625 1 98.81 143 ILE B O 1
ATOM 2845 N N . LYS B 1 144 ? 19.828 0.436 -7.105 1 98.69 144 LYS B N 1
ATOM 2846 C CA . LYS B 1 144 ? 20.891 0.07 -6.18 1 98.69 144 LYS B CA 1
ATOM 2847 C C . LYS B 1 144 ? 20.828 -1.409 -5.812 1 98.69 144 LYS B C 1
ATOM 2849 O O . LYS B 1 144 ? 21.844 -2.111 -5.832 1 98.69 144 LYS B O 1
ATOM 2854 N N . ARG B 1 145 ? 19.672 -1.871 -5.43 1 98.69 145 ARG B N 1
ATOM 2855 C CA . ARG B 1 145 ? 19.531 -3.275 -5.062 1 98.69 145 ARG B CA 1
ATOM 2856 C C . ARG B 1 145 ? 19.812 -4.188 -6.25 1 98.69 145 ARG B C 1
ATOM 2858 O O . ARG B 1 145 ? 20.422 -5.242 -6.102 1 98.69 145 ARG B O 1
ATOM 2865 N N . THR B 1 146 ? 19.312 -3.783 -7.422 1 98.69 146 THR B N 1
ATOM 2866 C CA . THR B 1 146 ? 19.562 -4.574 -8.617 1 98.69 146 THR B CA 1
ATOM 2867 C C . THR B 1 146 ? 21.062 -4.676 -8.898 1 98.69 146 THR B C 1
ATOM 2869 O O . THR B 1 146 ? 21.562 -5.742 -9.266 1 98.69 146 THR B O 1
ATOM 2872 N N . MET B 1 147 ? 21.766 -3.555 -8.711 1 98.81 147 MET B N 1
ATOM 2873 C CA . MET B 1 147 ? 23.219 -3.566 -8.867 1 98.81 147 MET B CA 1
ATOM 2874 C C . MET B 1 147 ? 23.859 -4.57 -7.91 1 98.81 147 MET B C 1
ATOM 2876 O O . MET B 1 147 ? 24.719 -5.352 -8.312 1 98.81 147 MET B O 1
ATOM 2880 N N . GLU B 1 148 ? 23.422 -4.609 -6.746 1 98.38 148 GLU B N 1
ATOM 2881 C CA . GLU B 1 148 ? 24 -5.43 -5.691 1 98.38 148 GLU B CA 1
ATOM 2882 C C . GLU B 1 148 ? 23.688 -6.91 -5.898 1 98.38 148 GLU B C 1
ATOM 2884 O O . GLU B 1 148 ? 24.547 -7.766 -5.746 1 98.38 148 GLU B O 1
ATOM 2889 N N . VAL B 1 149 ? 22.484 -7.188 -6.25 1 97.5 149 VAL B N 1
ATOM 2890 C CA . VAL B 1 149 ? 22.016 -8.562 -6.328 1 97.5 149 VAL B CA 1
ATOM 2891 C C . VAL B 1 149 ? 22.469 -9.195 -7.637 1 97.5 149 VAL B C 1
ATOM 2893 O O . VAL B 1 149 ? 22.953 -10.336 -7.652 1 97.5 149 VAL B O 1
ATOM 2896 N N . ASP B 1 150 ? 22.344 -8.398 -8.719 1 97.25 150 ASP B N 1
ATOM 2897 C CA . ASP B 1 150 ? 22.672 -8.953 -10.031 1 97.25 150 ASP B CA 1
ATOM 2898 C C . ASP B 1 150 ? 24.141 -8.727 -10.383 1 97.25 150 ASP B C 1
ATOM 2900 O O . ASP B 1 150 ? 24.641 -9.266 -11.367 1 97.25 150 ASP B O 1
ATOM 2904 N N . LYS B 1 151 ? 24.75 -7.996 -9.57 1 98.19 151 LYS B N 1
ATOM 2905 C CA . LYS B 1 151 ? 26.156 -7.695 -9.781 1 98.19 151 LYS B CA 1
ATOM 2906 C C . LYS B 1 151 ? 26.391 -7.078 -11.164 1 98.19 151 LYS B C 1
ATOM 2908 O O . LYS B 1 151 ? 27.219 -7.555 -11.93 1 98.19 151 LYS B O 1
ATOM 2913 N N . ILE B 1 152 ? 25.672 -6.023 -11.414 1 98.5 152 ILE B N 1
ATOM 2914 C CA . ILE B 1 152 ? 25.781 -5.289 -12.664 1 98.5 152 ILE B CA 1
ATOM 2915 C C . ILE B 1 152 ? 25.922 -3.795 -12.375 1 98.5 152 ILE B C 1
ATOM 2917 O O . ILE B 1 152 ? 25.734 -3.355 -11.242 1 98.5 152 ILE B O 1
ATOM 2921 N N . ASP B 1 153 ? 26.297 -3.01 -13.422 1 98.44 153 ASP B N 1
ATOM 2922 C CA . ASP B 1 153 ? 26.516 -1.586 -13.195 1 98.44 153 ASP B CA 1
ATOM 2923 C C . ASP B 1 153 ? 25.219 -0.801 -13.242 1 98.44 153 ASP B C 1
ATOM 2925 O O . ASP B 1 153 ? 24.156 -1.368 -13.516 1 98.44 153 ASP B O 1
ATOM 2929 N N . GLU B 1 154 ? 25.281 0.449 -12.953 1 98.62 154 GLU B N 1
ATOM 2930 C CA . GLU B 1 154 ? 24.109 1.308 -12.82 1 98.62 154 GLU B CA 1
ATOM 2931 C C . GLU B 1 154 ? 23.312 1.373 -14.125 1 98.62 154 GLU B C 1
ATOM 2933 O O . GLU B 1 154 ? 22.078 1.332 -14.109 1 98.62 154 GLU B O 1
ATOM 2938 N N . LYS B 1 155 ? 24.031 1.506 -15.188 1 98.56 155 LYS B N 1
ATOM 2939 C CA . LYS B 1 155 ? 23.391 1.612 -16.484 1 98.56 155 LYS B CA 1
ATOM 2940 C C . LYS B 1 155 ? 22.594 0.355 -16.812 1 98.56 155 LYS B C 1
ATOM 2942 O O . LYS B 1 155 ? 21.438 0.44 -17.219 1 98.56 155 LYS B O 1
ATOM 2947 N N . GLU B 1 156 ? 23.219 -0.746 -16.688 1 98.56 156 GLU B N 1
ATOM 2948 C CA . GLU B 1 156 ? 22.547 -2.02 -16.953 1 98.56 156 GLU B CA 1
ATOM 2949 C C . GLU B 1 156 ? 21.391 -2.246 -15.977 1 98.56 156 GLU B C 1
ATOM 2951 O O . GLU B 1 156 ? 20.344 -2.75 -16.375 1 98.56 156 GLU B O 1
ATOM 2956 N N . ALA B 1 157 ? 21.562 -1.91 -14.742 1 98.75 157 ALA B N 1
ATOM 2957 C CA . ALA B 1 157 ? 20.5 -2.057 -13.734 1 98.75 157 ALA B CA 1
ATOM 2958 C C . ALA B 1 157 ? 19.297 -1.199 -14.078 1 98.75 157 ALA B C 1
ATOM 2960 O O . ALA B 1 157 ? 18.156 -1.653 -13.969 1 98.75 157 ALA B O 1
ATOM 2961 N N . THR B 1 158 ? 19.578 0.008 -14.477 1 98.75 158 THR B N 1
ATOM 2962 C CA . THR B 1 158 ? 18.516 0.93 -14.852 1 98.75 158 THR B CA 1
ATOM 2963 C C . THR B 1 158 ? 17.703 0.365 -16.016 1 98.75 158 THR B C 1
ATOM 2965 O O . THR B 1 158 ? 16.469 0.373 -15.969 1 98.75 158 THR B O 1
ATOM 2968 N N . LYS B 1 159 ? 18.406 -0.108 -16.969 1 98.56 159 LYS B N 1
ATOM 2969 C CA . LYS B 1 159 ? 17.75 -0.695 -18.125 1 98.56 159 LYS B CA 1
ATOM 2970 C C . LYS B 1 159 ? 16.922 -1.92 -17.75 1 98.56 159 LYS B C 1
ATOM 2972 O O . LYS B 1 159 ? 15.797 -2.092 -18.219 1 98.56 159 LYS B O 1
ATOM 2977 N N . ARG B 1 160 ? 17.453 -2.725 -16.938 1 98.38 160 ARG B N 1
ATOM 2978 C CA . ARG B 1 160 ? 16.797 -3.967 -16.531 1 98.38 160 ARG B CA 1
ATOM 2979 C C . ARG B 1 160 ? 15.531 -3.684 -15.727 1 98.38 160 ARG B C 1
ATOM 2981 O O . ARG B 1 160 ? 14.484 -4.285 -15.969 1 98.38 160 ARG B O 1
ATOM 2988 N N . VAL B 1 161 ? 15.648 -2.795 -14.766 1 98.56 161 VAL B N 1
ATOM 2989 C CA . VAL B 1 161 ? 14.5 -2.42 -13.938 1 98.56 161 VAL B CA 1
ATOM 2990 C C . VAL B 1 161 ? 13.375 -1.898 -14.828 1 98.56 161 VAL B C 1
ATOM 2992 O O . VAL B 1 161 ? 12.227 -2.336 -14.711 1 98.56 161 VAL B O 1
ATOM 2995 N N . LYS B 1 162 ? 13.695 -1.025 -15.703 1 98.38 162 LYS B N 1
ATOM 2996 C CA . LYS B 1 162 ? 12.711 -0.431 -16.594 1 98.38 162 LYS B CA 1
ATOM 2997 C C . LYS B 1 162 ? 12.086 -1.486 -17.5 1 98.38 162 LYS B C 1
ATOM 2999 O O . LYS B 1 162 ? 10.867 -1.534 -17.656 1 98.38 162 LYS B O 1
ATOM 3004 N N . LYS B 1 163 ? 12.883 -2.275 -18.078 1 97.69 163 LYS B N 1
ATOM 3005 C CA . LYS B 1 163 ? 12.43 -3.299 -19.016 1 97.69 163 LYS B CA 1
ATOM 3006 C C . LYS B 1 163 ? 11.523 -4.316 -18.328 1 97.69 163 LYS B C 1
ATOM 3008 O O . LYS B 1 163 ? 10.414 -4.582 -18.797 1 97.69 163 LYS B O 1
ATOM 3013 N N . ILE B 1 164 ? 11.938 -4.84 -17.25 1 97.19 164 ILE B N 1
ATOM 3014 C CA . ILE B 1 164 ? 11.211 -5.906 -16.578 1 97.19 164 ILE B CA 1
ATOM 3015 C C . ILE B 1 164 ? 9.891 -5.367 -16.031 1 97.19 164 ILE B C 1
ATOM 3017 O O . ILE B 1 164 ? 8.852 -6.02 -16.141 1 97.19 164 ILE B O 1
ATOM 3021 N N . ASN B 1 165 ? 9.953 -4.207 -15.43 1 97.38 165 ASN B N 1
ATOM 3022 C CA . ASN B 1 165 ? 8.711 -3.631 -14.93 1 97.38 165 ASN B CA 1
ATOM 3023 C C . ASN B 1 165 ? 7.727 -3.346 -16.047 1 97.38 165 ASN B C 1
ATOM 3025 O O . ASN B 1 165 ? 6.52 -3.535 -15.891 1 97.38 165 ASN B O 1
ATOM 3029 N N . ARG B 1 166 ? 8.219 -2.877 -17.156 1 97.06 166 ARG B N 1
ATOM 3030 C CA . ARG B 1 166 ? 7.367 -2.678 -18.328 1 97.06 166 ARG B CA 1
ATOM 3031 C C . ARG B 1 166 ? 6.758 -3.996 -18.797 1 97.06 166 ARG B C 1
ATOM 3033 O O . ARG B 1 166 ? 5.562 -4.062 -19.078 1 97.06 166 ARG B O 1
ATOM 3040 N N . GLU B 1 167 ? 7.527 -4.988 -18.875 1 95.62 167 GLU B N 1
ATOM 3041 C CA . GLU B 1 167 ? 7.066 -6.305 -19.297 1 95.62 167 GLU B CA 1
ATOM 3042 C C . GLU B 1 167 ? 6 -6.848 -18.344 1 95.62 167 GLU B C 1
ATOM 3044 O O . GLU B 1 167 ? 5.016 -7.449 -18.797 1 95.62 167 GLU B O 1
ATOM 3049 N N . ARG B 1 168 ? 6.191 -6.66 -17.078 1 96 168 ARG B N 1
ATOM 3050 C CA . ARG B 1 168 ? 5.215 -7.113 -16.078 1 96 168 ARG B CA 1
ATOM 3051 C C . ARG B 1 168 ? 3.896 -6.363 -16.234 1 96 168 ARG B C 1
ATOM 3053 O O . ARG B 1 168 ? 2.822 -6.961 -16.141 1 96 168 ARG B O 1
ATOM 3060 N N . LYS B 1 169 ? 4.004 -5.082 -16.484 1 96.94 169 LYS B N 1
ATOM 3061 C CA . LYS B 1 169 ? 2.807 -4.281 -16.703 1 96.94 169 LYS B CA 1
ATOM 3062 C C . LYS B 1 169 ? 2.061 -4.75 -17.953 1 96.94 169 LYS B C 1
ATOM 3064 O O . LYS B 1 169 ? 0.837 -4.895 -17.938 1 96.94 169 LYS B O 1
ATOM 3069 N N . GLU B 1 170 ? 2.777 -4.953 -18.969 1 95.56 170 GLU B N 1
ATOM 3070 C CA . GLU B 1 170 ? 2.189 -5.387 -20.234 1 95.56 170 GLU B CA 1
ATOM 3071 C C . GLU B 1 170 ? 1.582 -6.781 -20.109 1 95.56 170 GLU B C 1
ATOM 3073 O O . GLU B 1 170 ? 0.498 -7.039 -20.641 1 95.56 170 GLU B O 1
ATOM 3078 N N . TYR B 1 171 ? 2.281 -7.629 -19.453 1 91.75 171 TYR B N 1
ATOM 3079 C CA . TYR B 1 171 ? 1.775 -8.977 -19.203 1 91.75 171 TYR B CA 1
ATOM 3080 C C . TYR B 1 171 ? 0.443 -8.93 -18.469 1 91.75 171 TYR B C 1
ATOM 3082 O O . TYR B 1 171 ? -0.521 -9.578 -18.875 1 91.75 171 TYR B O 1
ATOM 3090 N N . TYR B 1 172 ? 0.416 -8.195 -17.453 1 95.31 172 TYR B N 1
ATOM 3091 C CA . TYR B 1 172 ? -0.782 -8.07 -16.625 1 95.31 172 TYR B CA 1
ATOM 3092 C C . TYR B 1 172 ? -1.945 -7.516 -17.438 1 95.31 172 TYR B C 1
ATOM 3094 O O . TYR B 1 172 ? -3.061 -8.039 -17.375 1 95.31 172 TYR B O 1
ATOM 3102 N N . ARG B 1 173 ? -1.658 -6.484 -18.156 1 96.56 173 ARG B N 1
ATOM 3103 C CA . ARG B 1 173 ? -2.686 -5.859 -18.984 1 96.56 173 ARG B CA 1
ATOM 3104 C C . ARG B 1 173 ? -3.207 -6.832 -20.031 1 96.56 173 ARG B C 1
ATOM 3106 O O . ARG B 1 173 ? -4.414 -6.93 -20.25 1 96.56 173 ARG B O 1
ATOM 3113 N N . TYR B 1 174 ? -2.365 -7.461 -20.609 1 93.31 174 TYR B N 1
ATOM 3114 C CA . TYR B 1 174 ? -2.717 -8.367 -21.703 1 93.31 174 TYR B CA 1
ATOM 3115 C C . TYR B 1 174 ? -3.625 -9.484 -21.219 1 93.31 174 TYR B C 1
ATOM 3117 O O . TYR B 1 174 ? -4.648 -9.789 -21.844 1 93.31 174 TYR B O 1
ATOM 3125 N N . TYR B 1 175 ? -3.309 -10.039 -20.078 1 91.12 175 TYR B N 1
ATOM 3126 C CA . TYR B 1 175 ? -3.988 -11.266 -19.672 1 91.12 175 TYR B CA 1
ATOM 3127 C C . TYR B 1 175 ? -5.184 -10.953 -18.781 1 91.12 175 TYR B C 1
ATOM 3129 O O . TYR B 1 175 ? -6.145 -11.727 -18.719 1 91.12 175 TYR B O 1
ATOM 3137 N N . THR B 1 176 ? -5.137 -9.82 -18.094 1 95.06 176 THR B N 1
ATOM 3138 C CA . THR B 1 176 ? -6.203 -9.547 -17.141 1 95.06 176 THR B CA 1
ATOM 3139 C C . THR B 1 176 ? -7.059 -8.367 -17.594 1 95.06 176 THR B C 1
ATOM 3141 O O . THR B 1 176 ? -8.164 -8.156 -17.094 1 95.06 176 THR B O 1
ATOM 3144 N N . GLY B 1 177 ? -6.555 -7.617 -18.562 1 95.62 177 GLY B N 1
ATOM 3145 C CA . GLY B 1 177 ? -7.215 -6.379 -18.953 1 95.62 177 GLY B CA 1
ATOM 3146 C C . GLY B 1 177 ? -7.078 -5.285 -17.906 1 95.62 177 GLY B C 1
ATOM 3147 O O . GLY B 1 177 ? -7.602 -4.184 -18.078 1 95.62 177 GLY B O 1
ATOM 3148 N N . GLY B 1 178 ? -6.383 -5.578 -16.891 1 96.56 178 GLY B N 1
ATOM 3149 C CA . GLY B 1 178 ? -6.285 -4.637 -15.789 1 96.56 178 GLY B CA 1
ATOM 3150 C C . GLY B 1 178 ? -4.941 -3.936 -15.719 1 96.56 178 GLY B C 1
ATOM 3151 O O . GLY B 1 178 ? -4.129 -4.055 -16.641 1 96.56 178 GLY B O 1
ATOM 3152 N N . ASN B 1 179 ? -4.777 -3.162 -14.711 1 96.88 179 ASN B N 1
ATOM 3153 C CA . ASN B 1 179 ? -3.566 -2.4 -14.43 1 96.88 179 ASN B CA 1
ATOM 3154 C C . ASN B 1 179 ? -2.783 -2.998 -13.266 1 96.88 179 ASN B C 1
ATOM 3156 O O . ASN B 1 179 ? -3.293 -3.08 -12.148 1 96.88 179 ASN B O 1
ATOM 3160 N N . TRP B 1 180 ? -1.573 -3.367 -13.562 1 96.75 180 TRP B N 1
ATOM 3161 C CA . TRP B 1 180 ? -0.674 -4.008 -12.609 1 96.75 180 TRP B CA 1
ATOM 3162 C C . TRP B 1 180 ? -0.482 -3.137 -11.375 1 96.75 180 TRP B C 1
ATOM 3164 O O . TRP B 1 180 ? -0.28 -3.65 -10.273 1 96.75 180 TRP B O 1
ATOM 3174 N N . GLU B 1 181 ? -0.646 -1.869 -11.555 1 96 181 GLU B N 1
ATOM 3175 C CA . GLU B 1 181 ? -0.394 -0.921 -10.477 1 96 181 GLU B CA 1
ATOM 3176 C C . GLU B 1 181 ? -1.698 -0.364 -9.914 1 96 181 GLU B C 1
ATOM 3178 O O . GLU B 1 181 ? -1.712 0.711 -9.312 1 96 181 GLU B O 1
ATOM 3183 N N . ASP B 1 182 ? -2.773 -1.048 -10.094 1 96 182 ASP B N 1
ATOM 3184 C CA . ASP B 1 182 ? -4.043 -0.678 -9.477 1 96 182 ASP B CA 1
ATOM 3185 C C . ASP B 1 182 ? -4.098 -1.125 -8.016 1 96 182 ASP B C 1
ATOM 3187 O O . ASP B 1 182 ? -4.055 -2.322 -7.727 1 96 182 ASP B O 1
ATOM 3191 N N . TRP B 1 183 ? -4.312 -0.187 -7.09 1 93.88 183 TRP B N 1
ATOM 3192 C CA . TRP B 1 183 ? -4.359 -0.445 -5.656 1 93.88 183 TRP B CA 1
ATOM 3193 C C . TRP B 1 183 ? -5.398 -1.513 -5.328 1 93.88 183 TRP B C 1
ATOM 3195 O O . TRP B 1 183 ? -5.203 -2.322 -4.418 1 93.88 183 TRP B O 1
ATOM 3205 N N . ASN B 1 184 ? -6.414 -1.499 -6.082 1 94.94 184 ASN B N 1
ATOM 3206 C CA . ASN B 1 184 ? -7.566 -2.33 -5.75 1 94.94 184 ASN B CA 1
ATOM 3207 C C . ASN B 1 184 ? -7.262 -3.814 -5.93 1 94.94 184 ASN B C 1
ATOM 3209 O O . ASN B 1 184 ? -8.023 -4.668 -5.469 1 94.94 184 ASN B O 1
ATOM 3213 N N . ASN B 1 185 ? -6.141 -4.074 -6.52 1 96.81 185 ASN B N 1
ATOM 3214 C CA . ASN B 1 185 ? -5.75 -5.465 -6.723 1 96.81 185 ASN B CA 1
ATOM 3215 C C . ASN B 1 185 ? -5.148 -6.07 -5.457 1 96.81 185 ASN B C 1
ATOM 3217 O O . ASN B 1 185 ? -4.992 -7.289 -5.363 1 96.81 185 ASN B O 1
ATOM 3221 N N . TYR B 1 186 ? -4.852 -5.246 -4.438 1 98 186 TYR B N 1
ATOM 3222 C CA . TYR B 1 186 ? -3.98 -5.73 -3.371 1 98 186 TYR B CA 1
ATOM 3223 C C . TYR B 1 186 ? -4.566 -5.41 -2 1 98 186 TYR B C 1
ATOM 3225 O O . TYR B 1 186 ? -5.418 -4.527 -1.874 1 98 186 TYR B O 1
ATOM 3233 N N . ASP B 1 187 ? -4.062 -6.184 -1.009 1 98 187 ASP B N 1
ATOM 3234 C CA . ASP B 1 187 ? -4.48 -5.984 0.376 1 98 187 ASP B CA 1
ATOM 3235 C C . ASP B 1 187 ? -3.521 -5.047 1.107 1 98 187 ASP B C 1
ATOM 3237 O O . ASP B 1 187 ? -3.93 -4.32 2.016 1 98 187 ASP B O 1
ATOM 3241 N N . LEU B 1 188 ? -2.336 -5.125 0.724 1 98.56 188 LEU B N 1
ATOM 3242 C CA . LEU B 1 188 ? -1.263 -4.355 1.343 1 98.56 188 LEU B CA 1
ATOM 3243 C C . LEU B 1 188 ? -0.168 -4.035 0.329 1 98.56 188 LEU B C 1
ATOM 3245 O O . LEU B 1 188 ? 0.265 -4.914 -0.42 1 98.56 188 LEU B O 1
ATOM 3249 N N . ILE B 1 189 ? 0.174 -2.801 0.259 1 98.69 189 ILE B N 1
ATOM 3250 C CA . ILE B 1 189 ? 1.209 -2.318 -0.649 1 98.69 189 ILE B CA 1
ATOM 3251 C C . ILE B 1 189 ? 2.35 -1.695 0.153 1 98.69 189 ILE B C 1
ATOM 3253 O O . ILE B 1 189 ? 2.137 -0.746 0.91 1 98.69 189 ILE B O 1
ATOM 3257 N N . ILE B 1 190 ? 3.6 -2.213 -0.022 1 98.69 190 ILE B N 1
ATOM 3258 C CA . ILE B 1 190 ? 4.691 -1.909 0.897 1 98.69 190 ILE B CA 1
ATOM 3259 C C . ILE B 1 190 ? 5.852 -1.279 0.13 1 98.69 190 ILE B C 1
ATOM 3261 O O . ILE B 1 190 ? 6.289 -1.813 -0.892 1 98.69 190 ILE B O 1
ATOM 3265 N N . ASN B 1 191 ? 6.344 -0.188 0.68 1 98.62 191 ASN B N 1
ATOM 3266 C CA . ASN B 1 191 ? 7.508 0.503 0.139 1 98.62 191 ASN B CA 1
ATOM 3267 C C . ASN B 1 191 ? 8.797 0.062 0.833 1 98.62 191 ASN B C 1
ATOM 3269 O O . ASN B 1 191 ? 9.023 0.404 1.993 1 98.62 191 ASN B O 1
ATOM 3273 N N . THR B 1 192 ? 9.664 -0.558 0.134 1 98.31 192 THR B N 1
ATOM 3274 C CA . THR B 1 192 ? 10.867 -1.105 0.756 1 98.31 192 THR B CA 1
ATOM 3275 C C . THR B 1 192 ? 12 -0.084 0.735 1 98.31 192 THR B C 1
ATOM 3277 O O . THR B 1 192 ? 13.133 -0.404 1.086 1 98.31 192 THR B O 1
ATOM 3280 N N . SER B 1 193 ? 11.703 1.165 0.304 1 97 193 SER B N 1
ATOM 3281 C CA . SER B 1 193 ? 12.672 2.242 0.441 1 97 193 SER B CA 1
ATOM 3282 C C . SER B 1 193 ? 12.797 2.695 1.893 1 97 193 SER B C 1
ATOM 3284 O O . SER B 1 193 ? 13.82 3.262 2.287 1 97 193 SER B O 1
ATOM 3286 N N . SER B 1 194 ? 11.727 2.408 2.664 1 93.19 194 SER B N 1
ATOM 3287 C CA . SER B 1 194 ? 11.648 3 3.996 1 93.19 194 SER B CA 1
ATOM 3288 C C . SER B 1 194 ? 11.945 1.969 5.078 1 93.19 194 SER B C 1
ATOM 3290 O O . SER B 1 194 ? 12.195 2.326 6.234 1 93.19 194 SER B O 1
ATOM 3292 N N . ILE B 1 195 ? 11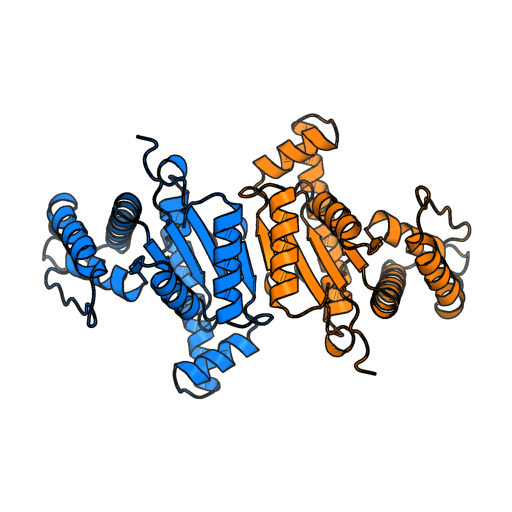.859 0.707 4.723 1 95.12 195 ILE B N 1
ATOM 3293 C CA . ILE B 1 195 ? 12.172 -0.389 5.637 1 95.12 195 ILE B CA 1
ATOM 3294 C C . ILE B 1 195 ? 12.992 -1.449 4.902 1 95.12 195 ILE B C 1
ATOM 3296 O O . ILE B 1 195 ? 12.906 -1.575 3.68 1 95.12 195 ILE B O 1
ATOM 3300 N N . ASP B 1 196 ? 13.789 -2.156 5.625 1 95.25 196 ASP B N 1
ATOM 3301 C CA . ASP B 1 196 ? 14.609 -3.164 4.961 1 95.25 196 ASP B CA 1
ATOM 3302 C C . ASP B 1 196 ? 13.812 -4.441 4.707 1 95.25 196 ASP B C 1
ATOM 3304 O O . ASP B 1 196 ? 12.625 -4.516 5.039 1 95.25 196 ASP B O 1
ATOM 3308 N N . LEU B 1 197 ? 14.461 -5.398 4.082 1 97.5 197 LEU B N 1
ATOM 3309 C CA . LEU B 1 197 ? 13.75 -6.574 3.594 1 97.5 197 LEU B CA 1
ATOM 3310 C C . LEU B 1 197 ? 13.328 -7.477 4.75 1 97.5 197 LEU B C 1
ATOM 3312 O O . LEU B 1 197 ? 12.281 -8.117 4.695 1 97.5 197 LEU B O 1
ATOM 3316 N N . GLU B 1 198 ? 14.156 -7.531 5.785 1 96.5 198 GLU B N 1
ATOM 3317 C CA . GLU B 1 198 ? 13.781 -8.281 6.977 1 96.5 198 GLU B CA 1
ATOM 3318 C C . GLU B 1 198 ? 12.555 -7.672 7.656 1 96.5 198 GLU B C 1
ATOM 3320 O O . GLU B 1 198 ? 11.633 -8.391 8.047 1 96.5 198 GLU B O 1
ATOM 3325 N N . GLN B 1 199 ? 12.602 -6.426 7.77 1 97 199 GLN B N 1
ATOM 3326 C CA . GLN B 1 199 ? 11.469 -5.695 8.328 1 97 199 GLN B CA 1
ATOM 3327 C C . GLN B 1 199 ? 10.211 -5.887 7.48 1 97 199 GLN B C 1
ATOM 3329 O O . GLN B 1 199 ? 9.109 -5.984 8.016 1 97 199 GLN B O 1
ATOM 3334 N N . THR B 1 200 ? 10.406 -5.902 6.211 1 98.12 200 THR B N 1
ATOM 3335 C CA . THR B 1 200 ? 9.289 -6.113 5.301 1 98.12 200 THR B CA 1
ATOM 3336 C C . THR B 1 200 ? 8.641 -7.477 5.539 1 98.12 200 THR B C 1
ATOM 3338 O O . THR B 1 200 ? 7.418 -7.582 5.629 1 98.12 200 THR B O 1
ATOM 3341 N N . ALA B 1 201 ? 9.422 -8.523 5.668 1 97.75 201 ALA B N 1
ATOM 3342 C CA . ALA B 1 201 ? 8.914 -9.859 5.949 1 97.75 201 ALA B CA 1
ATOM 3343 C C . ALA B 1 201 ? 8.141 -9.883 7.27 1 97.75 201 ALA B C 1
ATOM 3345 O O . ALA B 1 201 ? 7.07 -10.484 7.355 1 97.75 201 ALA B O 1
ATOM 3346 N N . LYS B 1 202 ? 8.695 -9.234 8.234 1 97 202 LYS B N 1
ATOM 3347 C CA . LYS B 1 202 ? 8.039 -9.164 9.539 1 97 202 LYS B CA 1
ATOM 3348 C C . LYS B 1 202 ? 6.699 -8.445 9.438 1 97 202 LYS B C 1
ATOM 3350 O O . LYS B 1 202 ? 5.719 -8.859 10.07 1 97 202 LYS B O 1
ATOM 3355 N N . LEU B 1 203 ? 6.652 -7.398 8.727 1 97.88 203 LEU B N 1
ATOM 3356 C CA . LEU B 1 203 ? 5.41 -6.656 8.547 1 97.88 203 LEU B CA 1
ATOM 3357 C C . LEU B 1 203 ? 4.34 -7.535 7.914 1 97.88 203 LEU B C 1
ATOM 3359 O O . LEU B 1 203 ? 3.176 -7.496 8.32 1 97.88 203 LEU B O 1
ATOM 3363 N N . ILE B 1 204 ? 4.719 -8.281 6.879 1 98.12 204 ILE B N 1
ATOM 3364 C CA . ILE B 1 204 ? 3.768 -9.164 6.211 1 98.12 204 ILE B CA 1
ATOM 3365 C C . ILE B 1 204 ? 3.262 -10.219 7.195 1 98.12 204 ILE B C 1
ATOM 3367 O O . ILE B 1 204 ? 2.064 -10.508 7.242 1 98.12 204 ILE B O 1
ATOM 3371 N N . LYS B 1 205 ? 4.125 -10.734 7.984 1 96.62 205 LYS B N 1
ATOM 3372 C CA . LYS B 1 205 ? 3.725 -11.695 9 1 96.62 205 LYS B CA 1
ATOM 3373 C C . LYS B 1 205 ? 2.732 -11.086 9.984 1 96.62 205 LYS B C 1
ATOM 3375 O O . LYS B 1 205 ? 1.733 -11.711 10.344 1 96.62 205 LYS B O 1
ATOM 3380 N N . ASP B 1 206 ? 3.033 -9.906 10.453 1 96.12 206 ASP B N 1
ATOM 3381 C CA . ASP B 1 206 ? 2.125 -9.203 11.359 1 96.12 206 ASP B CA 1
ATOM 3382 C C . ASP B 1 206 ? 0.753 -9.008 10.711 1 96.12 206 ASP B C 1
ATOM 3384 O O . ASP B 1 206 ? -0.276 -9.164 11.375 1 96.12 206 ASP B O 1
ATOM 3388 N N . TYR B 1 207 ? 0.758 -8.688 9.461 1 97.62 207 TYR B N 1
ATOM 3389 C CA . TYR B 1 207 ? -0.49 -8.484 8.734 1 97.62 207 TYR B CA 1
ATOM 3390 C C . TYR B 1 207 ? -1.303 -9.773 8.68 1 97.62 207 TYR B C 1
ATOM 3392 O O . TYR B 1 207 ? -2.518 -9.758 8.891 1 97.62 207 TYR B O 1
ATOM 3400 N N . ILE B 1 208 ? -0.619 -10.859 8.406 1 96 208 ILE B N 1
ATOM 3401 C CA . ILE B 1 208 ? -1.274 -12.156 8.328 1 96 208 ILE B CA 1
ATOM 3402 C C . ILE B 1 208 ? -1.888 -12.508 9.68 1 96 208 ILE B C 1
ATOM 3404 O O . ILE B 1 208 ? -3.02 -13 9.75 1 96 208 ILE B O 1
ATOM 3408 N N . LYS B 1 209 ? -1.19 -12.234 10.734 1 94.31 209 LYS B N 1
ATOM 3409 C CA . LYS B 1 209 ? -1.701 -12.492 12.078 1 94.31 209 LYS B CA 1
ATOM 3410 C C . LYS B 1 209 ? -2.953 -11.664 12.359 1 94.31 209 LYS B C 1
ATOM 3412 O O . LYS B 1 209 ? -3.914 -12.164 12.945 1 94.31 209 LYS B O 1
ATOM 3417 N N . LEU B 1 210 ? -2.896 -10.461 11.977 1 94.25 210 LEU B N 1
ATOM 3418 C CA . LEU B 1 210 ? -4.031 -9.57 12.188 1 94.25 210 LEU B CA 1
ATOM 3419 C C . LEU B 1 210 ? -5.262 -10.062 11.43 1 94.25 210 LEU B C 1
ATOM 3421 O O . LEU B 1 210 ? -6.391 -9.867 11.875 1 94.25 210 LEU B O 1
ATOM 3425 N N . ARG B 1 211 ? -5.012 -10.672 10.242 1 92.12 211 ARG B N 1
ATOM 3426 C CA . ARG B 1 211 ? -6.094 -11.227 9.438 1 92.12 211 ARG B CA 1
ATOM 3427 C C . ARG B 1 211 ? -6.695 -12.461 10.102 1 92.12 211 ARG B C 1
ATOM 3429 O O . ARG B 1 211 ? -7.758 -12.938 9.695 1 92.12 211 ARG B O 1
ATOM 3436 N N . GLY B 1 212 ? -6.09 -12.938 11.109 1 86.75 212 GLY B N 1
ATOM 3437 C CA . GLY B 1 212 ? -6.594 -14.094 11.836 1 86.75 212 GLY B CA 1
ATOM 3438 C C . GLY B 1 212 ? -6.27 -15.406 11.156 1 86.75 212 GLY B C 1
ATOM 3439 O O . GLY B 1 212 ? -6.953 -16.406 11.375 1 86.75 212 GLY B O 1
ATOM 3440 N N . ILE B 1 213 ? -5.34 -15.344 10.336 1 81.31 213 ILE B N 1
ATOM 3441 C CA . ILE B 1 213 ? -4.949 -16.562 9.641 1 81.31 213 ILE B CA 1
ATOM 3442 C C . ILE B 1 213 ? -3.877 -17.297 10.445 1 81.31 213 ILE B C 1
ATOM 3444 O O . ILE B 1 213 ? -2.891 -16.688 10.867 1 81.31 213 ILE B O 1
ATOM 3448 N N . GLU B 1 214 ? -4.121 -18.453 10.828 1 72.75 214 GLU B N 1
ATOM 3449 C CA . GLU B 1 214 ? -3.203 -19.266 11.617 1 72.75 214 GLU B CA 1
ATOM 3450 C C . GLU B 1 214 ? -1.926 -19.562 10.836 1 72.75 214 GLU B C 1
ATOM 3452 O O . GLU B 1 214 ? -1.982 -19.984 9.68 1 72.75 214 GLU B O 1
ATOM 3457 N N . LEU B 1 215 ? -0.87 -19.094 11.406 1 74.06 215 LEU B N 1
ATOM 3458 C CA . LEU B 1 215 ? 0.425 -19.359 10.789 1 74.06 215 LEU B CA 1
ATOM 3459 C C . LEU B 1 215 ? 0.944 -20.734 11.203 1 74.06 215 LEU B C 1
ATOM 3461 O O . LEU B 1 215 ? 0.643 -21.219 12.297 1 74.06 215 LEU B O 1
#